Protein AF-0000000075407837 (afdb_homodimer)

InterPro domains:
  IPR018762 Histidine phosphotransferase ChpT, C-terminal [PF10090] (99-202)
  IPR036890 Histidine kinase/HSP90-like ATPase superfamily [G3DSA:3.30.565.10] (88-211)

Structure (mmCIF, N/CA/C/O backbone):
data_AF-0000000075407837-model_v1
#
loop_
_entity.id
_entity.type
_entity.pdbx_description
1 polymer 'Histidine phosphotransferase ChpT C-terminal domain-containing protein'
#
loop_
_atom_site.group_PDB
_atom_site.id
_atom_site.type_symbol
_atom_site.label_atom_id
_atom_site.label_alt_id
_atom_site.label_comp_id
_atom_site.label_asym_id
_atom_site.label_entity_id
_atom_site.label_seq_id
_atom_site.pdbx_PDB_ins_code
_atom_site.Cartn_x
_atom_site.Cartn_y
_atom_site.Cartn_z
_atom_site.occupancy
_atom_site.B_iso_or_equiv
_atom_site.auth_seq_id
_atom_site.auth_comp_id
_atom_site.auth_asym_id
_atom_site.auth_atom_id
_atom_site.pdbx_PDB_model_num
ATOM 1 N N . MET A 1 1 ? -29.578 -9.203 -5.68 1 38.12 1 MET A N 1
ATOM 2 C CA . MET A 1 1 ? -28.453 -9.477 -6.574 1 38.12 1 MET A CA 1
ATOM 3 C C . MET A 1 1 ? -27.781 -8.18 -7.008 1 38.12 1 MET A C 1
ATOM 5 O O . MET A 1 1 ? -26.547 -8.102 -7.043 1 38.12 1 MET A O 1
ATOM 9 N N . GLY A 1 2 ? -28.547 -7.074 -7.238 1 42.56 2 GLY A N 1
ATOM 10 C CA . GLY A 1 2 ? -28.172 -5.727 -7.641 1 42.56 2 GLY A CA 1
ATOM 11 C C . GLY A 1 2 ? -27.453 -4.957 -6.551 1 42.56 2 GLY A C 1
ATOM 12 O O . GLY A 1 2 ? -26.438 -4.297 -6.805 1 42.56 2 GLY A O 1
ATOM 13 N N . SER A 1 3 ? -27.969 -5.016 -5.344 1 49.06 3 SER A N 1
ATOM 14 C CA . SER A 1 3 ? -27.453 -4.23 -4.223 1 49.06 3 SER A CA 1
ATOM 15 C C . SER A 1 3 ? -26.141 -4.801 -3.699 1 49.06 3 SER A C 1
ATOM 17 O O . SER A 1 3 ? -25.219 -4.047 -3.371 1 49.06 3 SER A O 1
ATOM 19 N N . ASP A 1 4 ? -26.078 -6.184 -3.754 1 52.94 4 ASP A N 1
ATOM 20 C CA . ASP A 1 4 ? -24.875 -6.855 -3.279 1 52.94 4 ASP A CA 1
ATOM 21 C C . ASP A 1 4 ? -23.719 -6.625 -4.238 1 52.94 4 ASP A C 1
ATOM 23 O O . ASP A 1 4 ? -22.562 -6.461 -3.803 1 52.94 4 ASP A O 1
ATOM 27 N N . HIS A 1 5 ? -24.047 -6.531 -5.539 1 58.62 5 HIS A N 1
ATOM 28 C CA . HIS A 1 5 ? -23.016 -6.293 -6.555 1 58.62 5 HIS A CA 1
ATOM 29 C C . HIS A 1 5 ? -22.469 -4.875 -6.453 1 58.62 5 HIS A C 1
ATOM 31 O O . HIS A 1 5 ? -21.25 -4.672 -6.547 1 58.62 5 HIS A O 1
ATOM 37 N N . GLN A 1 6 ? -23.344 -3.879 -6.199 1 60.25 6 GLN A N 1
ATOM 38 C CA . GLN A 1 6 ? -22.891 -2.494 -6.082 1 60.25 6 GLN A CA 1
ATOM 39 C C . GLN A 1 6 ? -22.016 -2.305 -4.848 1 60.25 6 GLN A C 1
ATOM 41 O O . GLN A 1 6 ? -21.016 -1.585 -4.895 1 60.25 6 GLN A O 1
ATOM 46 N N . ASN A 1 7 ? -22.438 -3.055 -3.844 1 70.62 7 ASN A N 1
ATOM 47 C CA . ASN A 1 7 ? -21.672 -2.963 -2.604 1 70.62 7 ASN A CA 1
ATOM 48 C C . ASN A 1 7 ? -20.266 -3.541 -2.762 1 70.62 7 ASN A C 1
ATOM 50 O O . ASN A 1 7 ? -19.297 -2.969 -2.266 1 70.62 7 ASN A O 1
ATOM 54 N N . ASN A 1 8 ? -20.219 -4.512 -3.596 1 73.88 8 ASN A N 1
ATOM 55 C CA . ASN A 1 8 ? -18.922 -5.145 -3.838 1 73.88 8 ASN A CA 1
ATOM 56 C C . ASN A 1 8 ? -18.016 -4.258 -4.68 1 73.88 8 ASN A C 1
ATOM 58 O O . ASN A 1 8 ? -16.812 -4.152 -4.406 1 73.88 8 ASN A O 1
ATOM 62 N N . THR A 1 9 ? -18.594 -3.57 -5.555 1 78.62 9 THR A N 1
ATOM 63 C CA . THR A 1 9 ? -17.797 -2.715 -6.441 1 78.62 9 THR A CA 1
ATOM 64 C C . THR A 1 9 ? -17.234 -1.527 -5.676 1 78.62 9 THR A C 1
ATOM 66 O O . THR A 1 9 ? -16.078 -1.135 -5.898 1 78.62 9 THR A O 1
ATOM 69 N N . ASP A 1 10 ? -18.078 -1.023 -4.82 1 82.25 10 ASP A N 1
ATOM 70 C CA . ASP A 1 10 ? -17.609 0.113 -4.031 1 82.25 10 ASP A CA 1
ATOM 71 C C . ASP A 1 10 ? -16.5 -0.304 -3.062 1 82.25 10 ASP A C 1
ATOM 73 O O . ASP A 1 10 ? -15.539 0.433 -2.863 1 82.25 10 ASP A O 1
ATOM 77 N N . THR A 1 11 ? -16.688 -1.504 -2.541 1 86.5 11 THR A N 1
ATOM 78 C CA . THR A 1 11 ? -15.703 -2.047 -1.614 1 86.5 11 THR A CA 1
ATOM 79 C C . THR A 1 11 ? -14.367 -2.258 -2.314 1 86.5 11 THR A C 1
ATOM 81 O O . THR A 1 11 ? -13.32 -1.84 -1.808 1 86.5 11 THR A O 1
ATOM 84 N N . LEU A 1 12 ? -14.438 -2.771 -3.514 1 90.88 12 LEU A N 1
ATOM 85 C CA . LEU A 1 12 ? -13.227 -3.045 -4.273 1 90.88 12 LEU A CA 1
ATOM 86 C C . LEU A 1 12 ? -12.562 -1.747 -4.723 1 90.88 12 LEU A C 1
ATOM 88 O O . LEU A 1 12 ? -11.336 -1.627 -4.688 1 90.88 12 LEU A O 1
ATOM 92 N N . MET A 1 13 ? -13.375 -0.818 -5.02 1 92.75 13 MET A N 1
ATOM 93 C CA . MET A 1 13 ? -12.852 0.445 -5.539 1 92.75 13 MET A CA 1
ATOM 94 C C . MET A 1 13 ? -12.023 1.167 -4.484 1 92.75 13 MET A C 1
ATOM 96 O O . MET A 1 13 ? -10.898 1.592 -4.758 1 92.75 13 MET A O 1
ATOM 100 N N . LEU A 1 14 ? -12.531 1.262 -3.289 1 94.75 14 LEU A N 1
ATOM 101 C CA . LEU A 1 14 ? -11.797 1.945 -2.227 1 94.75 14 LEU A CA 1
ATOM 102 C C . LEU A 1 14 ? -10.5 1.22 -1.906 1 94.75 14 LEU A C 1
ATOM 104 O O . LEU A 1 14 ? -9.445 1.849 -1.795 1 94.75 14 LEU A O 1
ATOM 108 N N . ALA A 1 15 ? -10.578 -0.082 -1.824 1 95.5 15 ALA A N 1
ATOM 109 C CA . ALA A 1 15 ? -9.406 -0.884 -1.479 1 95.5 15 ALA A CA 1
ATOM 110 C C . ALA A 1 15 ? -8.312 -0.748 -2.539 1 95.5 15 ALA A C 1
ATOM 112 O O . ALA A 1 15 ? -7.148 -0.52 -2.213 1 95.5 15 ALA A O 1
ATOM 113 N N . GLU A 1 16 ? -8.672 -0.837 -3.766 1 95.44 16 GLU A N 1
ATOM 114 C CA . GLU A 1 16 ? -7.719 -0.784 -4.871 1 95.44 16 GLU A CA 1
ATOM 115 C C . GLU A 1 16 ? -7.082 0.598 -4.984 1 95.44 16 GLU A C 1
ATOM 117 O O . GLU A 1 16 ? -5.879 0.714 -5.223 1 95.44 16 GLU A O 1
ATOM 122 N N . LEU A 1 17 ? -7.898 1.629 -4.816 1 96.31 17 LEU A N 1
ATOM 123 C CA . LEU A 1 17 ? -7.395 2.992 -4.949 1 96.31 17 LEU A CA 1
ATOM 124 C C . LEU A 1 17 ? -6.473 3.346 -3.785 1 96.31 17 LEU A C 1
ATOM 126 O O . LEU A 1 17 ? -5.512 4.098 -3.957 1 96.31 17 LEU A O 1
ATOM 130 N N . LEU A 1 18 ? -6.738 2.791 -2.592 1 96.81 18 LEU A N 1
ATOM 131 C CA . LEU A 1 18 ? -5.848 3.033 -1.463 1 96.81 18 LEU A CA 1
ATOM 132 C C . LEU A 1 18 ? -4.523 2.299 -1.648 1 96.81 18 LEU A C 1
ATOM 134 O O . LEU A 1 18 ? -3.463 2.824 -1.303 1 96.81 18 LEU A O 1
ATOM 138 N N . CYS A 1 19 ? -4.586 1.077 -2.166 1 96.75 19 CYS A N 1
ATOM 139 C CA . CYS A 1 19 ? -3.35 0.385 -2.51 1 96.75 19 CYS A CA 1
ATOM 140 C C . CYS A 1 19 ? -2.555 1.169 -3.549 1 96.75 19 CYS A C 1
ATOM 142 O O . CYS A 1 19 ? -1.33 1.265 -3.457 1 96.75 19 CYS A O 1
ATOM 144 N N . ALA A 1 20 ? -3.268 1.721 -4.496 1 96.12 20 ALA A N 1
ATOM 145 C CA . ALA A 1 20 ? -2.619 2.553 -5.508 1 96.12 20 ALA A CA 1
ATOM 146 C C . ALA A 1 20 ? -1.932 3.756 -4.871 1 96.12 20 ALA A C 1
ATOM 148 O O . ALA A 1 20 ? -0.842 4.152 -5.289 1 96.12 20 ALA A O 1
ATOM 149 N N . ARG A 1 21 ? -2.525 4.324 -3.906 1 96.19 21 ARG A N 1
ATOM 150 C CA . ARG A 1 21 ? -1.961 5.473 -3.205 1 96.19 21 ARG A CA 1
ATOM 151 C C . ARG A 1 21 ? -0.649 5.105 -2.52 1 96.19 21 ARG A C 1
ATOM 153 O O . ARG A 1 21 ? 0.338 5.836 -2.625 1 96.19 21 ARG A O 1
ATOM 160 N N . VAL A 1 22 ? -0.639 3.977 -1.828 1 97.25 22 VAL A N 1
ATOM 161 C CA . VAL A 1 22 ? 0.573 3.51 -1.163 1 97.25 22 VAL A CA 1
ATOM 162 C C . VAL A 1 22 ? 1.683 3.307 -2.191 1 97.25 22 VAL A C 1
ATOM 164 O O . VAL A 1 22 ? 2.799 3.803 -2.016 1 97.25 22 VAL A O 1
ATOM 167 N N . CYS A 1 23 ? 1.356 2.654 -3.275 1 97.12 23 CYS A N 1
ATOM 168 C CA . CYS A 1 23 ? 2.346 2.369 -4.309 1 97.12 23 CYS A CA 1
ATOM 169 C C . CYS A 1 23 ? 2.844 3.656 -4.957 1 97.12 23 CYS A C 1
ATOM 171 O O . CYS A 1 23 ? 4.039 3.799 -5.227 1 97.12 23 CYS A O 1
ATOM 173 N N . HIS A 1 24 ? 1.932 4.57 -5.203 1 95.19 24 HIS A N 1
ATOM 174 C CA . HIS A 1 24 ? 2.301 5.848 -5.801 1 95.19 24 HIS A CA 1
ATOM 175 C C . HIS A 1 24 ? 3.289 6.605 -4.918 1 95.19 24 HIS A C 1
ATOM 177 O O . HIS A 1 24 ? 4.316 7.082 -5.402 1 95.19 24 HIS A O 1
ATOM 183 N N . ASP A 1 25 ? 3.035 6.719 -3.68 1 95.94 25 ASP A N 1
ATOM 184 C CA . ASP A 1 25 ? 3.85 7.492 -2.75 1 95.94 25 ASP A CA 1
ATOM 185 C C . ASP A 1 25 ? 5.23 6.863 -2.57 1 95.94 25 ASP A C 1
ATOM 187 O O . ASP A 1 25 ? 6.211 7.57 -2.332 1 95.94 25 ASP A O 1
ATOM 191 N N . LEU A 1 26 ? 5.316 5.543 -2.734 1 97.75 26 LEU A N 1
ATOM 192 C CA . LEU A 1 26 ? 6.578 4.855 -2.48 1 97.75 26 LEU A CA 1
ATOM 193 C C . LEU A 1 26 ? 7.398 4.738 -3.76 1 97.75 26 LEU A C 1
ATOM 195 O O . LEU A 1 26 ? 8.602 4.469 -3.709 1 97.75 26 LEU A O 1
ATOM 199 N N . ALA A 1 27 ? 6.809 4.906 -4.926 1 97.38 27 ALA A N 1
ATOM 200 C CA . ALA A 1 27 ? 7.445 4.645 -6.215 1 97.38 27 ALA A CA 1
ATOM 201 C C . ALA A 1 27 ? 8.688 5.512 -6.398 1 97.38 27 ALA A C 1
ATOM 203 O O . ALA A 1 27 ? 9.734 5.027 -6.836 1 97.38 27 ALA A O 1
ATOM 204 N N . GLY A 1 28 ? 8.562 6.754 -6.031 1 96.62 28 GLY A N 1
ATOM 205 C CA . GLY A 1 28 ? 9.664 7.684 -6.227 1 96.62 28 GLY A CA 1
ATOM 206 C C . GLY A 1 28 ? 10.914 7.301 -5.465 1 96.62 28 GLY A C 1
ATOM 207 O O . GLY A 1 28 ? 11.938 6.953 -6.07 1 96.62 28 GLY A O 1
ATOM 208 N N . PRO A 1 29 ? 10.805 7.281 -4.176 1 97.56 29 PRO A N 1
ATOM 209 C CA . PRO A 1 29 ? 12.008 6.988 -3.385 1 97.56 29 PRO A CA 1
ATOM 210 C C . PRO A 1 29 ? 12.523 5.57 -3.6 1 97.56 29 PRO A C 1
ATOM 212 O O . PRO A 1 29 ? 13.734 5.348 -3.604 1 97.56 29 PRO A O 1
ATOM 215 N N . VAL A 1 30 ? 11.719 4.605 -3.762 1 98.25 30 VAL A N 1
ATOM 216 C CA . VAL A 1 30 ? 12.141 3.227 -4.004 1 98.25 30 VAL A CA 1
ATOM 217 C C . VAL A 1 30 ? 12.852 3.131 -5.348 1 98.25 30 VAL A C 1
ATOM 219 O O . VAL A 1 30 ? 13.93 2.533 -5.445 1 98.25 30 VAL A O 1
ATOM 222 N N . GLY A 1 31 ? 12.25 3.75 -6.328 1 97.88 31 GLY A N 1
ATOM 223 C CA . GLY A 1 31 ? 12.867 3.766 -7.648 1 97.88 31 GLY A CA 1
ATOM 224 C C . GLY A 1 31 ? 14.211 4.461 -7.668 1 97.88 31 GLY A C 1
ATOM 225 O O . GLY A 1 31 ? 15.172 3.959 -8.266 1 97.88 31 GLY A O 1
ATOM 226 N N . ALA A 1 32 ? 14.289 5.609 -7.055 1 97.19 32 ALA A N 1
ATOM 227 C CA . ALA A 1 32 ? 15.531 6.375 -6.98 1 97.19 32 ALA A CA 1
ATOM 228 C C . ALA A 1 32 ? 16.625 5.578 -6.277 1 97.19 32 ALA A C 1
ATOM 230 O O . ALA A 1 32 ? 17.797 5.609 -6.691 1 97.19 32 ALA A O 1
ATOM 231 N N . THR A 1 33 ? 16.281 4.914 -5.219 1 97.69 33 THR A N 1
ATOM 232 C CA . THR A 1 33 ? 17.25 4.109 -4.473 1 97.69 33 THR A CA 1
ATOM 233 C C . THR A 1 33 ? 17.812 2.988 -5.348 1 97.69 33 THR A C 1
ATOM 235 O O . THR A 1 33 ? 19.016 2.781 -5.402 1 97.69 33 THR A O 1
ATOM 238 N N . ALA A 1 34 ? 16.906 2.275 -6.027 1 97.75 34 ALA A N 1
ATOM 239 C CA . ALA A 1 34 ? 17.312 1.156 -6.867 1 97.75 34 ALA A CA 1
ATOM 240 C C . ALA A 1 34 ? 18.203 1.633 -8.023 1 97.75 34 ALA A C 1
ATOM 242 O O . ALA A 1 34 ? 19.25 1.056 -8.281 1 97.75 34 ALA A O 1
ATOM 243 N N . ALA A 1 35 ? 17.781 2.674 -8.695 1 96.88 35 ALA A N 1
ATOM 244 C CA . ALA A 1 35 ? 18.547 3.23 -9.805 1 96.88 35 ALA A CA 1
ATOM 245 C C . ALA A 1 35 ? 19.906 3.744 -9.32 1 96.88 35 ALA A C 1
ATOM 247 O O . ALA A 1 35 ? 20.922 3.539 -9.992 1 96.88 35 ALA A O 1
ATOM 248 N N . GLY A 1 36 ? 19.891 4.43 -8.219 1 95.75 36 GLY A N 1
ATOM 249 C CA . GLY A 1 36 ? 21.109 4.953 -7.652 1 95.75 36 GLY A CA 1
ATOM 250 C C . GLY A 1 36 ? 22.094 3.867 -7.258 1 95.75 36 GLY A C 1
ATOM 251 O O . GLY A 1 36 ? 23.297 3.988 -7.516 1 95.75 36 GLY A O 1
ATOM 252 N N . ALA A 1 37 ? 21.594 2.85 -6.609 1 94.69 37 ALA A N 1
ATOM 253 C CA . ALA A 1 37 ? 22.453 1.746 -6.191 1 94.69 37 ALA A CA 1
ATOM 254 C C . ALA A 1 37 ? 23.109 1.074 -7.395 1 94.69 37 ALA A C 1
ATOM 256 O O . ALA A 1 37 ? 24.297 0.744 -7.359 1 94.69 37 ALA A O 1
ATOM 257 N N . GLU A 1 38 ? 22.328 0.864 -8.383 1 93.81 38 GLU A N 1
ATOM 258 C CA . GLU A 1 38 ? 22.859 0.29 -9.609 1 93.81 38 GLU A CA 1
ATOM 259 C C . GLU A 1 38 ? 23.938 1.19 -10.219 1 93.81 38 GLU A C 1
ATOM 261 O O . GLU A 1 38 ? 25.016 0.717 -10.594 1 93.81 38 GLU A O 1
ATOM 266 N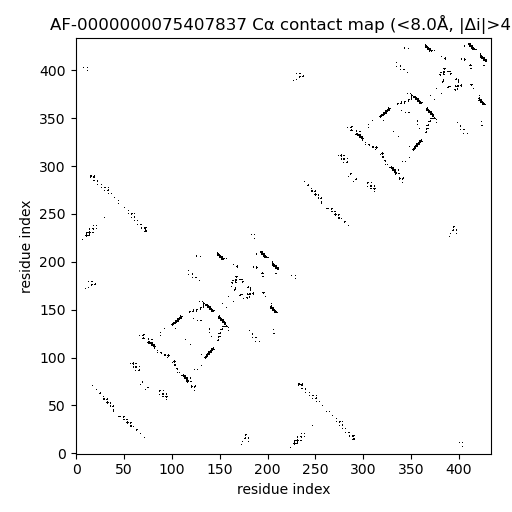 N . LEU A 1 39 ? 23.594 2.439 -10.281 1 93.75 39 LEU A N 1
ATOM 267 C CA . LEU A 1 39 ? 24.547 3.414 -10.828 1 93.75 39 LEU A CA 1
ATOM 268 C C . LEU A 1 39 ? 25.828 3.439 -10.008 1 93.75 39 LEU A C 1
ATOM 270 O O . LEU A 1 39 ? 26.922 3.479 -10.57 1 93.75 39 LEU A O 1
ATOM 274 N N . PHE A 1 40 ? 25.703 3.414 -8.727 1 92.44 40 PHE A N 1
ATOM 275 C CA . PHE A 1 40 ? 26.859 3.445 -7.836 1 92.44 40 PHE A CA 1
ATOM 276 C C . PHE A 1 40 ? 27.766 2.254 -8.094 1 92.44 40 PHE A C 1
ATOM 278 O O . PHE A 1 40 ? 29 2.406 -8.148 1 92.44 40 PHE A O 1
ATOM 285 N N . GLN A 1 41 ? 27.172 1.094 -8.273 1 88.56 41 GLN A N 1
ATOM 286 C CA . GLN A 1 41 ? 27.953 -0.107 -8.57 1 88.56 41 GLN A CA 1
ATOM 287 C C . GLN A 1 41 ? 28.641 0.003 -9.93 1 88.56 41 GLN A C 1
ATOM 289 O O . GLN A 1 41 ? 29.812 -0.356 -10.07 1 88.56 41 GLN A O 1
ATOM 294 N N . ASP A 1 42 ? 27.906 0.549 -10.875 1 89.56 42 ASP A N 1
ATOM 295 C CA . ASP A 1 42 ? 28.438 0.687 -12.227 1 89.56 42 ASP A CA 1
ATOM 296 C C . ASP A 1 42 ? 29.641 1.633 -12.258 1 89.56 42 ASP A C 1
ATOM 298 O O . ASP A 1 42 ? 30.547 1.464 -13.07 1 89.56 42 ASP A O 1
ATOM 302 N N . LEU A 1 43 ? 29.625 2.555 -11.352 1 87.25 43 LEU A N 1
ATOM 303 C CA . LEU A 1 43 ? 30.688 3.553 -11.289 1 87.25 43 LEU A CA 1
ATOM 304 C C . LEU A 1 43 ? 31.859 3.035 -10.477 1 87.25 43 LEU A C 1
ATOM 306 O O . LEU A 1 43 ? 32.844 3.754 -10.273 1 87.25 43 LEU A O 1
ATOM 310 N N . GLY A 1 44 ? 31.75 1.877 -10.008 1 81 44 GLY A N 1
ATOM 311 C CA . GLY A 1 44 ? 32.875 1.267 -9.289 1 81 44 GLY A CA 1
ATOM 312 C C . GLY A 1 44 ? 32.906 1.64 -7.82 1 81 44 GLY A C 1
ATOM 313 O O . GLY A 1 44 ? 33.938 1.482 -7.164 1 81 44 GLY A O 1
ATOM 314 N N . GLY A 1 45 ? 31.766 2.203 -7.273 1 76.38 45 GLY A N 1
ATOM 315 C CA . GLY A 1 45 ? 31.641 2.48 -5.852 1 76.38 45 GLY A CA 1
ATOM 316 C C . GLY A 1 45 ? 32.375 3.742 -5.426 1 76.38 45 GLY A C 1
ATOM 317 O O . GLY A 1 45 ? 32.625 3.941 -4.238 1 76.38 45 GLY A O 1
ATOM 318 N N . GLY A 1 46 ? 32.812 4.559 -6.273 1 75.5 46 GLY A N 1
ATOM 319 C CA . GLY A 1 46 ? 33.656 5.664 -5.855 1 75.5 46 GLY A CA 1
ATOM 320 C C . GLY A 1 46 ? 33 7.016 -5.992 1 75.5 46 GLY A C 1
ATOM 321 O O . GLY A 1 46 ? 33.656 8.047 -6.066 1 75.5 46 GLY A O 1
ATOM 322 N N . ASP A 1 47 ? 31.688 7.16 -5.941 1 86.5 47 ASP A N 1
ATOM 323 C CA . ASP A 1 47 ? 30.984 8.43 -6.113 1 86.5 47 ASP A CA 1
ATOM 324 C C . ASP A 1 47 ? 30.172 8.781 -4.871 1 86.5 47 ASP A C 1
ATOM 326 O O . ASP A 1 47 ? 29 8.383 -4.762 1 86.5 47 ASP A O 1
ATOM 330 N N . PRO A 1 48 ? 30.719 9.562 -3.986 1 86.69 48 PRO A N 1
ATOM 331 C CA . PRO A 1 48 ? 30.047 9.875 -2.721 1 86.69 48 PRO A CA 1
ATOM 332 C C . PRO A 1 48 ? 28.703 10.57 -2.918 1 86.69 48 PRO A C 1
ATOM 334 O O . PRO A 1 48 ? 27.797 10.414 -2.092 1 86.69 48 PRO A O 1
ATOM 337 N N . GLU A 1 49 ? 28.656 11.305 -3.957 1 90.75 49 GLU A N 1
ATOM 338 C CA . GLU A 1 49 ? 27.391 11.992 -4.227 1 90.75 49 GLU A CA 1
ATOM 339 C C . GLU A 1 49 ? 26.281 11.008 -4.535 1 90.75 49 GLU A C 1
ATOM 341 O O . GLU A 1 49 ? 25.156 11.156 -4.039 1 90.75 49 GLU A O 1
ATOM 346 N N . THR A 1 50 ? 26.578 10.023 -5.336 1 92.5 50 THR A N 1
ATOM 347 C CA . THR A 1 50 ? 25.609 8.992 -5.668 1 92.5 50 THR A CA 1
ATOM 348 C C . THR A 1 50 ? 25.203 8.195 -4.426 1 92.5 50 THR A C 1
ATOM 350 O O . THR A 1 50 ? 24.031 7.887 -4.23 1 92.5 50 THR A O 1
ATOM 353 N N . LEU A 1 51 ? 26.172 7.926 -3.615 1 89.81 51 LEU A N 1
ATOM 354 C CA . LEU A 1 51 ? 25.875 7.188 -2.389 1 89.81 51 LEU A CA 1
ATOM 355 C C . LEU A 1 51 ? 24.969 7.996 -1.466 1 89.81 51 LEU A C 1
ATOM 357 O O . LEU A 1 51 ? 24.062 7.441 -0.838 1 89.81 51 LEU A O 1
ATOM 361 N N . ALA A 1 52 ? 25.297 9.25 -1.367 1 92.56 52 ALA A N 1
ATOM 362 C CA . ALA A 1 52 ? 24.484 10.117 -0.533 1 92.56 52 ALA A CA 1
ATOM 363 C C . ALA A 1 52 ? 23.031 10.148 -1.021 1 92.56 52 ALA A C 1
ATOM 365 O O . ALA A 1 52 ? 22.094 10.133 -0.216 1 92.56 52 ALA A O 1
ATOM 366 N N . MET A 1 53 ? 22.859 10.148 -2.314 1 93.75 53 MET A N 1
ATOM 367 C CA . MET A 1 53 ? 21.516 10.148 -2.904 1 93.75 53 MET A CA 1
ATOM 368 C C . MET A 1 53 ? 20.797 8.844 -2.59 1 93.75 53 MET A C 1
ATOM 370 O O . MET A 1 53 ? 19.609 8.852 -2.27 1 93.75 53 MET A O 1
ATOM 374 N N . VAL A 1 54 ? 21.5 7.746 -2.711 1 95.19 54 VAL A N 1
ATOM 375 C CA . VAL A 1 54 ? 20.922 6.441 -2.414 1 95.19 54 VAL A CA 1
ATOM 376 C C . VAL A 1 54 ? 20.484 6.391 -0.953 1 95.19 54 VAL A C 1
ATOM 378 O O . VAL A 1 54 ? 19.375 5.957 -0.648 1 95.19 54 VAL A O 1
ATOM 381 N N . SER A 1 55 ? 21.328 6.887 -0.086 1 95.31 55 SER A N 1
ATOM 382 C CA . SER A 1 55 ? 21.047 6.867 1.345 1 95.31 55 SER A CA 1
ATOM 383 C C . SER A 1 55 ? 19.828 7.723 1.678 1 95.31 55 SER A C 1
ATOM 385 O O . SER A 1 55 ? 18.938 7.293 2.42 1 95.31 55 SER A O 1
ATOM 387 N N . THR A 1 56 ? 19.828 8.875 1.119 1 95.62 56 THR A N 1
ATOM 388 C CA . THR A 1 56 ? 18.719 9.789 1.364 1 95.62 56 THR A CA 1
ATOM 389 C C . THR A 1 56 ? 17.406 9.211 0.844 1 95.62 56 THR A C 1
ATOM 391 O O . THR A 1 56 ? 16.391 9.242 1.536 1 95.62 56 THR A O 1
ATOM 394 N N . SER A 1 57 ? 17.438 8.625 -0.365 1 97.19 57 SER A N 1
ATOM 395 C CA . SER A 1 57 ? 16.234 8.055 -0.958 1 97.19 57 SER A CA 1
ATOM 396 C C . SER A 1 57 ? 15.758 6.836 -0.173 1 97.19 57 SER A C 1
ATOM 398 O O . SER A 1 57 ? 14.555 6.637 0.001 1 97.19 57 SER A O 1
ATOM 400 N N . ALA A 1 58 ? 16.703 6.047 0.264 1 98 58 ALA A N 1
ATOM 401 C CA . ALA A 1 58 ? 16.359 4.863 1.049 1 98 58 ALA A CA 1
ATOM 402 C C . ALA A 1 58 ? 15.711 5.25 2.375 1 98 58 ALA A C 1
ATOM 404 O O . ALA A 1 58 ? 14.711 4.656 2.781 1 98 58 ALA A O 1
ATOM 405 N N . ALA A 1 59 ? 16.312 6.227 3.037 1 97.38 59 ALA A N 1
ATOM 406 C CA . ALA A 1 59 ? 15.727 6.723 4.285 1 97.38 59 ALA A CA 1
ATOM 407 C C . ALA A 1 59 ? 14.328 7.285 4.055 1 97.38 59 ALA A C 1
ATOM 409 O O . ALA A 1 59 ? 13.438 7.098 4.883 1 97.38 59 ALA A O 1
ATOM 410 N N . GLY A 1 60 ? 14.195 7.973 2.957 1 97.75 60 GLY A N 1
ATOM 411 C CA . GLY A 1 60 ? 12.891 8.5 2.596 1 97.75 60 GLY A CA 1
ATOM 412 C C . GLY A 1 60 ? 11.852 7.422 2.354 1 97.75 60 GLY A C 1
ATOM 413 O O . GLY A 1 60 ? 10.703 7.555 2.779 1 97.75 60 GLY A O 1
ATOM 414 N N . ALA A 1 61 ? 12.242 6.375 1.662 1 98.5 61 ALA A N 1
ATOM 415 C CA . ALA A 1 61 ? 11.336 5.258 1.419 1 98.5 61 ALA A CA 1
ATOM 416 C C . ALA A 1 61 ? 10.891 4.621 2.73 1 98.5 61 ALA A C 1
ATOM 418 O O . ALA A 1 61 ? 9.703 4.328 2.912 1 98.5 61 ALA A O 1
ATOM 419 N N . ALA A 1 62 ? 11.812 4.449 3.617 1 98.38 62 ALA A N 1
ATOM 420 C CA . ALA A 1 62 ? 11.508 3.84 4.906 1 98.38 62 ALA A CA 1
ATOM 421 C C . ALA A 1 62 ? 10.562 4.727 5.719 1 98.38 62 ALA A C 1
ATOM 423 O O . ALA A 1 62 ? 9.625 4.238 6.348 1 98.38 62 ALA A O 1
ATOM 424 N N . ALA A 1 63 ? 10.82 6.004 5.695 1 97.56 63 ALA A N 1
ATOM 425 C CA . ALA A 1 63 ? 9.984 6.953 6.43 1 97.56 63 ALA A CA 1
ATOM 426 C C . ALA A 1 63 ? 8.562 6.965 5.879 1 97.56 63 ALA A C 1
ATOM 428 O O . ALA A 1 63 ? 7.594 6.953 6.645 1 97.56 63 ALA A O 1
ATOM 429 N N . ARG A 1 64 ? 8.414 6.957 4.617 1 97.69 64 ARG A N 1
ATOM 430 C CA . ARG A 1 64 ? 7.098 6.969 3.992 1 97.69 64 ARG A CA 1
ATOM 431 C C . ARG A 1 64 ? 6.34 5.676 4.289 1 97.69 64 ARG A C 1
ATOM 433 O O . ARG A 1 64 ? 5.148 5.707 4.598 1 97.69 64 ARG A O 1
ATOM 440 N N . LEU A 1 65 ? 7.066 4.613 4.199 1 98 65 LEU A N 1
ATOM 441 C CA . LEU A 1 65 ? 6.449 3.322 4.492 1 98 65 LEU A CA 1
ATOM 442 C C . LEU A 1 65 ? 5.922 3.283 5.922 1 98 65 LEU A C 1
ATOM 444 O O . LEU A 1 65 ? 4.812 2.799 6.168 1 98 65 LEU A O 1
ATOM 448 N N . ARG A 1 66 ? 6.707 3.773 6.844 1 96.62 66 ARG A N 1
ATOM 449 C CA . ARG A 1 66 ? 6.316 3.791 8.25 1 96.62 66 ARG A CA 1
ATOM 450 C C . ARG A 1 66 ? 5.047 4.609 8.453 1 96.62 66 ARG A C 1
ATOM 452 O O . ARG A 1 66 ? 4.121 4.172 9.141 1 96.62 66 ARG A O 1
ATOM 459 N N . LEU A 1 67 ? 5.023 5.75 7.883 1 96.75 67 LEU A N 1
ATOM 460 C CA . LEU A 1 67 ? 3.863 6.625 8.031 1 96.75 67 LEU A CA 1
ATOM 461 C C . LEU A 1 67 ? 2.631 6.004 7.387 1 96.75 67 LEU A C 1
ATOM 463 O O . LEU A 1 67 ? 1.545 6.012 7.973 1 96.75 67 LEU A O 1
ATOM 467 N N . LEU A 1 68 ? 2.773 5.5 6.18 1 96.88 68 LEU A N 1
ATOM 468 C CA . LEU A 1 68 ? 1.645 4.938 5.445 1 96.88 68 LEU A CA 1
ATOM 469 C C . LEU A 1 68 ? 1.086 3.713 6.156 1 96.88 68 LEU A C 1
ATOM 471 O O . LEU A 1 68 ? -0.13 3.506 6.188 1 96.88 68 LEU A O 1
ATOM 475 N N . ARG A 1 69 ? 1.946 2.947 6.672 1 95.38 69 ARG A N 1
ATOM 476 C CA . ARG A 1 69 ? 1.505 1.796 7.453 1 95.38 69 ARG A CA 1
ATOM 477 C C . ARG A 1 69 ? 0.659 2.232 8.641 1 95.38 69 ARG A C 1
ATOM 479 O O . ARG A 1 69 ? -0.391 1.646 8.914 1 95.38 69 ARG A O 1
ATOM 486 N N . ALA A 1 70 ? 1.05 3.246 9.336 1 94.81 70 ALA A N 1
ATOM 487 C CA . ALA A 1 70 ? 0.336 3.752 10.508 1 94.81 70 ALA A CA 1
ATOM 488 C C . ALA A 1 70 ? -0.979 4.414 10.102 1 94.81 70 ALA A C 1
ATOM 490 O O . ALA A 1 70 ? -1.992 4.262 10.789 1 94.81 70 ALA A O 1
ATOM 491 N N . ALA A 1 71 ? -0.999 5.098 9.008 1 95.88 71 ALA A N 1
ATOM 492 C CA . ALA A 1 71 ? -2.141 5.91 8.602 1 95.88 71 ALA A CA 1
ATOM 493 C C . ALA A 1 71 ? -3.207 5.062 7.918 1 95.88 71 ALA A C 1
ATOM 495 O O . ALA A 1 71 ? -4.402 5.27 8.125 1 95.88 71 ALA A O 1
ATOM 496 N N . LEU A 1 72 ? -2.738 4.098 7.074 1 95.31 72 LEU A N 1
ATOM 497 C CA . LEU A 1 72 ? -3.682 3.42 6.191 1 95.31 72 LEU A CA 1
ATOM 498 C C . LEU A 1 72 ? -3.91 1.98 6.641 1 95.31 72 LEU A C 1
ATOM 500 O O . LEU A 1 72 ? -4.855 1.328 6.195 1 95.31 72 LEU A O 1
ATOM 504 N N . GLY A 1 73 ? -3.037 1.354 7.488 1 84.75 73 GLY A N 1
ATOM 505 C CA . GLY A 1 73 ? -3.205 0.013 8.031 1 84.75 73 GLY A CA 1
ATOM 506 C C . GLY A 1 73 ? -4.07 -0.023 9.273 1 84.75 73 GLY A C 1
ATOM 507 O O . GLY A 1 73 ? -4.504 1.021 9.766 1 84.75 73 GLY A O 1
ATOM 508 N N . PRO A 1 74 ? -4.43 -1.311 9.68 1 70 74 PRO A N 1
ATOM 509 C CA . PRO A 1 74 ? -5.336 -1.438 10.82 1 70 74 PRO A CA 1
ATOM 510 C C . PRO A 1 74 ? -4.672 -1.073 12.148 1 70 74 PRO A C 1
ATOM 512 O O . PRO A 1 74 ? -5.348 -0.972 13.172 1 70 74 PRO A O 1
ATOM 515 N N . ALA A 1 75 ? -3.242 -1.203 12.484 1 56.44 75 ALA A N 1
ATOM 516 C CA . ALA A 1 75 ? -2.65 -1.33 13.82 1 56.44 75 ALA A CA 1
ATOM 517 C C . ALA A 1 75 ? -3.287 -0.35 14.797 1 56.44 75 ALA A C 1
ATOM 519 O O . ALA A 1 75 ? -2.846 -0.23 15.945 1 56.44 75 ALA A O 1
ATOM 520 N N . ALA A 1 76 ? -3.973 0.752 14.516 1 55.59 76 ALA A N 1
ATOM 521 C CA . ALA A 1 76 ? -3.75 1.897 15.398 1 55.59 76 ALA A CA 1
ATOM 522 C C . ALA A 1 76 ? -4.398 1.678 16.766 1 55.59 76 ALA A C 1
ATOM 524 O O . ALA A 1 76 ? -4.801 2.635 17.422 1 55.59 76 ALA A O 1
ATOM 525 N N . SER A 1 77 ? -4.754 0.31 17.016 1 61.22 77 SER A N 1
ATOM 526 C CA . SER A 1 77 ? -5.527 0.314 18.25 1 61.22 77 SER A CA 1
ATOM 527 C C . SER A 1 77 ? -4.648 0.636 19.453 1 61.22 77 SER A C 1
ATOM 529 O O . SER A 1 77 ? -5.148 0.814 20.562 1 61.22 77 SER A O 1
ATOM 531 N N . MET A 1 78 ? -3.365 0.719 19.172 1 69.56 78 MET A N 1
ATOM 532 C CA . MET A 1 78 ? -2.543 0.999 20.344 1 69.56 78 MET A CA 1
ATOM 533 C C . MET A 1 78 ? -2.248 2.49 20.469 1 69.56 78 MET A C 1
ATOM 535 O O . MET A 1 78 ? -2.086 3.176 19.453 1 69.56 78 MET A O 1
ATOM 539 N N . PRO A 1 79 ? -2.305 2.924 21.656 1 76.75 79 PRO A N 1
ATOM 540 C CA . PRO A 1 79 ? -1.93 4.324 21.859 1 76.75 79 PRO A CA 1
ATOM 541 C C . PRO A 1 79 ? -0.568 4.664 21.266 1 76.75 79 PRO A C 1
ATOM 543 O O . PRO A 1 79 ? 0.337 3.826 21.266 1 76.75 79 PRO A O 1
ATOM 546 N N . GLN A 1 80 ? -0.56 5.773 20.656 1 88.31 80 GLN A N 1
ATOM 547 C CA . GLN A 1 80 ? 0.677 6.285 20.078 1 88.31 80 GLN A CA 1
ATOM 548 C C . GLN A 1 80 ? 1.228 7.445 20.906 1 88.31 80 GLN A C 1
ATOM 550 O O . GLN A 1 80 ? 0.478 8.336 21.312 1 88.31 80 GLN A O 1
ATOM 555 N N . GLY A 1 81 ? 2.508 7.352 21.203 1 93.19 81 GLY A N 1
ATOM 556 C CA . GLY A 1 81 ? 3.154 8.492 21.828 1 93.19 81 GLY A CA 1
ATOM 557 C C . GLY A 1 81 ? 3.303 9.68 20.906 1 93.19 81 GLY A C 1
ATOM 558 O O . GLY A 1 81 ? 3.586 9.516 19.703 1 93.19 81 GLY A O 1
ATOM 559 N N . LEU A 1 82 ? 3.072 10.859 21.484 1 94.5 82 LEU A N 1
ATOM 560 C CA . LEU A 1 82 ? 3.178 12.086 20.703 1 94.5 82 LEU A CA 1
ATOM 561 C C . LEU A 1 82 ? 4.547 12.195 20.047 1 94.5 82 LEU A C 1
ATOM 563 O O . LEU A 1 82 ? 4.656 12.625 18.891 1 94.5 82 LEU A O 1
ATOM 567 N N . SER A 1 83 ? 5.543 11.836 20.781 1 94.88 83 SER A N 1
ATOM 568 C CA . SER A 1 83 ? 6.902 11.898 20.25 1 94.88 83 SER A CA 1
ATOM 569 C C . SER A 1 83 ? 7.055 11.023 19 1 94.88 83 SER A C 1
ATOM 571 O O . SER A 1 83 ? 7.699 11.414 18.031 1 94.88 83 SER A O 1
ATOM 573 N N . ALA A 1 84 ? 6.516 9.852 19.047 1 94.56 84 ALA A N 1
ATOM 574 C CA . ALA A 1 84 ? 6.574 8.938 17.906 1 94.56 84 ALA A CA 1
ATOM 575 C C . ALA A 1 84 ? 5.828 9.516 16.719 1 94.56 84 ALA A C 1
ATOM 577 O O . ALA A 1 84 ? 6.297 9.422 15.578 1 94.56 84 ALA A O 1
ATOM 578 N N . LEU A 1 85 ? 4.676 10.141 16.984 1 95.88 85 LEU A N 1
ATOM 579 C CA . LEU A 1 85 ? 3.891 10.75 15.922 1 95.88 85 LEU A CA 1
ATOM 580 C C . LEU A 1 85 ? 4.645 11.914 15.281 1 95.88 85 LEU A C 1
ATOM 582 O O . LEU A 1 85 ? 4.672 12.047 14.055 1 95.88 85 LEU A O 1
ATOM 586 N N . ARG A 1 86 ? 5.234 12.688 16.125 1 96.12 86 ARG A N 1
ATOM 587 C CA . ARG A 1 86 ? 6.023 13.82 15.648 1 96.12 86 ARG A CA 1
ATOM 588 C C . ARG A 1 86 ? 7.172 13.352 14.758 1 96.12 86 ARG A C 1
ATOM 590 O O . ARG A 1 86 ? 7.359 13.867 13.656 1 96.12 86 ARG A O 1
ATOM 597 N N . THR A 1 87 ? 7.883 12.375 15.234 1 95.94 87 THR A N 1
ATOM 598 C CA . THR A 1 87 ? 9.031 11.859 14.508 1 95.94 87 THR A CA 1
ATOM 599 C C . THR A 1 87 ? 8.609 11.266 13.172 1 95.94 87 THR A C 1
ATOM 601 O O . THR A 1 87 ? 9.234 11.516 12.141 1 95.94 87 THR A O 1
ATOM 604 N N . MET A 1 88 ? 7.57 10.531 13.18 1 95.94 88 MET A N 1
ATOM 605 C CA . MET A 1 88 ? 7.062 9.883 11.977 1 95.94 88 MET A CA 1
ATOM 606 C C . MET A 1 88 ? 6.594 10.906 10.953 1 95.94 88 MET A C 1
ATOM 608 O O . MET A 1 88 ? 6.918 10.805 9.773 1 95.94 88 MET A O 1
ATOM 612 N N . THR A 1 89 ? 5.859 11.891 11.391 1 96.81 89 THR A N 1
ATOM 613 C CA . THR A 1 89 ? 5.34 12.945 10.523 1 96.81 89 THR A CA 1
ATOM 614 C C . THR A 1 89 ? 6.477 13.758 9.922 1 96.81 89 THR A C 1
ATOM 616 O O . THR A 1 89 ? 6.516 13.977 8.703 1 96.81 89 THR A O 1
ATOM 619 N N . GLU A 1 90 ? 7.418 14.117 10.727 1 96.5 90 GLU A N 1
ATOM 620 C CA . GLU A 1 90 ? 8.547 14.93 10.266 1 96.5 90 GLU A CA 1
ATOM 621 C C . GLU A 1 90 ? 9.406 14.156 9.273 1 96.5 90 GLU A C 1
ATOM 623 O O . GLU A 1 90 ? 9.836 14.703 8.258 1 96.5 90 GLU A O 1
ATOM 628 N N . ALA A 1 91 ? 9.656 12.906 9.609 1 96.06 91 ALA A N 1
ATOM 629 C CA . ALA A 1 91 ? 10.445 12.078 8.703 1 96.06 91 ALA A CA 1
ATOM 630 C C . ALA A 1 91 ? 9.766 11.953 7.34 1 96.06 91 ALA A C 1
ATOM 632 O O . ALA A 1 91 ? 10.422 12.047 6.301 1 96.06 91 ALA A O 1
ATOM 633 N N . HIS A 1 92 ? 8.5 11.773 7.352 1 95.75 92 HIS A N 1
ATOM 634 C CA . HIS A 1 92 ? 7.734 11.672 6.113 1 95.75 92 HIS A CA 1
ATOM 635 C C . HIS A 1 92 ? 7.785 12.977 5.324 1 95.75 92 HIS A C 1
ATOM 637 O O . HIS A 1 92 ? 8.109 12.969 4.133 1 95.75 92 HIS A O 1
ATOM 643 N N . LEU A 1 93 ? 7.504 14.094 5.965 1 95.56 93 LEU A N 1
ATOM 644 C CA . LEU A 1 93 ? 7.453 15.391 5.297 1 95.56 93 LEU A CA 1
ATOM 645 C C . LEU A 1 93 ? 8.828 15.781 4.766 1 95.56 93 LEU A C 1
ATOM 647 O O . LEU A 1 93 ? 8.945 16.312 3.66 1 95.56 93 LEU A O 1
ATOM 651 N N . ASN A 1 94 ? 9.844 15.461 5.547 1 93.56 94 ASN A N 1
ATOM 652 C CA . ASN A 1 94 ? 11.211 15.734 5.105 1 93.56 94 ASN A CA 1
ATOM 653 C C . ASN A 1 94 ? 11.57 14.922 3.861 1 93.56 94 ASN A C 1
ATOM 655 O O . ASN A 1 94 ? 12.305 15.406 2.998 1 93.56 94 ASN A O 1
ATOM 659 N N . SER A 1 95 ? 11.031 13.727 3.775 1 93 95 SER A N 1
ATOM 660 C CA . SER A 1 95 ? 11.352 12.836 2.664 1 93 95 SER A CA 1
ATOM 661 C C . SER A 1 95 ? 10.719 13.328 1.366 1 93 95 SER A C 1
ATOM 663 O O . SER A 1 95 ? 11.102 12.898 0.278 1 93 95 SER A O 1
ATOM 665 N N . LEU A 1 96 ? 9.781 14.148 1.483 1 90.88 96 LEU A N 1
ATOM 666 C CA . LEU A 1 96 ? 9.062 14.648 0.316 1 90.88 96 LEU A CA 1
ATOM 667 C C . LEU A 1 96 ? 9.641 15.977 -0.151 1 90.88 96 LEU A C 1
ATOM 669 O O . LEU A 1 96 ? 9.281 16.469 -1.222 1 90.88 96 LEU A O 1
ATOM 673 N N . ALA A 1 97 ? 10.484 16.5 0.667 1 88.38 97 ALA A N 1
ATOM 674 C CA . ALA A 1 97 ? 11.031 17.812 0.367 1 88.38 97 ALA A CA 1
ATOM 675 C C . ALA A 1 97 ? 11.852 17.797 -0.917 1 88.38 97 ALA A C 1
ATOM 677 O O . ALA A 1 97 ? 12.562 16.828 -1.191 1 88.38 97 ALA A O 1
ATOM 678 N N . SER A 1 98 ? 11.695 18.641 -1.762 1 81.25 98 SER A N 1
ATOM 679 C CA . SER A 1 98 ? 12.453 18.875 -2.98 1 81.25 98 SER A CA 1
ATOM 680 C C . SER A 1 98 ? 12.719 20.375 -3.184 1 81.25 98 SER A C 1
ATOM 682 O O . SER A 1 98 ? 12.32 21.188 -2.354 1 81.25 98 SER A O 1
ATOM 684 N N . THR A 1 99 ? 13.492 20.656 -4.188 1 71.62 99 THR A N 1
ATOM 685 C CA . THR A 1 99 ? 13.75 22.062 -4.516 1 71.62 99 THR A CA 1
ATOM 686 C C . THR A 1 99 ? 12.445 22.797 -4.785 1 71.62 99 THR A C 1
ATOM 688 O O . THR A 1 99 ? 12.281 23.953 -4.352 1 71.62 99 THR A O 1
ATOM 691 N N . ALA A 1 100 ? 11.562 22.188 -5.48 1 73 100 ALA A N 1
ATOM 692 C CA . ALA A 1 100 ? 10.297 22.812 -5.859 1 73 100 ALA A CA 1
ATOM 693 C C . ALA A 1 100 ? 9.312 22.812 -4.691 1 73 100 ALA A C 1
ATOM 695 O O . ALA A 1 100 ? 8.383 23.609 -4.652 1 73 100 ALA A O 1
ATOM 696 N N . ALA A 1 101 ? 9.438 21.953 -3.729 1 75.19 101 ALA A N 1
ATOM 697 C CA . ALA A 1 101 ? 8.57 21.797 -2.562 1 75.19 101 ALA A CA 1
ATOM 698 C C . ALA A 1 101 ? 9.391 21.641 -1.286 1 75.19 101 ALA A C 1
ATOM 700 O O . ALA A 1 101 ? 9.734 20.516 -0.901 1 75.19 101 ALA A O 1
ATOM 701 N N . PRO A 1 102 ? 9.672 22.906 -0.712 1 82 102 PRO A N 1
ATOM 702 C CA . PRO A 1 102 ? 10.508 22.828 0.488 1 82 102 PRO A CA 1
ATOM 703 C C . PRO A 1 102 ? 9.828 22.094 1.638 1 82 102 PRO A C 1
ATOM 705 O O . PRO A 1 102 ? 8.625 21.812 1.567 1 82 102 PRO A O 1
ATOM 708 N N . THR A 1 103 ? 10.57 21.844 2.57 1 85.56 103 THR A N 1
ATOM 709 C CA . THR A 1 103 ? 10.086 21.078 3.721 1 85.56 103 THR A CA 1
ATOM 710 C C . THR A 1 103 ? 8.945 21.812 4.41 1 85.56 103 THR A C 1
ATOM 712 O O . THR A 1 103 ? 8.992 23.047 4.586 1 85.56 103 THR A O 1
ATOM 715 N N . ILE A 1 104 ? 7.918 21.125 4.699 1 94.25 104 ILE A N 1
ATOM 716 C CA . ILE A 1 104 ? 6.77 21.609 5.457 1 94.25 104 ILE A CA 1
ATOM 717 C C . ILE A 1 104 ? 7.062 21.516 6.953 1 94.25 104 ILE A C 1
ATOM 719 O O . ILE A 1 104 ? 7.355 20.422 7.461 1 94.25 104 ILE A O 1
ATOM 723 N N . ALA A 1 105 ? 7.031 22.625 7.66 1 94.31 105 ALA A N 1
ATOM 724 C CA . ALA A 1 105 ? 7.273 22.625 9.102 1 94.31 105 ALA A CA 1
ATOM 725 C C . ALA A 1 105 ? 6.09 22.047 9.859 1 94.31 105 ALA A C 1
ATOM 727 O O . ALA A 1 105 ? 4.934 22.266 9.492 1 94.31 105 ALA A O 1
ATOM 728 N N . CYS A 1 106 ? 6.363 21.297 10.891 1 95.5 106 CYS A N 1
ATOM 729 C CA . CYS A 1 106 ? 5.332 20.703 11.742 1 95.5 106 CYS A CA 1
ATOM 730 C C . CYS A 1 106 ? 5.301 21.375 13.109 1 95.5 106 CYS A C 1
ATOM 732 O O . CYS A 1 106 ? 6.34 21.531 13.75 1 95.5 106 CYS A O 1
ATOM 734 N N . ARG A 1 107 ? 4.176 21.812 13.531 1 95.06 107 ARG A N 1
ATOM 735 C CA . ARG A 1 107 ? 3.961 22.344 14.875 1 95.06 107 ARG A CA 1
ATOM 736 C C . ARG A 1 107 ? 2.848 21.578 15.594 1 95.06 107 ARG A C 1
ATOM 738 O O . ARG A 1 107 ? 1.779 21.359 15.023 1 95.06 107 ARG A O 1
ATOM 745 N N . TRP A 1 108 ? 3.111 21.125 16.703 1 95.75 108 TRP A N 1
ATOM 746 C CA . TRP A 1 108 ? 2.148 20.391 17.516 1 95.75 108 TRP A CA 1
ATOM 747 C C . TRP A 1 108 ? 1.707 21.219 18.719 1 95.75 108 TRP A C 1
ATOM 749 O O . TRP A 1 108 ? 2.5 21.469 19.625 1 95.75 108 TRP A O 1
ATOM 759 N N . THR A 1 109 ? 0.501 21.609 18.547 1 90.38 109 THR A N 1
ATOM 760 C CA . THR A 1 109 ? -0.078 22.469 19.578 1 90.38 109 THR A CA 1
ATOM 761 C C . THR A 1 109 ? -1.213 21.734 20.297 1 90.38 109 THR A C 1
ATOM 763 O O . THR A 1 109 ? -1.976 21 19.672 1 90.38 109 THR A O 1
ATOM 766 N N . ASP A 1 110 ? -1.218 21.672 21.531 1 91.56 110 ASP A N 1
ATOM 767 C CA . ASP A 1 110 ? -2.314 21.172 22.344 1 91.56 110 ASP A CA 1
ATOM 768 C C . ASP A 1 110 ? -2.555 19.688 22.094 1 91.56 110 ASP A C 1
ATOM 770 O O . ASP A 1 110 ? -3.688 19.266 21.844 1 91.56 110 ASP A O 1
ATOM 774 N N . CYS A 1 111 ? -1.574 18.922 22.078 1 93.62 111 CYS A N 1
ATOM 775 C CA . CYS A 1 111 ? -1.656 17.469 21.953 1 93.62 111 CYS A CA 1
ATOM 776 C C . CYS A 1 111 ? -1.221 16.781 23.234 1 93.62 111 CYS A C 1
ATOM 778 O O . CYS A 1 111 ? -0.216 17.156 23.844 1 93.62 111 CYS A O 1
ATOM 780 N N . PRO A 1 112 ? -1.961 15.859 23.688 1 94.44 112 PRO A N 1
ATOM 781 C CA . PRO A 1 112 ? -1.496 15.07 24.844 1 94.44 112 PRO A CA 1
ATOM 782 C C . PRO A 1 112 ? -0.287 14.203 24.5 1 94.44 112 PRO A C 1
ATOM 784 O O . PRO A 1 112 ? -0.008 13.953 23.328 1 94.44 112 PRO A O 1
ATOM 787 N N . ASP A 1 113 ? 0.356 13.734 25.5 1 93.31 113 ASP A N 1
ATOM 788 C CA . ASP A 1 113 ? 1.561 12.922 25.328 1 93.31 113 ASP A CA 1
ATOM 789 C C . ASP A 1 113 ? 1.231 11.57 24.703 1 93.31 113 ASP A C 1
ATOM 791 O O . ASP A 1 113 ? 2.074 10.969 24.031 1 93.31 113 ASP A O 1
ATOM 795 N N . GLN A 1 114 ? -0.033 11.164 25.031 1 94.56 114 GLN A N 1
ATOM 796 C CA . GLN A 1 114 ? -0.521 9.906 24.469 1 94.56 114 GLN A CA 1
ATOM 797 C C . GLN A 1 114 ? -1.852 10.109 23.75 1 94.56 114 GLN A C 1
ATOM 799 O O . GLN A 1 114 ? -2.758 10.75 24.281 1 94.56 114 GLN A O 1
ATOM 804 N N . ILE A 1 115 ? -1.894 9.648 22.609 1 94.5 115 ILE A N 1
ATOM 805 C CA . ILE A 1 115 ? -3.109 9.711 21.797 1 94.5 115 ILE A CA 1
ATOM 806 C C . ILE A 1 115 ? -3.574 8.297 21.453 1 94.5 115 ILE A C 1
ATOM 808 O O . ILE A 1 115 ? -2.768 7.445 21.078 1 94.5 115 ILE A O 1
ATOM 812 N N . ASP 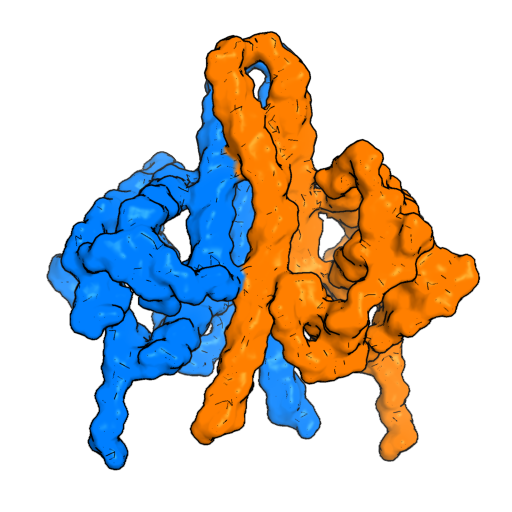A 1 116 ? -4.855 8.016 21.672 1 93.25 116 ASP A N 1
ATOM 813 C CA . ASP A 1 116 ? -5.344 6.676 21.375 1 93.25 116 ASP A CA 1
ATOM 814 C C . ASP A 1 116 ? -5.25 6.371 19.891 1 93.25 116 ASP A C 1
ATOM 816 O O . ASP A 1 116 ? -5.176 7.289 19.062 1 93.25 116 ASP A O 1
ATOM 820 N N . GLY A 1 117 ? -5.281 5.176 19.5 1 92.56 117 GLY A N 1
ATOM 821 C CA . GLY A 1 117 ? -5.027 4.68 18.156 1 92.56 117 GLY A CA 1
ATOM 822 C C . GLY A 1 117 ? -5.91 5.324 17.109 1 92.56 117 GLY A C 1
ATOM 823 O O . GLY A 1 117 ? -5.414 5.914 16.141 1 92.56 117 GLY A O 1
ATOM 824 N N . PRO A 1 118 ? -7.223 5.227 17.359 1 92.69 118 PRO A N 1
ATOM 825 C CA . PRO A 1 118 ? -8.141 5.777 16.359 1 92.69 118 PRO A CA 1
ATOM 826 C C . PRO A 1 118 ? -7.914 7.266 16.109 1 92.69 118 PRO A C 1
ATOM 828 O O . PRO A 1 118 ? -7.934 7.711 14.961 1 92.69 118 PRO A O 1
ATOM 831 N N . ARG A 1 119 ? -7.688 8.039 17.109 1 95 119 ARG A N 1
ATOM 832 C CA . ARG A 1 119 ? -7.461 9.469 16.953 1 95 119 ARG A CA 1
ATOM 833 C C . ARG A 1 119 ? -6.113 9.742 16.297 1 95 119 ARG A C 1
ATOM 835 O O . ARG A 1 119 ? -5.992 10.664 15.484 1 95 119 ARG A O 1
ATOM 842 N N . ALA A 1 120 ? -5.113 8.93 16.688 1 95.19 120 ALA A N 1
ATOM 843 C CA . ALA A 1 120 ? -3.797 9.078 16.062 1 95.19 120 ALA A CA 1
ATOM 844 C C . ALA A 1 120 ? -3.857 8.797 14.57 1 95.19 120 ALA A C 1
ATOM 846 O O . ALA A 1 120 ? -3.285 9.547 13.766 1 95.19 120 ALA A O 1
ATOM 847 N N . ARG A 1 121 ? -4.543 7.762 14.234 1 95.25 121 ARG A N 1
ATOM 848 C CA . ARG A 1 121 ? -4.695 7.402 12.828 1 95.25 121 ARG A CA 1
ATOM 849 C C . ARG A 1 121 ? -5.434 8.5 12.055 1 95.25 121 ARG A C 1
ATOM 851 O O . ARG A 1 121 ? -5.031 8.859 10.953 1 95.25 121 ARG A O 1
ATOM 858 N N . LEU A 1 122 ? -6.488 8.93 12.656 1 96.44 122 LEU A N 1
ATOM 859 C CA . LEU A 1 122 ? -7.242 10.008 12.023 1 96.44 122 LEU A CA 1
ATOM 860 C C . LEU A 1 122 ? -6.375 11.25 11.859 1 96.44 122 LEU A C 1
ATOM 862 O O . LEU A 1 122 ? -6.422 11.906 10.812 1 96.44 122 LEU A O 1
ATOM 866 N N . LEU A 1 123 ? -5.57 11.539 12.828 1 97.12 123 LEU A N 1
ATOM 867 C CA . LEU A 1 123 ? -4.664 12.68 12.773 1 97.12 123 LEU A CA 1
ATOM 868 C C . LEU A 1 123 ? -3.666 12.531 11.633 1 97.12 123 LEU A C 1
ATOM 870 O O . LEU A 1 123 ? -3.42 13.477 10.883 1 97.12 123 LEU A O 1
ATOM 874 N N . LEU A 1 124 ? -3.148 11.383 11.445 1 97 124 LEU A N 1
ATOM 875 C CA . LEU A 1 124 ? -2.188 11.125 10.383 1 97 124 LEU A CA 1
ATOM 876 C C . LEU A 1 124 ? -2.85 11.242 9.016 1 97 124 LEU A C 1
ATOM 878 O O . LEU A 1 124 ? -2.225 11.711 8.055 1 97 124 LEU A O 1
ATOM 882 N N . ASN A 1 125 ? -4.066 10.836 8.898 1 97.62 125 ASN A N 1
ATOM 883 C CA . ASN A 1 125 ? -4.766 10.984 7.629 1 97.62 125 ASN A CA 1
ATOM 884 C C . ASN A 1 125 ? -5.055 12.453 7.32 1 97.62 125 ASN A C 1
ATOM 886 O O . ASN A 1 125 ? -4.973 12.875 6.164 1 97.62 125 ASN A O 1
ATOM 890 N N . LEU A 1 126 ? -5.406 13.188 8.352 1 98.44 126 LEU A N 1
ATOM 891 C CA . LEU A 1 126 ? -5.555 14.625 8.148 1 98.44 126 LEU A CA 1
ATOM 892 C C . LEU A 1 126 ? -4.227 15.258 7.742 1 98.44 126 LEU A C 1
ATOM 894 O O . LEU A 1 126 ? -4.199 16.172 6.926 1 98.44 126 LEU A O 1
ATOM 898 N N . MET A 1 127 ? -3.182 14.797 8.336 1 97.94 127 MET A N 1
ATOM 899 C CA . MET A 1 127 ? -1.852 15.281 7.984 1 97.94 127 MET A CA 1
ATOM 900 C C . MET A 1 127 ? -1.559 15.055 6.504 1 97.94 127 MET A C 1
ATOM 902 O O . MET A 1 127 ? -1.052 15.945 5.82 1 97.94 127 MET A O 1
ATOM 906 N N . LEU A 1 128 ? -1.876 13.859 6.016 1 97.62 128 LEU A N 1
ATOM 907 C CA . LEU A 1 128 ? -1.66 13.547 4.609 1 97.62 128 LEU A CA 1
ATOM 908 C C . LEU A 1 128 ? -2.445 14.5 3.715 1 97.62 128 LEU A C 1
ATOM 910 O O . LEU A 1 128 ? -1.93 14.977 2.699 1 97.62 128 LEU A O 1
ATOM 914 N N . LEU A 1 129 ? -3.678 14.781 4.102 1 98.31 129 LEU A N 1
ATOM 915 C CA . LEU A 1 129 ? -4.488 15.742 3.355 1 98.31 129 LEU A CA 1
ATOM 916 C C . LEU A 1 129 ? -3.887 17.141 3.43 1 98.31 129 LEU A C 1
ATOM 918 O O . LEU A 1 129 ? -3.885 17.875 2.439 1 98.31 129 LEU A O 1
ATOM 922 N N . GLY A 1 130 ? -3.445 17.516 4.602 1 97.88 130 GLY A N 1
ATOM 923 C CA . GLY A 1 130 ? -2.781 18.797 4.773 1 97.88 130 GLY A CA 1
ATOM 924 C C . GLY A 1 130 ? -1.555 18.953 3.893 1 97.88 130 GLY A C 1
ATOM 925 O O . GLY A 1 130 ? -1.356 20 3.279 1 97.88 130 GLY A O 1
ATOM 926 N N . ARG A 1 131 ? -0.786 17.922 3.834 1 96.12 131 ARG A N 1
ATOM 927 C CA . ARG A 1 131 ? 0.396 17.938 2.979 1 96.12 131 ARG A CA 1
ATOM 928 C C . ARG A 1 131 ? 0.009 18.109 1.515 1 96.12 131 ARG A C 1
ATOM 930 O O . ARG A 1 131 ? 0.624 18.906 0.798 1 96.12 131 ARG A O 1
ATOM 937 N N . ASP A 1 132 ? -1.017 17.391 1.098 1 95.06 132 ASP A N 1
ATOM 938 C CA . ASP A 1 132 ? -1.473 17.484 -0.286 1 95.06 132 ASP A CA 1
ATOM 939 C C . ASP A 1 132 ? -2.004 18.875 -0.599 1 95.06 132 ASP A C 1
ATOM 941 O O . ASP A 1 132 ? -1.955 19.328 -1.747 1 95.06 132 ASP A O 1
ATOM 945 N N . ALA A 1 133 ? -2.453 19.531 0.399 1 97.06 133 ALA A N 1
ATOM 946 C CA . ALA A 1 133 ? -3.029 20.859 0.235 1 97.06 133 ALA A CA 1
ATOM 947 C C . ALA A 1 133 ? -1.938 21.922 0.083 1 97.06 133 ALA A C 1
ATOM 949 O O . ALA A 1 133 ? -2.227 23.078 -0.203 1 97.06 133 ALA A O 1
ATOM 950 N N . LEU A 1 134 ? -0.592 21.516 0.291 1 95.56 134 LEU A N 1
ATOM 951 C CA . LEU A 1 134 ? 0.528 22.453 0.302 1 95.56 134 LEU A CA 1
ATOM 952 C C . LEU A 1 134 ? 1.554 22.094 -0.764 1 95.56 134 LEU A C 1
ATOM 954 O O . LEU A 1 134 ? 2.703 21.781 -0.444 1 95.56 134 LEU A O 1
ATOM 958 N N . PRO A 1 135 ? 1.192 22.234 -2.059 1 90.25 135 PRO A N 1
ATOM 959 C CA . PRO A 1 135 ? 2.111 21.812 -3.121 1 90.25 135 PRO A CA 1
ATOM 960 C C . PRO A 1 135 ? 3.395 22.641 -3.145 1 90.25 135 PRO A C 1
ATOM 962 O O . PRO A 1 135 ? 4.414 22.203 -3.678 1 90.25 135 PRO A O 1
ATOM 965 N N . ARG A 1 136 ? 3.436 23.859 -2.494 1 91.06 136 ARG A N 1
ATOM 966 C CA . ARG A 1 136 ? 4.613 24.734 -2.541 1 91.06 136 ARG A CA 1
ATOM 967 C C . ARG A 1 136 ? 5.254 24.859 -1.163 1 91.06 136 ARG A C 1
ATOM 969 O O . ARG A 1 136 ? 6.066 25.75 -0.932 1 91.06 136 ARG A O 1
ATOM 976 N N . GLY A 1 137 ? 4.816 23.938 -0.26 1 91.94 137 GLY A N 1
ATOM 977 C CA . GLY A 1 137 ? 5.391 24 1.076 1 91.94 137 GLY A CA 1
ATOM 978 C C . GLY A 1 137 ? 4.609 24.906 2.016 1 91.94 137 GLY A C 1
ATOM 979 O O . GLY A 1 137 ? 3.602 25.5 1.624 1 91.94 137 GLY A O 1
ATOM 980 N N . GLY A 1 138 ? 5.148 25.031 3.236 1 94.69 138 GLY A N 1
ATOM 981 C CA . GLY A 1 138 ? 4.5 25.797 4.293 1 94.69 138 GLY A CA 1
ATOM 982 C C . GLY A 1 138 ? 4.668 25.172 5.668 1 94.69 138 GLY A C 1
ATOM 983 O O . GLY A 1 138 ? 5.785 24.828 6.066 1 94.69 138 GLY A O 1
ATOM 984 N N . ALA A 1 139 ? 3.502 25.125 6.371 1 96.81 139 ALA A N 1
ATOM 985 C CA . ALA A 1 139 ? 3.551 24.562 7.719 1 96.81 139 ALA A CA 1
ATOM 986 C C . ALA A 1 139 ? 2.25 23.844 8.055 1 96.81 139 ALA A C 1
ATOM 988 O O . ALA A 1 139 ? 1.182 24.203 7.559 1 96.81 139 ALA A O 1
ATOM 989 N N . LEU A 1 140 ? 2.357 22.844 8.852 1 97.81 140 LEU A N 1
ATOM 990 C CA . LEU A 1 140 ? 1.212 22.125 9.406 1 97.81 140 LEU A CA 1
ATOM 991 C C . LEU A 1 140 ? 1.172 22.25 10.922 1 97.81 140 LEU A C 1
ATOM 993 O O . LEU A 1 140 ? 2.158 21.953 11.602 1 97.81 140 LEU A O 1
ATOM 997 N N . ASP A 1 141 ? 0.069 22.688 11.43 1 97.88 141 ASP A N 1
ATOM 998 C CA . ASP A 1 141 ? -0.181 22.719 12.867 1 97.88 141 ASP A CA 1
ATOM 999 C C . ASP A 1 141 ? -1.104 21.578 13.289 1 97.88 141 ASP A C 1
ATOM 1001 O O . ASP A 1 141 ? -2.201 21.422 12.75 1 97.88 141 ASP A O 1
ATOM 1005 N N . PHE A 1 142 ? -0.702 20.828 14.266 1 97.81 142 PHE A N 1
ATOM 1006 C CA . PHE A 1 142 ? -1.461 19.672 14.758 1 97.81 142 PHE A CA 1
ATOM 1007 C C . PHE A 1 142 ? -2.027 19.953 16.141 1 97.81 142 PHE A C 1
ATOM 1009 O O . PHE A 1 142 ? -1.332 20.5 17 1 97.81 142 PHE A O 1
ATOM 1016 N N . ALA A 1 143 ? -3.246 19.562 16.328 1 97.5 143 ALA A N 1
ATOM 1017 C CA . ALA A 1 143 ? -3.867 19.688 17.641 1 97.5 143 ALA A CA 1
ATOM 1018 C C . ALA A 1 143 ? -4.977 18.656 17.828 1 97.5 143 ALA A C 1
ATOM 1020 O O . ALA A 1 143 ? -5.477 18.078 16.859 1 97.5 143 ALA A O 1
ATOM 1021 N N . LEU A 1 144 ? -5.238 18.312 19.016 1 96.81 144 LEU A N 1
ATOM 1022 C CA . LEU A 1 144 ? -6.52 17.734 19.391 1 96.81 144 LEU A CA 1
ATOM 1023 C C . LEU A 1 144 ? -7.426 18.766 20.047 1 96.81 144 LEU A C 1
ATOM 1025 O O . LEU A 1 144 ? -7.156 19.219 21.156 1 96.81 144 LEU A O 1
ATOM 1029 N N . THR A 1 145 ? -8.43 19.188 19.359 1 93.06 145 THR A N 1
ATOM 1030 C CA . THR A 1 145 ? -9.414 20.141 19.859 1 93.06 145 THR A CA 1
ATOM 1031 C C . THR A 1 145 ? -10.656 19.422 20.359 1 93.06 145 THR A C 1
ATOM 1033 O O . THR A 1 145 ? -11.352 18.75 19.594 1 93.06 145 THR A O 1
ATOM 1036 N N . ASP A 1 146 ? -10.977 19.516 21.656 1 93 146 ASP A N 1
ATOM 1037 C CA . ASP A 1 146 ? -12.062 18.797 22.297 1 93 146 ASP A CA 1
ATOM 1038 C C . ASP A 1 146 ? -11.945 17.281 22.047 1 93 146 ASP A C 1
ATOM 1040 O O . ASP A 1 146 ? -12.945 16.625 21.781 1 93 146 ASP A O 1
ATOM 1044 N N . GLY A 1 147 ? -10.703 16.859 21.906 1 94.12 147 GLY A N 1
ATOM 1045 C CA . GLY A 1 147 ? -10.422 15.438 21.766 1 94.12 147 GLY A CA 1
ATOM 1046 C C . GLY A 1 147 ? -10.43 14.969 20.312 1 94.12 147 GLY A C 1
ATOM 1047 O O . GLY A 1 147 ? -10.234 13.781 20.047 1 94.12 147 GLY A O 1
ATOM 1048 N N . TRP A 1 148 ? -10.664 15.898 19.453 1 97.06 148 TRP A N 1
ATOM 1049 C CA . TRP A 1 148 ? -10.727 15.531 18.047 1 97.06 148 TRP A CA 1
ATOM 1050 C C . TRP A 1 148 ? -9.539 16.094 17.281 1 97.06 148 TRP A C 1
ATOM 1052 O O . TRP A 1 148 ? -9.125 17.234 17.516 1 97.06 148 TRP A O 1
ATOM 1062 N N . PRO A 1 149 ? -9.023 15.312 16.344 1 97.56 149 PRO A N 1
ATOM 1063 C CA . PRO A 1 149 ? -7.855 15.75 15.578 1 97.56 149 PRO A CA 1
ATOM 1064 C C . PRO A 1 149 ? -8.156 16.953 14.672 1 97.56 149 PRO A C 1
ATOM 1066 O O . PRO A 1 149 ? -9.203 16.984 14.023 1 97.56 149 PRO A O 1
ATOM 1069 N N . THR A 1 150 ? -7.258 17.875 14.664 1 98.19 150 THR A N 1
ATOM 1070 C CA . THR A 1 150 ? -7.309 19.031 13.789 1 98.19 150 THR A CA 1
ATOM 1071 C C . THR A 1 150 ? -5.934 19.328 13.195 1 98.19 150 THR A C 1
ATOM 1073 O O . THR A 1 150 ? -4.922 19.266 13.898 1 98.19 150 THR A O 1
ATOM 1076 N N . VAL A 1 151 ? -5.887 19.594 11.914 1 98.5 151 VAL A N 1
ATOM 1077 C CA . VAL A 1 151 ? -4.676 20.016 11.227 1 98.5 151 VAL A CA 1
ATOM 1078 C C . VAL A 1 151 ? -4.93 21.344 10.5 1 98.5 151 VAL A C 1
ATOM 1080 O O . VAL A 1 151 ? -5.918 21.469 9.773 1 98.5 151 VAL A O 1
ATOM 1083 N N . ILE A 1 152 ? -4.121 22.297 10.711 1 98.38 152 ILE A N 1
ATOM 1084 C CA . ILE A 1 152 ? -4.184 23.562 9.977 1 98.38 152 ILE A CA 1
ATOM 1085 C C . ILE A 1 152 ? -2.996 23.656 9.023 1 98.38 152 ILE A C 1
ATOM 1087 O O . ILE A 1 152 ? -1.841 23.562 9.445 1 98.38 152 ILE A O 1
ATOM 1091 N N . ALA A 1 153 ? -3.275 23.75 7.816 1 98.25 153 ALA A N 1
ATOM 1092 C CA . ALA A 1 153 ? -2.256 23.875 6.777 1 98.25 153 ALA A CA 1
ATOM 1093 C C . ALA A 1 153 ? -2.031 25.344 6.414 1 98.25 153 ALA A C 1
ATOM 1095 O O . ALA A 1 153 ? -2.945 26.016 5.93 1 98.25 153 ALA A O 1
ATOM 1096 N N . HIS A 1 154 ? -0.814 25.797 6.645 1 96.5 154 HIS A N 1
ATOM 1097 C CA . HIS A 1 154 ? -0.4 27.156 6.305 1 96.5 154 HIS A CA 1
ATOM 1098 C C . HIS A 1 154 ? 0.47 27.172 5.055 1 96.5 154 HIS A C 1
ATOM 1100 O O . HIS A 1 154 ? 1.505 26.5 5.004 1 96.5 154 HIS A O 1
ATOM 1106 N N . GLY A 1 155 ? 0.013 27.891 4.098 1 94 155 GLY A N 1
ATOM 1107 C CA . GLY A 1 155 ? 0.777 28 2.867 1 94 155 GLY A CA 1
ATOM 1108 C C . GLY A 1 155 ? 0.029 28.734 1.766 1 94 155 GLY A C 1
ATOM 1109 O O . GLY A 1 155 ? -1.125 29.125 1.947 1 94 155 GLY A O 1
ATOM 1110 N N . GLU A 1 156 ? 0.796 29.016 0.703 1 90.81 156 GLU A N 1
ATOM 1111 C CA . GLU A 1 156 ? 0.217 29.672 -0.469 1 90.81 156 GLU A CA 1
ATOM 1112 C C . GLU A 1 156 ? 0.555 28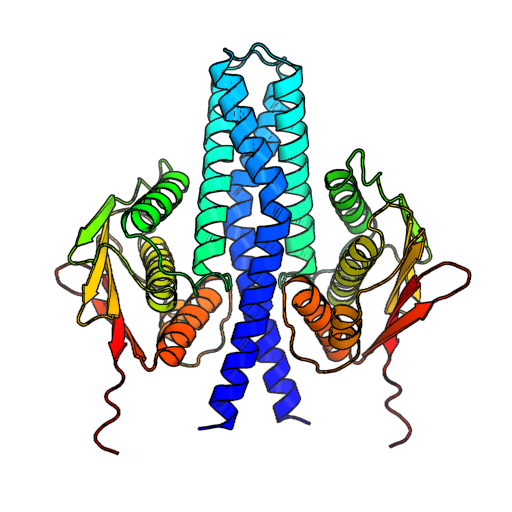.906 -1.746 1 90.81 156 GLU A C 1
ATOM 1114 O O . GLU A 1 156 ? 1.69 28.953 -2.225 1 90.81 156 GLU A O 1
ATOM 1119 N N . PRO A 1 157 ? -0.356 28.172 -2.219 1 91.19 157 PRO A N 1
ATOM 1120 C CA . PRO A 1 157 ? -1.734 28 -1.761 1 91.19 157 PRO A CA 1
ATOM 1121 C C . PRO A 1 157 ? -1.863 26.891 -0.705 1 91.19 157 PRO A C 1
ATOM 1123 O O . PRO A 1 157 ? -0.96 26.062 -0.556 1 91.19 157 PRO A O 1
ATOM 1126 N N . ALA A 1 158 ? -2.883 26.984 0.065 1 96.44 158 ALA A N 1
ATOM 1127 C CA . ALA A 1 158 ? -3.393 25.891 0.893 1 96.44 158 ALA A CA 1
ATOM 1128 C C . ALA A 1 158 ? -4.824 25.531 0.506 1 96.44 158 ALA A C 1
ATOM 1130 O O . ALA A 1 158 ? -5.77 26.203 0.907 1 96.44 158 ALA A O 1
ATOM 1131 N N . ALA A 1 159 ? -4.938 24.438 -0.336 1 97.38 159 ALA A N 1
ATOM 1132 C CA . ALA A 1 159 ? -6.266 24.125 -0.867 1 97.38 159 ALA A CA 1
ATOM 1133 C C . ALA A 1 159 ? -6.375 22.656 -1.247 1 97.38 159 ALA A C 1
ATOM 1135 O O . ALA A 1 159 ? -5.387 22.031 -1.632 1 97.38 159 ALA A O 1
ATOM 1136 N N . LEU A 1 160 ? -7.562 22.156 -1.121 1 97.5 160 LEU A N 1
ATOM 1137 C CA . LEU A 1 160 ? -7.898 20.844 -1.651 1 97.5 160 LEU A CA 1
ATOM 1138 C C . LEU A 1 160 ? -8.578 20.953 -3.012 1 97.5 160 LEU A C 1
ATOM 1140 O O . LEU A 1 160 ? -9.328 21.906 -3.258 1 97.5 160 LEU A O 1
ATOM 1144 N N . THR A 1 161 ? -8.297 20.062 -3.904 1 97.31 161 THR A N 1
ATOM 1145 C CA . THR A 1 161 ? -9.078 20.016 -5.137 1 97.31 161 THR A CA 1
ATOM 1146 C C . THR A 1 161 ? -10.547 19.719 -4.836 1 97.31 161 THR A C 1
ATOM 1148 O O . THR A 1 161 ? -10.867 19.172 -3.783 1 97.31 161 THR A O 1
ATOM 1151 N N . ASP A 1 162 ? -11.414 20.062 -5.742 1 97.5 162 ASP A N 1
ATOM 1152 C CA . ASP A 1 162 ? -12.852 19.906 -5.539 1 97.5 162 ASP A CA 1
ATOM 1153 C C . ASP A 1 162 ? -13.234 18.453 -5.32 1 97.5 162 ASP A C 1
ATOM 1155 O O . ASP A 1 162 ? -14.109 18.141 -4.5 1 97.5 162 ASP A O 1
ATOM 1159 N N . ASP A 1 163 ? -12.703 17.625 -6.02 1 97.75 163 ASP A N 1
ATOM 1160 C CA . ASP A 1 163 ? -13.047 16.203 -5.914 1 97.75 163 ASP A CA 1
ATOM 1161 C C . ASP A 1 163 ? -12.602 15.625 -4.574 1 97.75 163 ASP A C 1
ATOM 1163 O O . ASP A 1 163 ? -13.305 14.82 -3.969 1 97.75 163 ASP A O 1
ATOM 1167 N N . VAL A 1 164 ? -11.43 16.031 -4.082 1 98.12 164 VAL A N 1
ATOM 1168 C CA . VAL A 1 164 ? -10.953 15.586 -2.779 1 98.12 164 VAL A CA 1
ATOM 1169 C C . VAL A 1 164 ? -11.859 16.125 -1.68 1 98.12 164 VAL A C 1
ATOM 1171 O O . VAL A 1 164 ? -12.242 15.391 -0.767 1 98.12 164 VAL A O 1
ATOM 1174 N N . ARG A 1 165 ? -12.195 17.375 -1.824 1 98 165 ARG A N 1
ATOM 1175 C CA . ARG A 1 165 ? -13.102 17.969 -0.858 1 98 165 ARG A CA 1
ATOM 1176 C C . ARG A 1 165 ? -14.445 17.25 -0.843 1 98 165 ARG A C 1
ATOM 1178 O O . ARG A 1 165 ? -15 16.984 0.224 1 98 165 ARG A O 1
ATOM 1185 N N . ALA A 1 166 ? -14.992 16.984 -1.964 1 97.81 166 ALA A N 1
ATOM 1186 C CA . ALA A 1 166 ? -16.266 16.281 -2.068 1 97.81 166 ALA A CA 1
ATOM 1187 C C . ALA A 1 166 ? -16.188 14.914 -1.414 1 97.81 166 ALA A C 1
ATOM 1189 O O . ALA A 1 166 ? -17.062 14.531 -0.64 1 97.81 166 ALA A O 1
ATOM 1190 N N . ALA A 1 167 ? -15.141 14.141 -1.687 1 97.5 167 ALA A N 1
ATOM 1191 C CA . ALA A 1 167 ? -14.969 12.812 -1.111 1 97.5 167 ALA A CA 1
ATOM 1192 C C . ALA A 1 167 ? -14.812 12.883 0.405 1 97.5 167 ALA A C 1
ATOM 1194 O O . ALA A 1 167 ? -15.219 11.969 1.123 1 97.5 167 ALA A O 1
ATOM 1195 N N . LEU A 1 168 ? -14.195 13.969 0.848 1 97.75 168 LEU A N 1
ATOM 1196 C CA . LEU A 1 168 ? -13.898 14.172 2.262 1 97.75 168 LEU A CA 1
ATOM 1197 C C . LEU A 1 168 ? -15.156 14.539 3.033 1 97.75 168 LEU A C 1
ATOM 1199 O O . LEU A 1 168 ? -15.312 14.156 4.195 1 97.75 168 LEU A O 1
ATOM 1203 N N . LEU A 1 169 ? -16.109 15.188 2.385 1 97.62 169 LEU A N 1
ATOM 1204 C CA . LEU A 1 169 ? -17.219 15.805 3.111 1 97.62 169 LEU A CA 1
ATOM 1205 C C . LEU A 1 169 ? -18.531 15.086 2.816 1 97.62 169 LEU A C 1
ATOM 1207 O O . LEU A 1 169 ? -19.5 15.234 3.559 1 97.62 169 LEU A O 1
ATOM 1211 N N . THR A 1 170 ? -18.594 14.359 1.708 1 95.62 170 THR A N 1
ATOM 1212 C CA . THR A 1 170 ? -19.828 13.703 1.3 1 95.62 170 THR A CA 1
ATOM 1213 C C . THR A 1 170 ? -19.562 12.258 0.894 1 95.62 170 THR A C 1
ATOM 1215 O O . THR A 1 170 ? -18.422 11.828 0.797 1 95.62 170 THR A O 1
ATOM 1218 N N . ASP A 1 171 ? -20.625 11.516 0.742 1 91.06 171 ASP A N 1
ATOM 1219 C CA . ASP A 1 171 ? -20.5 10.109 0.362 1 91.06 171 ASP A CA 1
ATOM 1220 C C . ASP A 1 171 ? -20.312 9.969 -1.146 1 91.06 171 ASP A C 1
ATOM 1222 O O . ASP A 1 171 ? -20.969 9.148 -1.787 1 91.06 171 ASP A O 1
ATOM 1226 N N . THR A 1 172 ? -19.406 10.812 -1.666 1 93.06 172 THR A N 1
ATOM 1227 C CA . THR A 1 172 ? -19.031 10.75 -3.074 1 93.06 172 THR A CA 1
ATOM 1228 C C . THR A 1 172 ? -18 9.641 -3.307 1 93.06 172 THR A C 1
ATOM 1230 O O . THR A 1 172 ? -17.016 9.539 -2.57 1 93.06 172 THR A O 1
ATOM 1233 N N . ALA A 1 173 ? -18.25 8.805 -4.301 1 92.5 173 ALA A N 1
ATOM 1234 C CA . ALA A 1 173 ? -17.328 7.723 -4.621 1 92.5 173 ALA A CA 1
ATOM 1235 C C . ALA A 1 173 ? -15.961 8.266 -5.02 1 92.5 173 ALA A C 1
ATOM 1237 O O . ALA A 1 173 ? -15.859 9.25 -5.754 1 92.5 173 ALA A O 1
ATOM 1238 N N . PRO A 1 174 ? -14.961 7.672 -4.492 1 95.19 174 PRO A N 1
ATOM 1239 C CA . PRO A 1 174 ? -13.625 8.109 -4.902 1 95.19 174 PRO A CA 1
ATOM 1240 C C . PRO A 1 174 ? -13.336 7.836 -6.379 1 95.19 174 PRO A C 1
ATOM 1242 O O . PRO A 1 174 ? -13.781 6.816 -6.914 1 95.19 174 PRO A O 1
ATOM 1245 N N . THR A 1 175 ? -12.57 8.734 -6.969 1 93.56 175 THR A N 1
ATOM 1246 C CA . THR A 1 175 ? -12.258 8.641 -8.391 1 93.56 175 THR A CA 1
ATOM 1247 C C . THR A 1 175 ? -10.766 8.414 -8.602 1 93.56 175 THR A C 1
ATOM 1249 O O . THR A 1 175 ? -10.32 8.211 -9.734 1 93.56 175 THR A O 1
ATOM 1252 N N . GLY A 1 176 ? -9.945 8.453 -7.562 1 94.94 176 GLY A N 1
ATOM 1253 C CA . GLY A 1 176 ? -8.5 8.281 -7.602 1 94.94 176 GLY A CA 1
ATOM 1254 C C . GLY A 1 176 ? -7.887 8.078 -6.23 1 94.94 176 GLY A C 1
AT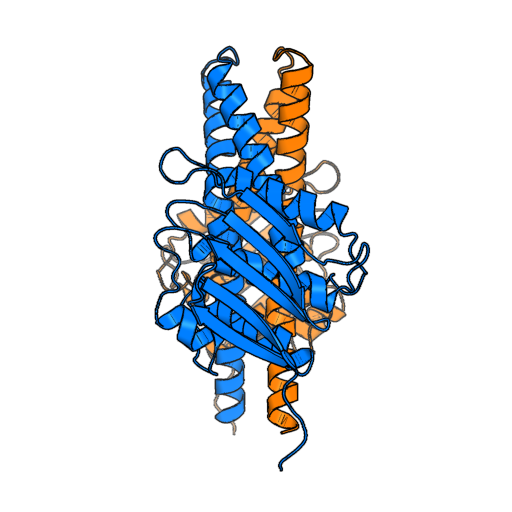OM 1255 O O . GLY A 1 176 ? -8.602 8.023 -5.227 1 94.94 176 GLY A O 1
ATOM 1256 N N . PRO A 1 177 ? -6.621 7.938 -6.223 1 95.56 177 PRO A N 1
ATOM 1257 C CA . PRO A 1 177 ? -5.914 7.652 -4.973 1 95.56 177 PRO A CA 1
ATOM 1258 C C . PRO A 1 177 ? -6.121 8.734 -3.914 1 95.56 177 PRO A C 1
ATOM 1260 O O . PRO A 1 177 ? -6.367 8.422 -2.746 1 95.56 177 PRO A O 1
ATOM 1263 N N . LYS A 1 178 ? -6.047 10 -4.289 1 96.56 178 LYS A N 1
ATOM 1264 C CA . LYS A 1 178 ? -6.195 11.086 -3.324 1 96.56 178 LYS A CA 1
ATOM 1265 C C . LYS A 1 178 ? -7.621 11.141 -2.775 1 96.56 178 LYS A C 1
ATOM 1267 O O . LYS A 1 178 ? -7.82 11.328 -1.574 1 96.56 178 LYS A O 1
ATOM 1272 N N . THR A 1 179 ? -8.617 10.938 -3.664 1 97.75 179 THR A N 1
ATOM 1273 C CA . THR A 1 179 ? -10 10.945 -3.215 1 97.75 179 THR A CA 1
ATOM 1274 C C . THR A 1 179 ? -10.305 9.719 -2.361 1 97.75 179 THR A C 1
ATOM 1276 O O . THR A 1 179 ? -11.125 9.781 -1.442 1 97.75 179 THR A O 1
ATOM 1279 N N . ALA A 1 180 ? -9.633 8.609 -2.629 1 97 180 ALA A N 1
ATOM 1280 C CA . ALA A 1 180 ? -9.797 7.418 -1.8 1 97 180 ALA A CA 1
ATOM 1281 C C . ALA A 1 180 ? -9.289 7.664 -0.381 1 97 180 ALA A C 1
ATOM 1283 O O . ALA A 1 180 ? -9.922 7.246 0.591 1 97 180 ALA A O 1
ATOM 1284 N N . GLN A 1 181 ? -8.164 8.312 -0.297 1 97.69 181 GLN A N 1
ATOM 1285 C CA . GLN A 1 181 ? -7.645 8.641 1.025 1 97.69 181 GLN A CA 1
ATOM 1286 C C . GLN A 1 181 ? -8.578 9.602 1.76 1 97.69 181 GLN A C 1
ATOM 1288 O O . GLN A 1 181 ? -8.781 9.469 2.969 1 97.69 181 GLN A O 1
ATOM 1293 N N . ALA A 1 182 ? -9.164 10.531 1.046 1 98.38 182 ALA A N 1
ATOM 1294 C CA . ALA A 1 182 ? -10.164 11.422 1.631 1 98.38 182 ALA A CA 1
ATOM 1295 C C . ALA A 1 182 ? -11.383 10.641 2.111 1 98.38 182 ALA A C 1
ATOM 1297 O O . ALA A 1 182 ? -11.898 10.898 3.203 1 98.38 182 ALA A O 1
ATOM 1298 N N . THR A 1 183 ? -11.828 9.742 1.308 1 97.56 183 THR A N 1
ATOM 1299 C CA . THR A 1 183 ? -12.953 8.883 1.669 1 97.56 183 THR A CA 1
ATOM 1300 C C . THR A 1 183 ? -12.641 8.094 2.936 1 97.56 183 THR A C 1
ATOM 1302 O O . THR A 1 183 ? -13.469 8.016 3.846 1 97.56 183 THR A O 1
ATOM 1305 N N . LEU A 1 184 ? -11.43 7.539 2.986 1 96.69 184 LEU A N 1
ATOM 1306 C CA . LEU A 1 184 ? -11.008 6.82 4.184 1 96.69 184 LEU A CA 1
ATOM 1307 C C . LEU A 1 184 ? -11.078 7.723 5.41 1 96.69 184 LEU A C 1
ATOM 1309 O O . LEU A 1 184 ? -11.586 7.316 6.457 1 96.69 184 LEU A O 1
ATOM 1313 N N . THR A 1 185 ? -10.539 8.906 5.289 1 97.44 185 THR A N 1
ATOM 1314 C CA . THR A 1 185 ? -10.516 9.859 6.391 1 97.44 185 THR A CA 1
ATOM 1315 C C . THR A 1 185 ? -11.93 10.141 6.891 1 97.44 185 THR A C 1
ATOM 1317 O O . THR A 1 185 ? -12.18 10.117 8.102 1 97.44 185 THR A O 1
ATOM 1320 N N . ARG A 1 186 ? -12.789 10.383 5.969 1 97.5 186 ARG A N 1
ATOM 1321 C CA . ARG A 1 186 ? -14.188 10.609 6.316 1 97.5 186 ARG A CA 1
ATOM 1322 C C . ARG A 1 186 ? -14.766 9.406 7.062 1 97.5 186 ARG A C 1
ATOM 1324 O O . ARG A 1 186 ? -15.445 9.57 8.078 1 97.5 186 ARG A O 1
ATOM 1331 N N . MET A 1 187 ? -14.5 8.25 6.59 1 95.38 187 MET A N 1
ATOM 1332 C CA . MET A 1 187 ? -15.047 7.031 7.176 1 95.38 187 MET A CA 1
ATOM 1333 C C . MET A 1 187 ? -14.477 6.797 8.57 1 95.38 187 MET A C 1
ATOM 1335 O O . MET A 1 187 ? -15.18 6.324 9.461 1 95.38 187 MET A O 1
ATOM 1339 N N . LEU A 1 188 ? -13.195 7.066 8.727 1 94.5 188 LEU A N 1
ATOM 1340 C CA . LEU A 1 188 ? -12.586 6.93 10.047 1 94.5 188 LEU A CA 1
ATOM 1341 C C . LEU A 1 188 ? -13.258 7.848 11.055 1 94.5 188 LEU A C 1
ATOM 1343 O O . LEU A 1 188 ? -13.547 7.434 12.188 1 94.5 188 LEU A O 1
ATOM 1347 N N . ALA A 1 189 ? -13.5 9.094 10.656 1 96.06 189 ALA A N 1
ATOM 1348 C CA . ALA A 1 189 ? -14.195 10.031 11.539 1 96.06 189 ALA A CA 1
ATOM 1349 C C . ALA A 1 189 ? -15.594 9.523 11.891 1 96.06 189 ALA A C 1
ATOM 1351 O O . ALA A 1 189 ? -16.016 9.586 13.047 1 96.06 189 ALA A O 1
ATOM 1352 N N . ALA A 1 190 ? -16.281 9.039 10.891 1 94.5 190 ALA A N 1
ATOM 1353 C CA . ALA A 1 190 ? -17.641 8.531 11.094 1 94.5 190 ALA A CA 1
ATOM 1354 C C . ALA A 1 190 ? -17.641 7.359 12.062 1 94.5 190 ALA A C 1
ATOM 1356 O O . ALA A 1 190 ? -18.516 7.258 12.922 1 94.5 190 ALA A O 1
ATOM 1357 N N . GLU A 1 191 ? -16.625 6.484 11.906 1 91.25 191 GLU A N 1
ATOM 1358 C CA . GLU A 1 191 ? -16.531 5.336 12.797 1 91.25 191 GLU A CA 1
ATOM 1359 C C . GLU A 1 191 ? -16.359 5.773 14.25 1 91.25 191 GLU A C 1
ATOM 1361 O O . GLU A 1 191 ? -16.812 5.09 15.172 1 91.25 191 GLU A O 1
ATOM 1366 N N . MET A 1 192 ? -15.812 6.914 14.445 1 91.81 192 MET A N 1
ATOM 1367 C CA . MET A 1 192 ? -15.578 7.453 15.781 1 91.81 192 MET A CA 1
ATOM 1368 C C . MET A 1 192 ? -16.75 8.32 16.234 1 91.81 192 MET A C 1
ATOM 1370 O O . MET A 1 192 ? -16.688 8.961 17.281 1 91.81 192 MET A O 1
ATOM 1374 N N . GLY A 1 193 ? -17.812 8.367 15.375 1 94 193 GLY A N 1
ATOM 1375 C CA . GLY A 1 193 ? -19 9.141 15.711 1 94 193 GLY A CA 1
ATOM 1376 C C . GLY A 1 193 ? -18.875 10.617 15.367 1 94 193 GLY A C 1
ATOM 1377 O O . GLY A 1 193 ? -19.578 11.453 15.93 1 94 193 GLY A O 1
ATOM 1378 N N . GLY A 1 194 ? -17.875 10.93 14.547 1 96.56 194 GLY A N 1
ATOM 1379 C CA . GLY A 1 194 ? -17.656 12.32 14.172 1 96.56 194 GLY A CA 1
ATOM 1380 C C . GLY A 1 194 ? -17.797 12.57 12.68 1 96.56 194 GLY A C 1
ATOM 1381 O O . GLY A 1 194 ? -18.312 11.719 11.953 1 96.56 194 GLY A O 1
ATOM 1382 N N . ARG A 1 195 ? -17.469 13.781 12.266 1 97.62 195 ARG A N 1
ATOM 1383 C CA . ARG A 1 195 ? -17.453 14.219 10.875 1 97.62 195 ARG A CA 1
ATOM 1384 C C . ARG A 1 195 ? -16.25 15.109 10.594 1 97.62 195 ARG A C 1
ATOM 1386 O O . ARG A 1 195 ? -15.578 15.562 11.523 1 97.62 195 ARG A O 1
ATOM 1393 N N . ILE A 1 196 ? -15.984 15.297 9.336 1 98.31 196 ILE A N 1
ATOM 1394 C CA . ILE A 1 196 ? -14.883 16.156 8.93 1 98.31 196 ILE A CA 1
ATOM 1395 C C . ILE A 1 196 ? -15.422 17.531 8.539 1 98.31 196 ILE A C 1
ATOM 1397 O O . ILE A 1 196 ? -16.484 17.641 7.914 1 98.31 196 ILE A O 1
ATOM 1401 N N . SER A 1 197 ? -14.773 18.5 8.883 1 98.06 197 SER A N 1
ATOM 1402 C CA . SER A 1 197 ? -15.039 19.859 8.43 1 98.06 197 SER A CA 1
ATOM 1403 C C . SER A 1 197 ? -13.797 20.484 7.812 1 98.06 197 SER A C 1
ATOM 1405 O O . SER A 1 197 ? -12.68 20.234 8.266 1 98.06 197 SER A O 1
ATOM 1407 N N . VAL A 1 198 ? -13.977 21.219 6.742 1 98.31 198 VAL A N 1
ATOM 1408 C CA . VAL A 1 198 ? -12.922 21.953 6.051 1 98.31 198 VAL A CA 1
ATOM 1409 C C . VAL A 1 198 ? -13.281 23.438 5.969 1 98.31 198 VAL A C 1
ATOM 1411 O O . VAL A 1 198 ? -14.359 23.797 5.48 1 98.31 198 VAL A O 1
ATOM 1414 N N . SER A 1 199 ? -12.477 24.281 6.434 1 97.5 199 SER A N 1
ATOM 1415 C CA . SER A 1 199 ? -12.742 25.719 6.402 1 97.5 199 SER A CA 1
ATOM 1416 C C . SER A 1 199 ? -11.453 26.516 6.207 1 97.5 199 SER A C 1
ATOM 1418 O O . SER A 1 199 ? -10.375 26.078 6.621 1 97.5 199 SER A O 1
ATOM 1420 N N . VAL A 1 200 ? -11.578 27.594 5.555 1 96.19 200 VAL A N 1
ATOM 1421 C CA . VAL A 1 200 ? -10.461 28.547 5.434 1 96.19 200 VAL A CA 1
ATOM 1422 C C . VAL A 1 200 ? -10.508 29.547 6.578 1 96.19 200 VAL A C 1
ATOM 1424 O O . VAL A 1 200 ? -11.539 30.188 6.805 1 96.19 200 VAL A O 1
ATOM 1427 N N . THR A 1 201 ? -9.422 29.625 7.309 1 94.25 201 THR A N 1
ATOM 1428 C CA . THR A 1 201 ? -9.336 30.547 8.438 1 94.25 201 THR A CA 1
ATOM 1429 C C . THR A 1 201 ? -8.18 31.531 8.242 1 94.25 201 THR A C 1
ATOM 1431 O O . THR A 1 201 ? -7.426 31.422 7.273 1 94.25 201 THR A O 1
ATOM 1434 N N . ALA A 1 202 ? -8.07 32.5 9.141 1 92.69 202 ALA A N 1
ATOM 1435 C CA . ALA A 1 202 ? -6.949 33.438 9.117 1 92.69 202 ALA A CA 1
ATOM 1436 C C . ALA A 1 202 ? -5.621 32.719 9.289 1 92.69 202 ALA A C 1
ATOM 1438 O O . ALA A 1 202 ? -4.574 33.188 8.852 1 92.69 202 ALA A O 1
ATOM 1439 N N . ARG A 1 203 ? -5.707 31.516 9.883 1 89.62 203 ARG A N 1
ATOM 1440 C CA . ARG A 1 203 ? -4.5 30.75 10.18 1 89.62 203 ARG A CA 1
ATOM 1441 C C . ARG A 1 203 ? -4.164 29.797 9.039 1 89.62 203 ARG A C 1
ATOM 1443 O O . ARG A 1 203 ? -3.113 29.156 9.055 1 89.62 203 ARG A O 1
ATOM 1450 N N . GLY A 1 204 ? -5.047 29.688 8.07 1 95.88 204 GLY A N 1
ATOM 1451 C CA . GLY A 1 204 ? -4.848 28.75 6.969 1 95.88 204 GLY A CA 1
ATOM 1452 C C . GLY A 1 204 ? -6.027 27.828 6.746 1 95.88 204 GLY A C 1
ATOM 1453 O O . GLY A 1 204 ? -7.141 28.125 7.195 1 95.88 204 GLY A O 1
ATOM 1454 N N . LEU A 1 205 ? -5.832 26.766 5.965 1 98.44 205 LEU A N 1
ATOM 1455 C CA . LEU A 1 205 ? -6.859 25.766 5.707 1 98.44 205 LEU A CA 1
ATOM 1456 C C . LEU A 1 205 ? -7 24.812 6.891 1 98.44 205 LEU A C 1
ATOM 1458 O O . LEU A 1 205 ? -6.055 24.109 7.238 1 98.44 205 LEU A O 1
ATOM 1462 N N . ARG A 1 206 ? -8.133 24.859 7.488 1 98.5 206 ARG A N 1
ATOM 1463 C CA . ARG A 1 206 ? -8.383 24 8.648 1 98.5 206 ARG A CA 1
ATOM 1464 C C . ARG A 1 206 ? -9.062 22.703 8.234 1 98.5 206 ARG A C 1
ATOM 1466 O O . ARG A 1 206 ? -10.125 22.719 7.613 1 98.5 206 ARG A O 1
ATOM 1473 N N . LEU A 1 207 ? -8.461 21.609 8.484 1 98.69 207 LEU A N 1
ATOM 1474 C CA . LEU A 1 207 ? -9.008 20.266 8.367 1 98.69 207 LEU A CA 1
ATOM 1475 C C . LEU A 1 207 ? -9.258 19.656 9.742 1 98.69 207 LEU A C 1
ATOM 1477 O O . LEU A 1 207 ? -8.32 19.422 10.5 1 98.69 207 LEU A O 1
ATOM 1481 N N . ALA A 1 208 ? -10.53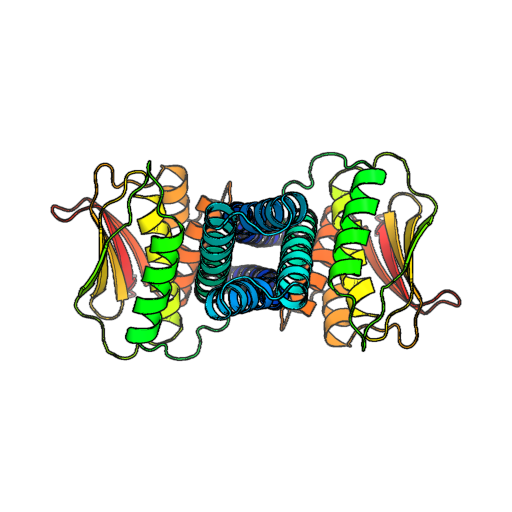9 19.391 10.039 1 98.44 208 ALA A N 1
ATOM 1482 C CA . ALA A 1 208 ? -10.828 19.016 11.414 1 98.44 208 ALA A CA 1
ATOM 1483 C C . ALA A 1 208 ? -11.867 17.891 11.477 1 98.44 208 ALA A C 1
ATOM 1485 O O . ALA A 1 208 ? -12.812 17.875 10.68 1 98.44 208 ALA A O 1
ATOM 1486 N N . ALA A 1 209 ? -11.625 16.953 12.336 1 98.12 209 ALA A N 1
ATOM 1487 C CA . ALA A 1 209 ? -12.695 16.078 12.781 1 98.12 209 ALA A CA 1
ATOM 1488 C C . ALA A 1 209 ? -13.438 16.672 13.977 1 98.12 209 ALA A C 1
ATOM 1490 O O . ALA A 1 209 ? -12.82 17.312 14.836 1 98.12 209 ALA A O 1
ATOM 1491 N N . GLU A 1 210 ? -14.727 16.453 14.039 1 97.12 210 GLU A N 1
ATOM 1492 C CA . GLU A 1 210 ? -15.539 16.953 15.133 1 97.12 210 GLU A CA 1
ATOM 1493 C C . GLU A 1 210 ? -16.719 16.031 15.43 1 97.12 210 GLU A C 1
ATOM 1495 O O . GLU A 1 210 ? -17.141 15.266 14.555 1 97.12 210 GLU A O 1
ATOM 1500 N N . ALA A 1 211 ? -17.172 16.094 16.641 1 94.44 211 ALA A N 1
ATOM 1501 C CA . ALA A 1 211 ? -18.297 15.258 17.047 1 94.44 211 ALA A CA 1
ATOM 1502 C C . ALA A 1 211 ? -19.562 15.625 16.281 1 94.44 211 ALA A C 1
ATOM 1504 O O . ALA A 1 211 ? -19.812 16.797 16.016 1 94.44 211 ALA A O 1
ATOM 1505 N N . CYS A 1 212 ? -20.25 14.516 15.82 1 87 212 CYS A N 1
ATOM 1506 C CA . CYS A 1 212 ? -21.562 14.781 15.242 1 87 212 CYS A CA 1
ATOM 1507 C C . CYS A 1 212 ? -22.594 15.023 16.328 1 87 212 CYS A C 1
ATOM 1509 O O . CYS A 1 212 ? -22.594 14.344 17.359 1 87 212 CYS A O 1
ATOM 1511 N N . ALA A 1 213 ? -23.188 16.172 16.609 1 64.88 213 ALA A N 1
ATOM 1512 C CA . ALA A 1 213 ? -24.234 16.484 17.578 1 64.88 213 ALA A CA 1
ATOM 1513 C C . ALA A 1 213 ? -25.344 15.43 17.562 1 64.88 213 ALA A C 1
ATOM 1515 O O . ALA A 1 213 ? -25.922 15.156 16.5 1 64.88 213 ALA A O 1
ATOM 1516 N N . LEU A 1 214 ? -25.406 14.188 18.141 1 50.66 214 LEU A N 1
ATOM 1517 C CA . LEU A 1 214 ? -26.578 13.352 18.312 1 50.66 214 LEU A CA 1
ATOM 1518 C C . LEU A 1 214 ? -27.828 14.203 18.469 1 50.66 214 LEU A C 1
ATOM 1520 O O . LEU A 1 214 ? -28.938 13.672 18.641 1 50.66 214 LEU A O 1
ATOM 1524 N N . GLY A 1 215 ? -27.984 15.297 19.109 1 38.94 215 GLY A N 1
ATOM 1525 C CA . GLY A 1 215 ? -29.234 15.688 19.734 1 38.94 215 GLY A CA 1
ATOM 1526 C C . GLY A 1 215 ? -30.391 15.742 18.75 1 38.94 215 GLY A C 1
ATOM 1527 O O . GLY A 1 215 ? -31.5 15.281 19.047 1 38.94 215 GLY A O 1
ATOM 1528 N N . MET A 1 216 ? -30.688 16.891 17.75 1 33.88 216 MET A N 1
ATOM 1529 C CA . MET A 1 216 ? -32.031 17.375 17.469 1 33.88 216 MET A CA 1
ATOM 1530 C C . MET A 1 216 ? -32.781 16.438 16.516 1 33.88 216 MET A C 1
ATOM 1532 O O . MET A 1 216 ? -32.781 16.688 15.305 1 33.88 216 MET A O 1
ATOM 1536 N N . ILE A 1 217 ? -32.438 15.102 16.375 1 27.88 217 ILE A N 1
ATOM 1537 C CA . ILE A 1 217 ? -33.688 14.492 15.922 1 27.88 217 ILE A CA 1
ATOM 1538 C C . ILE A 1 217 ? -34.531 14.109 17.125 1 27.88 217 ILE A C 1
ATOM 1540 O O . ILE A 1 217 ? -34 13.641 18.141 1 27.88 217 ILE A O 1
ATOM 1544 N N . MET B 1 1 ? -30 2.227 8.68 1 38.22 1 MET B N 1
ATOM 1545 C CA . MET B 1 1 ? -28.891 2.756 9.461 1 38.22 1 MET B CA 1
ATOM 1546 C C . MET B 1 1 ? -27.906 1.649 9.82 1 38.22 1 MET B C 1
ATOM 1548 O O . MET B 1 1 ? -26.688 1.84 9.727 1 38.22 1 MET B O 1
ATOM 1552 N N . GLY B 1 2 ? -28.391 0.394 10.117 1 42.84 2 GLY B N 1
ATOM 1553 C CA . GLY B 1 2 ? -27.688 -0.831 10.469 1 42.84 2 GLY B CA 1
ATOM 1554 C C . GLY B 1 2 ? -26.938 -1.441 9.297 1 42.84 2 GLY B C 1
ATOM 1555 O O . GLY B 1 2 ? -25.797 -1.868 9.438 1 42.84 2 GLY B O 1
ATOM 1556 N N . SER B 1 3 ? -27.562 -1.479 8.164 1 49.5 3 SER B N 1
ATOM 1557 C CA . SER B 1 3 ? -27.016 -2.152 6.984 1 49.5 3 SER B CA 1
ATOM 1558 C C . SER B 1 3 ? -25.922 -1.322 6.328 1 49.5 3 SER B C 1
ATOM 1560 O O . SER B 1 3 ? -24.906 -1.862 5.902 1 49.5 3 SER B O 1
ATOM 1562 N N . ASP B 1 4 ? -26.172 0.035 6.398 1 53.28 4 ASP B N 1
ATOM 1563 C CA . ASP B 1 4 ? -25.188 0.942 5.805 1 53.28 4 ASP B CA 1
ATOM 1564 C C . ASP B 1 4 ? -23.906 0.984 6.629 1 53.28 4 ASP B C 1
ATOM 1566 O O . ASP B 1 4 ? -22.812 1.05 6.074 1 53.28 4 ASP B O 1
ATOM 1570 N N . HIS B 1 5 ? -24.094 0.852 7.965 1 59.5 5 HIS B N 1
ATOM 1571 C CA . HIS B 1 5 ? -22.938 0.853 8.859 1 59.5 5 HIS B CA 1
ATOM 1572 C C . HIS B 1 5 ? -22.109 -0.415 8.695 1 59.5 5 HIS B C 1
ATOM 1574 O O . HIS B 1 5 ? -20.875 -0.356 8.656 1 59.5 5 HIS B O 1
ATOM 1580 N N . GLN B 1 6 ? -22.766 -1.571 8.508 1 61.75 6 GLN B N 1
ATOM 1581 C CA . GLN B 1 6 ? -22.047 -2.828 8.336 1 61.75 6 GLN B CA 1
ATOM 1582 C C . GLN B 1 6 ? -21.281 -2.846 7.012 1 61.75 6 GLN B C 1
ATOM 1584 O O . GLN B 1 6 ? -20.156 -3.332 6.945 1 61.75 6 GLN B O 1
ATOM 1589 N N . ASN B 1 7 ? -21.953 -2.219 6.059 1 71.75 7 ASN B N 1
ATOM 1590 C CA . ASN B 1 7 ? -21.328 -2.168 4.742 1 71.75 7 ASN B CA 1
ATOM 1591 C C . ASN B 1 7 ? -20.062 -1.3 4.758 1 71.75 7 ASN B C 1
ATOM 1593 O O . ASN B 1 7 ? -19.062 -1.656 4.152 1 71.75 7 ASN B O 1
ATOM 1597 N N . ASN B 1 8 ? -20.125 -0.318 5.582 1 75.56 8 ASN B N 1
ATOM 1598 C CA . ASN B 1 8 ? -18.984 0.582 5.691 1 75.56 8 ASN B CA 1
ATOM 1599 C C . ASN B 1 8 ? -17.828 -0.074 6.43 1 75.56 8 ASN B C 1
ATOM 1601 O O . ASN B 1 8 ? -16.672 0.078 6.031 1 75.56 8 ASN B O 1
ATOM 1605 N N . THR B 1 9 ? -18.141 -0.851 7.359 1 79.69 9 THR B N 1
ATOM 1606 C CA . THR B 1 9 ? -17.109 -1.506 8.148 1 79.69 9 THR B CA 1
ATOM 1607 C C . THR B 1 9 ? -16.375 -2.559 7.32 1 79.69 9 THR B C 1
ATOM 1609 O O . THR B 1 9 ? -15.156 -2.695 7.418 1 79.69 9 THR B O 1
ATOM 1612 N N . ASP B 1 10 ? -17.172 -3.26 6.562 1 83.06 10 ASP B N 1
ATOM 1613 C CA . ASP B 1 10 ? -16.578 -4.285 5.719 1 83.06 10 ASP B CA 1
ATOM 1614 C C . ASP B 1 10 ? -15.695 -3.662 4.641 1 83.06 10 ASP B C 1
ATOM 1616 O O . ASP B 1 10 ? -14.617 -4.18 4.332 1 83.06 10 ASP B O 1
ATOM 1620 N N . THR B 1 11 ? -16.172 -2.541 4.141 1 87.19 11 THR B N 1
ATOM 1621 C CA . THR B 1 11 ? -15.438 -1.818 3.117 1 87.19 11 THR B CA 1
ATOM 1622 C C . THR B 1 11 ? -14.102 -1.313 3.668 1 87.19 11 THR B C 1
ATOM 1624 O O . THR B 1 11 ? -13.055 -1.515 3.053 1 87.19 11 THR B O 1
ATOM 1627 N N . LEU B 1 12 ? -14.156 -0.797 4.871 1 90.81 12 LEU B N 1
ATOM 1628 C CA . LEU B 1 12 ? -12.961 -0.259 5.5 1 90.81 12 LEU B CA 1
ATOM 1629 C C . LEU B 1 12 ? -11.992 -1.378 5.867 1 90.81 12 LEU B C 1
ATOM 1631 O O . LEU B 1 12 ? -10.773 -1.238 5.688 1 90.81 12 LEU B O 1
ATOM 1635 N N . MET B 1 13 ? -12.539 -2.445 6.262 1 92.81 13 MET B N 1
ATOM 1636 C CA . MET B 1 13 ? -11.711 -3.562 6.707 1 92.81 13 MET B CA 1
ATOM 1637 C C . MET B 1 13 ? -10.875 -4.113 5.555 1 92.81 13 MET B C 1
ATOM 1639 O O . MET B 1 13 ? -9.664 -4.293 5.691 1 92.81 13 MET B O 1
ATOM 1643 N N . LEU B 1 14 ? -11.492 -4.336 4.434 1 94.81 14 LEU B N 1
ATOM 1644 C CA . LEU B 1 14 ? -10.766 -4.871 3.287 1 94.81 14 LEU B CA 1
ATOM 1645 C C . LEU B 1 14 ? -9.688 -3.896 2.82 1 94.81 14 LEU B C 1
ATOM 1647 O O . LEU B 1 14 ? -8.547 -4.293 2.578 1 94.81 14 LEU B O 1
ATOM 1651 N N . ALA B 1 15 ? -10.047 -2.646 2.758 1 95.38 15 ALA B N 1
ATOM 1652 C CA . ALA B 1 15 ? -9.117 -1.623 2.283 1 95.38 15 ALA B CA 1
ATOM 1653 C C . ALA B 1 15 ? -7.902 -1.513 3.203 1 95.38 15 ALA B C 1
ATOM 1655 O O . ALA B 1 15 ? -6.762 -1.506 2.738 1 95.38 15 ALA B O 1
ATOM 1656 N N . GLU B 1 16 ? -8.117 -1.482 4.469 1 95.38 16 GLU B N 1
ATOM 1657 C CA . GLU B 1 16 ? -7.051 -1.318 5.449 1 95.38 16 GLU B CA 1
ATOM 1658 C C . GLU B 1 16 ? -6.137 -2.537 5.477 1 95.38 16 GLU B C 1
ATOM 1660 O O . GLU B 1 16 ? -4.914 -2.4 5.562 1 95.38 16 GLU B O 1
ATOM 1665 N N . LEU B 1 17 ? -6.742 -3.709 5.391 1 96.44 17 LEU B N 1
ATOM 1666 C CA . LEU B 1 17 ? -5.953 -4.934 5.449 1 96.44 17 LEU B CA 1
ATOM 1667 C C . LEU B 1 17 ? -5.121 -5.105 4.18 1 96.44 17 LEU B C 1
ATOM 1669 O O . LEU B 1 17 ? -4.012 -5.641 4.23 1 96.44 17 LEU B O 1
ATOM 1673 N N . LEU B 1 18 ? -5.625 -4.637 3.037 1 96.94 18 LEU B N 1
ATOM 1674 C CA . LEU B 1 18 ? -4.844 -4.707 1.809 1 96.94 18 LEU B CA 1
ATOM 1675 C C . LEU B 1 18 ? -3.688 -3.711 1.844 1 96.94 18 LEU B C 1
ATOM 1677 O O . LEU B 1 18 ? -2.592 -4.008 1.366 1 96.94 18 LEU B O 1
ATOM 1681 N N . CYS B 1 19 ? -3.939 -2.52 2.379 1 96.75 19 CYS B N 1
ATOM 1682 C CA . CYS B 1 19 ? -2.84 -1.584 2.586 1 96.75 19 CYS B CA 1
ATOM 1683 C C . CYS B 1 19 ? -1.784 -2.178 3.512 1 96.75 19 CYS B C 1
ATOM 1685 O O . CYS B 1 19 ? -0.585 -2.029 3.27 1 96.75 19 CYS B O 1
ATOM 1687 N N . ALA B 1 20 ? -2.256 -2.854 4.535 1 96.12 20 ALA B N 1
ATOM 1688 C CA . ALA B 1 20 ? -1.336 -3.523 5.449 1 96.12 20 ALA B CA 1
ATOM 1689 C C . ALA B 1 20 ? -0.5 -4.57 4.719 1 96.12 20 ALA B C 1
ATOM 1691 O O . ALA B 1 20 ? 0.69 -4.73 5.004 1 96.12 20 ALA B O 1
ATOM 1692 N N . ARG B 1 21 ? -1.07 -5.258 3.824 1 96.25 21 ARG B N 1
ATOM 1693 C CA . ARG B 1 21 ? -0.371 -6.273 3.045 1 96.25 21 ARG B CA 1
ATOM 1694 C C . ARG B 1 21 ? 0.75 -5.656 2.217 1 96.25 21 ARG B C 1
ATOM 1696 O O . ARG B 1 21 ? 1.87 -6.172 2.195 1 96.25 21 ARG B O 1
ATOM 1703 N N . VAL B 1 22 ? 0.447 -4.559 1.541 1 97.25 22 VAL B N 1
ATOM 1704 C CA . VAL B 1 22 ? 1.453 -3.859 0.748 1 97.25 22 VAL B CA 1
ATOM 1705 C C . VAL B 1 22 ? 2.611 -3.428 1.646 1 97.25 22 VAL B C 1
ATOM 1707 O O . VAL B 1 22 ? 3.775 -3.684 1.333 1 97.25 22 VAL B O 1
ATOM 1710 N N . CYS B 1 23 ? 2.293 -2.842 2.771 1 97.12 23 CYS B N 1
ATOM 1711 C CA . CYS B 1 23 ? 3.318 -2.355 3.688 1 97.12 23 CYS B CA 1
ATOM 1712 C C . CYS B 1 23 ? 4.137 -3.51 4.254 1 97.12 23 CYS B C 1
ATOM 1714 O O . CYS B 1 23 ? 5.359 -3.406 4.379 1 97.12 23 CYS B O 1
ATOM 1716 N N . HIS B 1 24 ? 3.463 -4.586 4.59 1 95.19 24 HIS B N 1
ATOM 1717 C CA . HIS B 1 24 ? 4.148 -5.758 5.125 1 95.19 24 HIS B CA 1
ATOM 1718 C C . HIS B 1 24 ? 5.156 -6.309 4.121 1 95.19 24 HIS B C 1
ATOM 1720 O O . HIS B 1 24 ? 6.312 -6.566 4.473 1 95.19 24 HIS B O 1
ATOM 1726 N N . ASP B 1 25 ? 4.785 -6.477 2.92 1 95.94 25 ASP B N 1
ATOM 1727 C CA . ASP B 1 25 ? 5.625 -7.078 1.89 1 95.94 25 ASP B CA 1
ATOM 1728 C C . ASP B 1 25 ? 6.816 -6.184 1.562 1 95.94 25 ASP B C 1
ATOM 1730 O O . ASP B 1 25 ? 7.891 -6.676 1.21 1 95.94 25 ASP B O 1
ATOM 1734 N N . LEU B 1 26 ? 6.652 -4.871 1.715 1 97.69 26 LEU B N 1
ATOM 1735 C CA . LEU B 1 26 ? 7.711 -3.943 1.329 1 97.69 26 LEU B CA 1
ATOM 1736 C C . LEU B 1 26 ? 8.633 -3.652 2.506 1 97.69 26 LEU B C 1
ATOM 1738 O O . LEU B 1 26 ? 9.742 -3.15 2.318 1 97.69 26 LEU B O 1
ATOM 1742 N N . ALA B 1 27 ? 8.234 -3.92 3.734 1 97.31 27 ALA B N 1
ATOM 1743 C CA . ALA B 1 27 ? 8.953 -3.523 4.941 1 97.31 27 ALA B CA 1
ATOM 1744 C C . ALA B 1 27 ? 10.352 -4.117 4.965 1 97.31 27 ALA B C 1
ATOM 1746 O O . ALA B 1 27 ? 11.32 -3.426 5.281 1 97.31 27 ALA B O 1
ATOM 1747 N N . GLY B 1 28 ? 10.445 -5.363 4.59 1 96.69 28 GLY B N 1
ATOM 1748 C CA . GLY B 1 28 ? 11.727 -6.051 4.641 1 96.69 28 GLY B CA 1
ATOM 1749 C C . GLY B 1 28 ? 12.773 -5.422 3.744 1 96.69 28 GLY B C 1
ATOM 1750 O O . GLY B 1 28 ? 13.766 -4.871 4.227 1 96.69 28 GLY B O 1
ATOM 1751 N N . PRO B 1 29 ? 12.508 -5.441 2.469 1 97.56 29 PRO B N 1
ATOM 1752 C CA . PRO B 1 29 ? 13.516 -4.926 1.545 1 97.56 29 PRO B CA 1
ATOM 1753 C C . PRO B 1 29 ? 13.758 -3.426 1.717 1 97.56 29 PRO B C 1
ATOM 1755 O O . PRO B 1 29 ? 14.898 -2.961 1.579 1 97.56 29 PRO B O 1
ATOM 1758 N N . VAL B 1 30 ? 12.805 -2.643 1.99 1 98.31 30 VAL B N 1
ATOM 1759 C CA . VAL B 1 30 ? 12.961 -1.208 2.199 1 98.31 30 VAL B CA 1
ATOM 1760 C C . VAL B 1 30 ? 13.797 -0.956 3.453 1 98.31 30 VAL B C 1
ATOM 1762 O O . VAL B 1 30 ? 14.734 -0.152 3.434 1 98.31 30 VAL B O 1
ATOM 1765 N N . GLY B 1 31 ? 13.461 -1.67 4.488 1 97.81 31 GLY B N 1
ATOM 1766 C CA . GLY B 1 31 ? 14.219 -1.549 5.723 1 97.81 31 GLY B CA 1
ATOM 1767 C C . GLY B 1 31 ? 15.672 -1.954 5.574 1 97.81 31 GLY B C 1
ATOM 1768 O O . GLY B 1 31 ? 16.562 -1.264 6.066 1 97.81 31 GLY B O 1
ATOM 1769 N N . ALA B 1 32 ? 15.906 -3.072 4.938 1 97.19 32 ALA B N 1
ATOM 1770 C CA . ALA B 1 32 ? 17.266 -3.568 4.707 1 97.19 32 ALA B CA 1
ATOM 1771 C C . ALA B 1 32 ? 18.078 -2.57 3.895 1 97.19 32 ALA B C 1
ATOM 1773 O O . ALA B 1 32 ? 19.266 -2.361 4.168 1 97.19 32 ALA B O 1
ATOM 1774 N N . THR B 1 33 ? 17.484 -2 2.895 1 97.69 33 THR B N 1
ATOM 1775 C CA . THR B 1 33 ? 18.172 -1.024 2.053 1 97.69 33 THR B CA 1
ATOM 1776 C C . THR B 1 33 ? 18.578 0.195 2.869 1 97.69 33 THR B C 1
ATOM 1778 O O . THR B 1 33 ? 19.734 0.643 2.787 1 97.69 33 THR B O 1
ATOM 1781 N N . ALA B 1 34 ? 17.641 0.717 3.662 1 97.75 34 ALA B N 1
ATOM 1782 C CA . ALA B 1 34 ? 17.906 1.907 4.465 1 97.75 34 ALA B CA 1
ATOM 1783 C C . ALA B 1 34 ? 19 1.63 5.5 1 97.75 34 ALA B C 1
ATOM 1785 O O . ALA B 1 34 ? 19.938 2.414 5.645 1 97.75 34 ALA B O 1
ATOM 1786 N N . ALA B 1 35 ? 18.891 0.531 6.191 1 96.88 35 ALA B N 1
ATOM 1787 C CA . ALA B 1 35 ? 19.875 0.154 7.195 1 96.88 35 ALA B CA 1
ATOM 1788 C C . ALA B 1 35 ? 21.25 -0.078 6.555 1 96.88 35 ALA B C 1
ATOM 1790 O O . ALA B 1 35 ? 22.266 0.334 7.102 1 96.88 35 ALA B O 1
ATOM 1791 N N . GLY B 1 36 ? 21.234 -0.759 5.457 1 95.75 36 GLY B N 1
ATOM 1792 C CA . GLY B 1 36 ? 22.469 -1.027 4.742 1 95.75 36 GLY B CA 1
ATOM 1793 C C . GLY B 1 36 ? 23.172 0.232 4.254 1 95.75 36 GLY B C 1
ATOM 1794 O O . GLY B 1 36 ? 24.391 0.356 4.363 1 95.75 36 GLY B O 1
ATOM 1795 N N . ALA B 1 37 ? 22.391 1.119 3.676 1 94.62 37 ALA B N 1
ATOM 1796 C CA . ALA B 1 37 ? 22.969 2.373 3.18 1 94.62 37 ALA B CA 1
ATOM 1797 C C . ALA B 1 37 ? 23.609 3.17 4.312 1 94.62 37 ALA B C 1
ATOM 1799 O O . ALA B 1 37 ? 24.688 3.734 4.148 1 94.62 37 ALA B O 1
ATOM 1800 N N . GLU B 1 38 ? 22.906 3.227 5.391 1 93.81 38 GLU B N 1
ATOM 1801 C CA . GLU B 1 38 ? 23.453 3.908 6.559 1 93.81 38 GLU B CA 1
ATOM 1802 C C . GLU B 1 38 ? 24.75 3.248 7.02 1 93.81 38 GLU B C 1
ATOM 1804 O O . GLU B 1 38 ? 25.734 3.934 7.281 1 93.81 38 GLU B O 1
ATOM 1809 N N . LEU B 1 39 ? 24.688 1.951 7.105 1 93.75 39 LEU B N 1
ATOM 1810 C CA . LEU B 1 39 ? 25.859 1.194 7.523 1 93.75 39 LEU B CA 1
ATOM 1811 C C . LEU B 1 39 ? 27.016 1.425 6.566 1 93.75 39 LEU B C 1
ATOM 1813 O O . LEU B 1 39 ? 28.156 1.61 6.996 1 93.75 39 LEU B O 1
ATOM 1817 N N . PHE B 1 40 ? 26.75 1.42 5.312 1 92.25 40 PHE B N 1
ATOM 1818 C CA . PHE B 1 40 ? 27.781 1.616 4.293 1 92.25 40 PHE B CA 1
ATOM 1819 C C . PHE B 1 40 ? 28.469 2.969 4.469 1 92.25 40 PHE B C 1
ATOM 1821 O O . PHE B 1 40 ? 29.688 3.064 4.387 1 92.25 40 PHE B O 1
ATOM 1828 N N . GLN B 1 41 ? 27.672 3.994 4.723 1 88.44 41 GLN B N 1
ATOM 1829 C CA . GLN B 1 41 ? 28.203 5.328 4.953 1 88.44 41 GLN B CA 1
ATOM 1830 C C . GLN B 1 41 ? 29.047 5.371 6.227 1 88.44 41 GLN B C 1
ATOM 1832 O O . GLN B 1 41 ? 30.125 5.961 6.246 1 88.44 41 GLN B O 1
ATOM 1837 N N . ASP B 1 42 ? 28.562 4.688 7.234 1 89.5 42 ASP B N 1
ATOM 1838 C CA . ASP B 1 42 ? 29.266 4.672 8.516 1 89.5 42 ASP B CA 1
ATOM 1839 C C . ASP B 1 42 ? 30.625 3.99 8.398 1 89.5 42 ASP B C 1
ATOM 1841 O O . ASP B 1 42 ? 31.562 4.344 9.109 1 89.5 42 ASP B O 1
ATOM 1845 N N . LEU B 1 43 ? 30.688 3.066 7.5 1 87.12 43 LEU B N 1
ATOM 1846 C CA . LEU B 1 43 ? 31.922 2.307 7.301 1 87.12 43 LEU B CA 1
ATOM 1847 C C . LEU B 1 43 ? 32.875 3.045 6.371 1 87.12 43 LEU B C 1
ATOM 1849 O O . LEU B 1 43 ? 33.969 2.543 6.059 1 87.12 43 LEU B O 1
ATOM 1853 N N . GLY B 1 44 ? 32.469 4.156 5.922 1 81 44 GLY B N 1
ATOM 1854 C CA . GLY B 1 44 ? 33.344 4.977 5.098 1 81 44 GLY B CA 1
ATOM 1855 C C . GLY B 1 44 ? 33.312 4.609 3.627 1 81 44 GLY B C 1
ATOM 1856 O O . GLY B 1 44 ? 34.219 4.965 2.863 1 81 44 GLY B O 1
ATOM 1857 N N . GLY B 1 45 ? 32.25 3.826 3.193 1 76.44 45 GLY B N 1
ATOM 1858 C CA . GLY B 1 45 ? 32.031 3.523 1.789 1 76.44 45 GLY B CA 1
ATOM 1859 C C . GLY B 1 45 ? 32.938 2.424 1.263 1 76.44 45 GLY B C 1
ATOM 1860 O O . GLY B 1 45 ? 33.094 2.268 0.05 1 76.44 45 GLY B O 1
ATOM 1861 N N . GLY B 1 46 ? 33.625 1.717 2.027 1 75.38 46 GLY B N 1
ATOM 1862 C CA . GLY B 1 46 ? 34.625 0.798 1.499 1 75.38 46 GLY B CA 1
ATOM 1863 C C . GLY B 1 46 ? 34.25 -0.66 1.691 1 75.38 46 GLY B C 1
ATOM 1864 O O . GLY B 1 46 ? 35.125 -1.537 1.657 1 75.38 46 GLY B O 1
ATOM 1865 N N . ASP B 1 47 ? 33 -1.061 1.797 1 86.44 47 ASP B N 1
ATOM 1866 C CA . ASP B 1 47 ? 32.594 -2.443 2.027 1 86.44 47 ASP B CA 1
ATOM 1867 C C . ASP B 1 47 ? 31.734 -2.961 0.885 1 86.44 47 ASP B C 1
ATOM 1869 O O . ASP B 1 47 ? 30.5 -2.82 0.917 1 86.44 47 ASP B O 1
ATOM 1873 N N . PRO B 1 48 ? 32.312 -3.611 -0.076 1 86.69 48 PRO B N 1
ATOM 1874 C CA . PRO B 1 48 ? 31.594 -4.07 -1.261 1 86.69 48 PRO B CA 1
ATOM 1875 C C . PRO B 1 48 ? 30.438 -5.02 -0.918 1 86.69 48 PRO B C 1
ATOM 1877 O O . PRO B 1 48 ? 29.438 -5.062 -1.635 1 86.69 48 PRO B O 1
ATOM 1880 N N . GLU B 1 49 ? 30.672 -5.742 0.11 1 90.69 49 GLU B N 1
ATOM 1881 C CA . GLU B 1 49 ? 29.609 -6.672 0.511 1 90.69 49 GLU B CA 1
ATOM 1882 C C . GLU B 1 49 ? 28.359 -5.93 0.961 1 90.69 49 GLU B C 1
ATOM 1884 O O . GLU B 1 49 ? 27.25 -6.309 0.599 1 90.69 49 GLU B O 1
ATOM 1889 N N . THR B 1 50 ? 28.531 -4.902 1.743 1 92.44 50 THR B N 1
ATOM 1890 C CA . THR B 1 50 ? 27.422 -4.09 2.201 1 92.44 50 THR B CA 1
ATOM 1891 C C . THR B 1 50 ? 26.734 -3.404 1.022 1 92.44 50 THR B C 1
ATOM 1893 O O . THR B 1 50 ? 25.5 -3.342 0.964 1 92.44 50 THR B O 1
ATOM 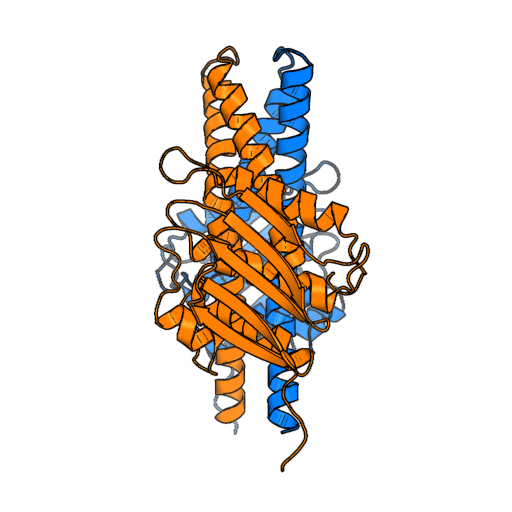1896 N N . LEU B 1 51 ? 27.516 -2.955 0.113 1 89.69 51 LEU B N 1
ATOM 1897 C CA . LEU B 1 51 ? 26.953 -2.303 -1.063 1 89.69 51 LEU B CA 1
ATOM 1898 C C . LEU B 1 51 ? 26.125 -3.287 -1.889 1 89.69 51 LEU B C 1
ATOM 1900 O O . LEU B 1 51 ? 25.062 -2.938 -2.398 1 89.69 51 LEU B O 1
ATOM 1904 N N . ALA B 1 52 ? 26.688 -4.441 -2.039 1 92.62 52 ALA B N 1
ATOM 1905 C CA . ALA B 1 52 ? 25.969 -5.473 -2.785 1 92.62 52 ALA B CA 1
ATOM 1906 C C . ALA B 1 52 ? 24.625 -5.789 -2.133 1 92.62 52 ALA B C 1
ATOM 1908 O O . ALA B 1 52 ? 23.625 -5.977 -2.826 1 92.62 52 ALA B O 1
ATOM 1909 N N . MET B 1 53 ? 24.609 -5.82 -0.828 1 93.69 53 MET B N 1
ATOM 1910 C CA . MET B 1 53 ? 23.375 -6.078 -0.089 1 93.69 53 MET B CA 1
ATOM 1911 C C . MET B 1 53 ? 22.375 -4.957 -0.299 1 93.69 53 MET B C 1
ATOM 1913 O O . MET B 1 53 ? 21.172 -5.211 -0.48 1 93.69 53 MET B O 1
ATOM 1917 N N . VAL B 1 54 ? 22.844 -3.73 -0.238 1 95.19 54 VAL B N 1
ATOM 1918 C CA . VAL B 1 54 ? 21.984 -2.57 -0.45 1 95.19 54 VAL B CA 1
ATOM 1919 C C . VAL B 1 54 ? 21.375 -2.627 -1.85 1 95.19 54 VAL B C 1
ATOM 1921 O O . VAL B 1 54 ? 20.172 -2.43 -2.018 1 95.19 54 VAL B O 1
ATOM 1924 N N . SER B 1 55 ? 22.188 -2.959 -2.822 1 95.38 55 SER B N 1
ATOM 1925 C CA . SER B 1 55 ? 21.75 -3.016 -4.211 1 95.38 55 SER B CA 1
ATOM 1926 C C . SER B 1 55 ? 20.688 -4.105 -4.41 1 95.38 55 SER B C 1
ATOM 1928 O O . SER B 1 55 ? 19.656 -3.869 -5.035 1 95.38 55 SER B O 1
ATOM 1930 N N . THR B 1 56 ? 21 -5.215 -3.861 1 95.62 56 THR B N 1
ATOM 1931 C CA . THR B 1 56 ? 20.078 -6.344 -3.99 1 95.62 56 THR B CA 1
ATOM 1932 C C . THR B 1 56 ? 18.75 -6.035 -3.311 1 95.62 56 THR B C 1
ATOM 1934 O O . THR B 1 56 ? 17.688 -6.285 -3.879 1 95.62 56 THR B O 1
ATOM 1937 N N . SER B 1 57 ? 18.797 -5.457 -2.105 1 97.19 57 SER B N 1
ATOM 1938 C CA . SER B 1 57 ? 17.578 -5.137 -1.368 1 97.19 57 SER B CA 1
ATOM 1939 C C . SER B 1 57 ? 16.766 -4.047 -2.074 1 97.19 57 SER B C 1
ATOM 1941 O O . SER B 1 57 ? 15.539 -4.102 -2.105 1 97.19 57 SER B O 1
ATOM 1943 N N . ALA B 1 58 ? 17.484 -3.078 -2.609 1 98 58 ALA B N 1
ATOM 1944 C CA . ALA B 1 58 ? 16.812 -1.996 -3.33 1 98 58 ALA B CA 1
ATOM 1945 C C . ALA B 1 58 ? 16.109 -2.521 -4.574 1 98 58 ALA B C 1
ATOM 1947 O O . ALA B 1 58 ? 14.961 -2.146 -4.852 1 98 58 ALA B O 1
ATOM 1948 N N . ALA B 1 59 ? 16.797 -3.365 -5.309 1 97.38 59 ALA B N 1
ATOM 1949 C CA . ALA B 1 59 ? 16.188 -3.98 -6.488 1 97.38 59 ALA B CA 1
ATOM 1950 C C . ALA B 1 59 ? 14.969 -4.816 -6.105 1 97.38 59 ALA B C 1
ATOM 1952 O O . ALA B 1 59 ? 13.969 -4.82 -6.82 1 97.38 59 ALA B O 1
ATOM 1953 N N . GLY B 1 60 ? 15.117 -5.504 -5.016 1 97.75 60 GLY B N 1
ATOM 1954 C CA . GLY B 1 60 ? 14 -6.289 -4.512 1 97.75 60 GLY B CA 1
ATOM 1955 C C . GLY B 1 60 ? 12.805 -5.441 -4.133 1 97.75 60 GLY B C 1
ATOM 1956 O O . GLY B 1 60 ? 11.664 -5.809 -4.422 1 97.75 60 GLY B O 1
ATOM 1957 N N . ALA B 1 61 ? 13.047 -4.324 -3.475 1 98.44 61 ALA B N 1
ATOM 1958 C CA . ALA B 1 61 ? 11.969 -3.41 -3.111 1 98.44 61 ALA B CA 1
ATOM 1959 C C . ALA B 1 61 ? 11.25 -2.895 -4.355 1 98.44 61 ALA B C 1
ATOM 1961 O O . ALA B 1 61 ? 10.016 -2.855 -4.391 1 98.44 61 ALA B O 1
ATOM 1962 N N . ALA B 1 62 ? 12.008 -2.551 -5.34 1 98.31 62 ALA B N 1
ATOM 1963 C CA . ALA B 1 62 ? 11.43 -2.033 -6.578 1 98.31 62 ALA B CA 1
ATOM 1964 C C . ALA B 1 62 ? 10.602 -3.104 -7.285 1 98.31 62 ALA B C 1
ATOM 1966 O O . ALA B 1 62 ? 9.516 -2.82 -7.797 1 98.31 62 ALA B O 1
ATOM 1967 N N . ALA B 1 63 ? 11.117 -4.301 -7.305 1 97.5 63 ALA B N 1
ATOM 1968 C CA . ALA B 1 63 ? 10.414 -5.406 -7.949 1 97.5 63 ALA B CA 1
ATOM 1969 C C . ALA B 1 63 ? 9.094 -5.707 -7.238 1 97.5 63 ALA B C 1
ATOM 1971 O O . ALA B 1 63 ? 8.062 -5.898 -7.887 1 97.5 63 ALA B O 1
ATOM 1972 N N . ARG B 1 64 ? 9.094 -5.715 -5.961 1 97.62 64 ARG B N 1
ATOM 1973 C CA . ARG B 1 64 ? 7.887 -5.98 -5.188 1 97.62 64 ARG B CA 1
ATOM 1974 C C . ARG B 1 64 ? 6.855 -4.879 -5.383 1 97.62 64 ARG B C 1
ATOM 1976 O O . ARG B 1 64 ? 5.664 -5.156 -5.551 1 97.62 64 ARG B O 1
ATOM 1983 N N . LEU B 1 65 ? 7.359 -3.682 -5.363 1 97.94 65 LEU B N 1
ATOM 1984 C CA . LEU B 1 65 ? 6.461 -2.549 -5.566 1 97.94 65 LEU B CA 1
ATOM 1985 C C . LEU B 1 65 ? 5.777 -2.635 -6.926 1 97.94 65 LEU B C 1
ATOM 1987 O O . LEU B 1 65 ? 4.574 -2.385 -7.035 1 97.94 65 LEU B O 1
ATOM 1991 N N . ARG B 1 66 ? 6.535 -2.965 -7.93 1 96.5 66 ARG B N 1
ATOM 1992 C CA . ARG B 1 66 ? 5.992 -3.078 -9.281 1 96.5 66 ARG B CA 1
ATOM 1993 C C . ARG B 1 66 ? 4.898 -4.141 -9.344 1 96.5 66 ARG B C 1
ATOM 1995 O O . ARG B 1 66 ? 3.834 -3.908 -9.914 1 96.5 66 ARG B O 1
ATOM 2002 N N . LEU B 1 67 ? 5.18 -5.254 -8.797 1 96.62 67 LEU B N 1
ATOM 2003 C CA . LEU B 1 67 ? 4.211 -6.344 -8.82 1 96.62 67 LEU B CA 1
ATOM 2004 C C . LEU B 1 67 ? 2.963 -5.98 -8.023 1 96.62 67 LEU B C 1
ATOM 2006 O O . LEU B 1 67 ? 1.842 -6.219 -8.484 1 96.62 67 LEU B O 1
ATOM 2010 N N . LEU B 1 68 ? 3.137 -5.449 -6.844 1 96.88 68 LEU B N 1
ATOM 2011 C CA . LEU B 1 68 ? 2.01 -5.121 -5.98 1 96.88 68 LEU B CA 1
ATOM 2012 C C . LEU B 1 68 ? 1.135 -4.043 -6.609 1 96.88 68 LEU B C 1
ATOM 2014 O O . LEU B 1 68 ? -0.093 -4.09 -6.5 1 96.88 68 LEU B O 1
ATOM 2018 N N . ARG B 1 69 ? 1.764 -3.121 -7.211 1 95.31 69 ARG B N 1
ATOM 2019 C CA . ARG B 1 69 ? 1.011 -2.092 -7.922 1 95.31 69 ARG B CA 1
ATOM 2020 C C . ARG B 1 69 ? 0.14 -2.707 -9.016 1 95.31 69 ARG B C 1
ATOM 2022 O O . ARG B 1 69 ? -1.029 -2.344 -9.156 1 95.31 69 ARG B O 1
ATOM 2029 N N . ALA B 1 70 ? 0.638 -3.623 -9.75 1 94.81 70 ALA B N 1
ATOM 2030 C CA . ALA B 1 70 ? -0.09 -4.277 -10.836 1 94.81 70 ALA B CA 1
ATOM 2031 C C . ALA B 1 70 ? -1.187 -5.188 -10.289 1 94.81 70 ALA B C 1
ATOM 2033 O O . ALA B 1 70 ? -2.283 -5.254 -10.852 1 94.81 70 ALA B O 1
ATOM 2034 N N . ALA B 1 71 ? -0.939 -5.855 -9.203 1 95.88 71 ALA B N 1
ATOM 2035 C CA . ALA B 1 71 ? -1.837 -6.883 -8.68 1 95.88 71 ALA B CA 1
ATOM 2036 C C . ALA B 1 71 ? -2.969 -6.258 -7.871 1 95.88 71 ALA B C 1
ATOM 2038 O O . ALA B 1 71 ? -4.113 -6.715 -7.93 1 95.88 71 ALA B O 1
ATOM 2039 N N . LEU B 1 72 ? -2.613 -5.203 -7.09 1 95.25 72 LEU B N 1
ATOM 2040 C CA . LEU B 1 72 ? -3.566 -4.715 -6.102 1 95.25 72 LEU B CA 1
ATOM 2041 C C . LEU B 1 72 ? -4.133 -3.359 -6.512 1 95.25 72 LEU B C 1
ATOM 2043 O O . LEU B 1 72 ? -5.125 -2.896 -5.941 1 95.25 72 LEU B O 1
ATOM 2047 N N . GLY B 1 73 ? -3.514 -2.615 -7.48 1 84.5 73 GLY B N 1
ATOM 2048 C CA . GLY B 1 73 ? -4.008 -1.345 -7.988 1 84.5 73 GLY B CA 1
ATOM 2049 C C . GLY B 1 73 ? -4.973 -1.499 -9.148 1 84.5 73 GLY B C 1
ATOM 2050 O O . GLY B 1 73 ? -5.195 -2.609 -9.633 1 84.5 73 GLY B O 1
ATOM 2051 N N . PRO B 1 74 ? -5.605 -0.333 -9.461 1 69.06 74 PRO B N 1
ATOM 2052 C CA . PRO B 1 74 ? -6.617 -0.401 -10.516 1 69.06 74 PRO B CA 1
ATOM 2053 C C . PRO B 1 74 ? -6.004 -0.564 -11.906 1 69.06 74 PRO B C 1
ATOM 2055 O O . PRO B 1 74 ? -6.719 -0.856 -12.867 1 69.06 74 PRO B O 1
ATOM 2058 N N . ALA B 1 75 ? -4.66 -0.077 -12.312 1 58 75 ALA B N 1
ATOM 2059 C CA . ALA B 1 75 ? -4.172 0.062 -13.68 1 58 75 ALA B CA 1
ATOM 2060 C C . ALA B 1 75 ? -4.449 -1.2 -14.492 1 58 75 ALA B C 1
ATOM 2062 O O . ALA B 1 75 ? -3.824 -1.428 -15.531 1 58 75 ALA B O 1
ATOM 2063 N N . ALA B 1 76 ? -5.262 -2.102 -13.977 1 55.84 76 ALA B N 1
ATOM 2064 C CA . ALA B 1 76 ? -5.41 -3.418 -14.594 1 55.84 76 ALA B CA 1
ATOM 2065 C C . ALA B 1 76 ? -6.129 -3.32 -15.938 1 55.84 76 ALA B C 1
ATOM 2067 O O . ALA B 1 76 ? -6.414 -4.336 -16.578 1 55.84 76 ALA B O 1
ATOM 2068 N N . SER B 1 77 ? -6.395 -2.004 -16.344 1 61.06 77 SER B N 1
ATOM 2069 C CA . SER B 1 77 ? -7.316 -2.082 -17.469 1 61.06 77 SER B CA 1
ATOM 2070 C C . SER B 1 77 ? -6.566 -2.195 -18.797 1 61.06 77 SER B C 1
ATOM 2072 O O . SER B 1 77 ? -7.18 -2.391 -19.844 1 61.06 77 SER B O 1
ATOM 2074 N N . MET B 1 78 ? -5.25 -2.121 -18.672 1 69.38 78 MET B N 1
ATOM 2075 C CA . MET B 1 78 ? -4.566 -2.211 -19.953 1 69.38 78 MET B CA 1
ATOM 2076 C C . MET B 1 78 ? -4.008 -3.611 -20.172 1 69.38 78 MET B C 1
ATOM 2078 O O . MET B 1 78 ? -3.568 -4.266 -19.234 1 69.38 78 MET B O 1
ATOM 2082 N N . PRO B 1 79 ? -4.148 -4.07 -21.406 1 76.94 79 PRO B N 1
ATOM 2083 C CA . PRO B 1 79 ? -3.535 -5.363 -21.703 1 76.94 79 PRO B CA 1
ATOM 2084 C C . PRO B 1 79 ? -2.064 -5.43 -21.297 1 76.94 79 PRO B C 1
ATOM 2086 O O . PRO B 1 79 ? -1.354 -4.422 -21.375 1 76.94 79 PRO B O 1
ATOM 2089 N N . GLN B 1 80 ? -1.763 -6.555 -20.766 1 88.25 80 GLN B N 1
ATOM 2090 C CA . GLN B 1 80 ? -0.384 -6.805 -20.359 1 88.25 80 GLN B CA 1
ATOM 2091 C C . GLN B 1 80 ? 0.278 -7.836 -21.281 1 88.25 80 GLN B C 1
ATOM 2093 O O . GLN B 1 80 ? -0.326 -8.859 -21.609 1 88.25 80 GLN B O 1
ATOM 2098 N N . GLY B 1 81 ? 1.476 -7.465 -21.719 1 93 81 GLY B N 1
ATOM 2099 C CA . GLY B 1 81 ? 2.254 -8.461 -22.438 1 93 81 GLY B CA 1
ATOM 2100 C C . GLY B 1 81 ? 2.746 -9.594 -21.547 1 93 81 GLY B C 1
ATOM 2101 O O . GLY B 1 81 ? 3.131 -9.359 -20.406 1 93 81 GLY B O 1
ATOM 2102 N N . LEU B 1 82 ? 2.691 -10.82 -22.125 1 94.38 82 LEU B N 1
ATOM 2103 C CA . LEU B 1 82 ? 3.137 -11.984 -21.375 1 94.38 82 LEU B CA 1
ATOM 2104 C C . LEU B 1 82 ? 4.57 -11.805 -20.875 1 94.38 82 LEU B C 1
ATOM 2106 O O . LEU B 1 82 ? 4.898 -12.188 -19.75 1 94.38 82 LEU B O 1
ATOM 2110 N N . SER B 1 83 ? 5.383 -11.25 -21.719 1 94.75 83 SER B N 1
ATOM 2111 C CA . SER B 1 83 ? 6.777 -11.031 -21.344 1 94.75 83 SER B CA 1
ATOM 2112 C C . SER B 1 83 ? 6.891 -10.125 -20.125 1 94.75 83 SER B C 1
ATOM 2114 O O . SER B 1 83 ? 7.723 -10.367 -19.25 1 94.75 83 SER B O 1
ATOM 2116 N N . ALA B 1 84 ? 6.121 -9.086 -20.094 1 94.44 84 ALA B N 1
ATOM 2117 C CA . ALA B 1 84 ? 6.129 -8.172 -18.953 1 94.44 84 ALA B CA 1
ATOM 2118 C C . ALA B 1 84 ? 5.664 -8.875 -17.688 1 94.44 84 ALA B C 1
ATOM 2120 O O . ALA B 1 84 ? 6.238 -8.672 -16.609 1 94.44 84 ALA B O 1
ATOM 2121 N N . LEU B 1 85 ? 4.641 -9.719 -17.828 1 95.75 85 LEU B N 1
ATOM 2122 C CA . LEU B 1 85 ? 4.129 -10.469 -16.688 1 95.75 85 LEU B CA 1
ATOM 2123 C C . LEU B 1 85 ? 5.18 -11.445 -16.156 1 95.75 85 LEU B C 1
ATOM 2125 O O . LEU B 1 85 ? 5.375 -11.555 -14.945 1 95.75 85 LEU B O 1
ATOM 2129 N N . ARG B 1 86 ? 5.805 -12.094 -17.078 1 96 86 ARG B N 1
ATOM 2130 C CA . ARG B 1 86 ? 6.863 -13.031 -16.719 1 96 86 ARG B CA 1
ATOM 2131 C C . ARG B 1 86 ? 7.992 -12.336 -15.969 1 96 86 ARG B C 1
ATOM 2133 O O . ARG B 1 86 ? 8.406 -12.781 -14.898 1 96 86 ARG B O 1
ATOM 2140 N N . THR B 1 87 ? 8.43 -11.242 -16.516 1 95.81 87 THR B N 1
ATOM 2141 C CA . THR B 1 87 ? 9.531 -10.492 -15.914 1 95.81 87 THR B CA 1
ATOM 2142 C C . THR B 1 87 ? 9.156 -9.984 -14.531 1 95.81 87 THR B C 1
ATOM 2144 O O . THR B 1 87 ? 9.945 -10.094 -13.586 1 95.81 87 THR B O 1
ATOM 2147 N N . MET B 1 88 ? 8 -9.477 -14.414 1 95.75 88 MET B N 1
ATOM 2148 C CA . MET B 1 88 ? 7.52 -8.93 -13.148 1 95.75 88 MET B CA 1
ATOM 2149 C C . MET B 1 88 ? 7.398 -10.023 -12.094 1 95.75 88 MET B C 1
ATOM 2151 O O . MET B 1 88 ? 7.836 -9.844 -10.953 1 95.75 88 MET B O 1
ATOM 2155 N N . THR B 1 89 ? 6.832 -11.133 -12.445 1 96.69 89 THR B N 1
ATOM 2156 C CA . THR B 1 89 ? 6.648 -12.258 -11.531 1 96.69 89 THR B CA 1
ATOM 2157 C C . THR B 1 89 ? 7.992 -12.82 -11.086 1 96.69 89 THR B C 1
ATOM 2159 O O . THR B 1 89 ? 8.227 -13.008 -9.883 1 96.69 89 THR B O 1
ATOM 2162 N N . GLU B 1 90 ? 8.883 -12.984 -12 1 96.5 90 GLU B N 1
ATOM 2163 C CA . GLU B 1 90 ? 10.195 -13.547 -11.688 1 96.5 90 GLU B CA 1
ATOM 2164 C C . GLU B 1 90 ? 10.992 -12.602 -10.797 1 96.5 90 GLU B C 1
ATOM 2166 O O . GLU B 1 90 ? 11.648 -13.039 -9.852 1 96.5 90 GLU B O 1
ATOM 2171 N N . ALA B 1 91 ? 10.945 -11.328 -11.156 1 96 91 ALA B N 1
ATOM 2172 C CA . ALA B 1 91 ? 11.656 -10.344 -10.336 1 96 91 ALA B CA 1
ATOM 2173 C C . ALA B 1 91 ? 11.133 -10.352 -8.898 1 96 91 ALA B C 1
ATOM 2175 O O . ALA B 1 91 ? 11.914 -10.297 -7.945 1 96 91 ALA B O 1
ATOM 2176 N N . HIS B 1 92 ? 9.859 -10.43 -8.758 1 95.69 92 HIS B N 1
ATOM 2177 C CA . HIS B 1 92 ? 9.242 -10.477 -7.438 1 95.69 92 HIS B CA 1
ATOM 2178 C C . HIS B 1 92 ? 9.648 -11.734 -6.676 1 95.69 92 HIS B C 1
ATOM 2180 O O . HIS B 1 92 ? 10.109 -11.656 -5.535 1 95.69 92 HIS B O 1
ATOM 2186 N N . LEU B 1 93 ? 9.531 -12.898 -7.289 1 95.5 93 LEU B N 1
ATOM 2187 C CA . LEU B 1 93 ? 9.828 -14.172 -6.637 1 95.5 93 LEU B CA 1
ATOM 2188 C C . LEU B 1 93 ? 11.305 -14.266 -6.281 1 95.5 93 LEU B C 1
ATOM 2190 O O . LEU B 1 93 ? 11.664 -14.758 -5.207 1 95.5 93 LEU B O 1
ATOM 2194 N N . ASN B 1 94 ? 12.133 -13.75 -7.172 1 93.31 94 ASN B N 1
ATOM 2195 C CA . ASN B 1 94 ? 13.57 -13.734 -6.902 1 93.31 94 ASN B CA 1
ATOM 2196 C C . ASN B 1 94 ? 13.906 -12.859 -5.699 1 93.31 94 ASN B C 1
ATOM 2198 O O . ASN B 1 94 ? 14.828 -13.172 -4.938 1 93.31 94 ASN B O 1
ATOM 2202 N N . SER B 1 95 ? 13.156 -11.805 -5.531 1 92.62 95 SER B N 1
ATOM 2203 C CA . SER B 1 95 ? 13.422 -10.859 -4.449 1 92.62 95 SER B CA 1
ATOM 2204 C C . SER B 1 95 ? 13.062 -11.453 -3.094 1 92.62 95 SER B C 1
ATOM 2206 O O . SER B 1 95 ? 13.477 -10.945 -2.053 1 92.62 95 SER B O 1
ATOM 2208 N N . LEU B 1 96 ? 12.305 -12.453 -3.104 1 90.62 96 LEU B N 1
ATOM 2209 C CA . LEU B 1 96 ? 11.852 -13.078 -1.866 1 90.62 96 LEU B CA 1
ATOM 2210 C C . LEU B 1 96 ? 12.742 -14.266 -1.497 1 90.62 96 LEU B C 1
ATOM 2212 O O . LEU B 1 96 ? 12.617 -14.82 -0.402 1 90.62 96 LEU B O 1
ATOM 2216 N N . ALA B 1 97 ? 13.57 -14.609 -2.42 1 88 97 ALA B N 1
ATOM 2217 C CA . ALA B 1 97 ? 14.406 -15.789 -2.209 1 88 97 ALA B CA 1
ATOM 2218 C C . ALA B 1 97 ? 15.352 -15.586 -1.03 1 88 97 ALA B C 1
ATOM 2220 O O . ALA B 1 97 ? 15.875 -14.492 -0.825 1 88 97 ALA B O 1
ATOM 2221 N N . SER B 1 98 ? 15.477 -16.438 -0.195 1 81.12 98 SER B N 1
ATOM 2222 C CA . SER B 1 98 ? 16.422 -16.5 0.921 1 81.12 98 SER B CA 1
ATOM 2223 C C . SER B 1 98 ? 17 -17.906 1.073 1 81.12 98 SER B C 1
ATOM 2225 O O . SER B 1 98 ? 16.672 -18.797 0.291 1 81.12 98 SER B O 1
ATOM 2227 N N . THR B 1 99 ? 17.953 -18.047 1.976 1 71.44 99 THR B N 1
ATOM 2228 C CA . THR B 1 99 ? 18.531 -19.359 2.254 1 71.44 99 THR B CA 1
ATOM 2229 C C . THR B 1 99 ? 17.453 -20.344 2.666 1 71.44 99 THR B C 1
ATOM 2231 O O . THR B 1 99 ? 17.469 -21.5 2.236 1 71.44 99 THR B O 1
ATOM 2234 N N . ALA B 1 100 ? 16.562 -19.922 3.459 1 72.44 100 ALA B N 1
ATOM 2235 C CA . ALA B 1 100 ? 15.5 -20.781 3.979 1 72.44 100 ALA B CA 1
ATOM 2236 C C . ALA B 1 100 ? 14.406 -20.984 2.936 1 72.44 100 ALA B C 1
ATOM 2238 O O . ALA B 1 100 ? 13.68 -21.984 2.98 1 72.44 100 ALA B O 1
ATOM 2239 N N . ALA B 1 101 ? 14.203 -20.094 1.975 1 76.19 101 ALA B N 1
ATOM 2240 C CA . ALA B 1 101 ? 13.188 -20.125 0.926 1 76.19 101 ALA B CA 1
ATOM 2241 C C . ALA B 1 101 ? 13.797 -19.828 -0.439 1 76.19 101 ALA B C 1
ATOM 2243 O O . ALA B 1 101 ? 13.867 -18.672 -0.85 1 76.19 101 ALA B O 1
ATOM 2244 N N . PRO B 1 102 ? 14.234 -21.031 -1.046 1 82 102 PRO B N 1
ATOM 2245 C CA . PRO B 1 102 ? 14.883 -20.812 -2.34 1 82 102 PRO B CA 1
ATOM 2246 C C . PRO B 1 102 ? 13.93 -20.234 -3.387 1 82 102 PRO B C 1
ATOM 2248 O O . PRO B 1 102 ? 12.711 -20.188 -3.166 1 82 102 PRO B O 1
ATOM 2251 N N . THR B 1 103 ? 14.492 -19.828 -4.391 1 86 103 THR B N 1
ATOM 2252 C CA . THR B 1 103 ? 13.734 -19.203 -5.465 1 86 103 THR B CA 1
ATOM 2253 C C . THR B 1 103 ? 12.695 -20.156 -6.027 1 86 103 THR B C 1
ATOM 2255 O O . THR B 1 103 ? 12.969 -21.344 -6.23 1 86 103 THR B O 1
ATOM 2258 N N . ILE B 1 104 ? 11.516 -19.688 -6.172 1 94.25 104 ILE B N 1
ATOM 2259 C CA . ILE B 1 104 ? 10.406 -20.406 -6.797 1 94.25 104 ILE B CA 1
ATOM 2260 C C . ILE B 1 104 ? 10.492 -20.266 -8.312 1 94.25 104 ILE B C 1
ATOM 2262 O O . ILE B 1 104 ? 10.492 -19.141 -8.836 1 94.25 104 ILE B O 1
ATOM 2266 N N . ALA B 1 105 ? 10.602 -21.359 -9.031 1 94.31 105 ALA B N 1
ATOM 2267 C CA . ALA B 1 105 ? 10.672 -21.328 -10.484 1 94.31 105 ALA B CA 1
ATOM 2268 C C . ALA B 1 105 ? 9.305 -21.016 -11.094 1 94.31 105 ALA B C 1
ATOM 2270 O O . ALA B 1 105 ? 8.273 -21.469 -10.594 1 94.31 105 ALA B O 1
ATOM 2271 N N . CYS B 1 106 ? 9.305 -20.234 -12.148 1 95.5 106 CYS B N 1
ATOM 2272 C CA . CYS B 1 106 ? 8.078 -19.891 -12.859 1 95.5 106 CYS B CA 1
ATOM 2273 C C . CYS B 1 106 ? 8.023 -20.562 -14.219 1 95.5 106 CYS B C 1
ATOM 2275 O O . CYS B 1 106 ? 8.992 -20.516 -14.984 1 95.5 106 CYS B O 1
ATOM 2277 N N . ARG B 1 107 ? 6.957 -21.219 -14.523 1 95.06 107 ARG B N 1
ATOM 2278 C CA . ARG B 1 107 ? 6.699 -21.797 -15.836 1 95.06 107 ARG B CA 1
ATOM 2279 C C . ARG B 1 107 ? 5.379 -21.297 -16.406 1 95.06 107 ARG B C 1
ATOM 2281 O O . ARG B 1 107 ? 4.359 -21.281 -15.711 1 95.06 107 ARG B O 1
ATOM 2288 N N . TRP B 1 108 ? 5.414 -20.812 -17.531 1 95.75 108 TRP B N 1
ATOM 2289 C CA . TRP B 1 108 ? 4.23 -20.297 -18.203 1 95.75 108 TRP B CA 1
ATOM 2290 C C . TRP B 1 108 ? 3.824 -21.203 -19.359 1 95.75 108 TRP B C 1
ATOM 2292 O O . TRP B 1 108 ? 4.535 -21.297 -20.359 1 95.75 108 TRP B O 1
ATOM 2302 N N . THR B 1 109 ? 2.762 -21.844 -19.031 1 90.31 109 THR B N 1
ATOM 2303 C CA . THR B 1 109 ? 2.25 -22.812 -20 1 90.31 109 THR B CA 1
ATOM 2304 C C . THR B 1 109 ? 0.914 -22.344 -20.562 1 90.31 109 THR B C 1
ATOM 2306 O O . THR B 1 109 ? 0.091 -21.766 -19.844 1 90.31 109 THR B O 1
ATOM 2309 N N . ASP B 1 110 ? 0.755 -22.266 -21.781 1 91.62 110 ASP B N 1
ATOM 2310 C CA . ASP B 1 110 ? -0.507 -22.016 -22.469 1 91.62 110 ASP B CA 1
ATOM 2311 C C . ASP B 1 110 ? -1.018 -20.609 -22.172 1 91.62 110 ASP B C 1
ATOM 2313 O O . ASP B 1 110 ? -2.174 -20.422 -21.781 1 91.62 110 ASP B O 1
ATOM 2317 N N . CYS B 1 111 ? -0.226 -19.672 -22.25 1 93.69 111 CYS B N 1
ATOM 2318 C CA . CYS B 1 111 ? -0.588 -18.266 -22.094 1 93.69 111 CYS B CA 1
ATOM 2319 C C . CYS B 1 111 ? -0.455 -17.516 -23.422 1 93.69 111 CYS B C 1
ATOM 2321 O O . CYS B 1 111 ? 0.528 -17.688 -24.141 1 93.69 111 CYS B O 1
ATOM 2323 N N . PRO B 1 112 ? -1.433 -16.766 -23.766 1 94.44 112 PRO B N 1
ATOM 2324 C CA . PRO B 1 112 ? -1.274 -15.914 -24.953 1 94.44 112 PRO B CA 1
ATOM 2325 C C . PRO B 1 112 ? -0.235 -14.812 -24.75 1 94.44 112 PRO B C 1
ATOM 2327 O O . PRO B 1 112 ? 0.126 -14.5 -23.609 1 94.44 112 PRO B O 1
ATOM 2330 N N . ASP B 1 113 ? 0.181 -14.227 -25.812 1 93.25 113 ASP B N 1
ATOM 2331 C CA . ASP B 1 113 ? 1.208 -13.195 -25.781 1 93.25 113 ASP B CA 1
ATOM 2332 C C . ASP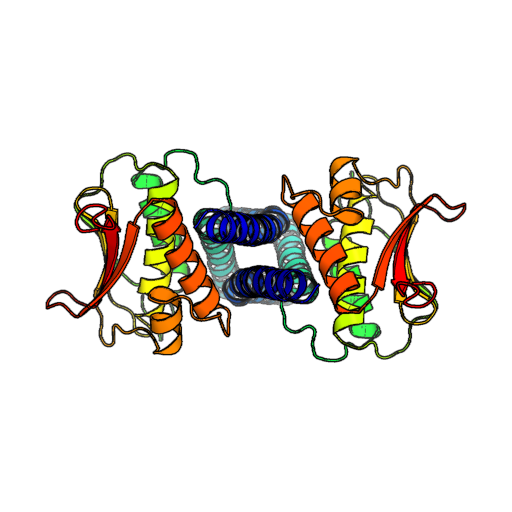 B 1 113 ? 0.689 -11.93 -25.094 1 93.25 113 ASP B C 1
ATOM 2334 O O . ASP B 1 113 ? 1.467 -11.164 -24.516 1 93.25 113 ASP B O 1
ATOM 2338 N N . GLN B 1 114 ? -0.655 -11.789 -25.281 1 94.5 114 GLN B N 1
ATOM 2339 C CA . GLN B 1 114 ? -1.316 -10.648 -24.641 1 94.5 114 GLN B CA 1
ATOM 2340 C C . GLN B 1 114 ? -2.488 -11.109 -23.781 1 94.5 114 GLN B C 1
ATOM 2342 O O . GLN B 1 114 ? -3.303 -11.922 -24.203 1 94.5 114 GLN B O 1
ATOM 2347 N N . ILE B 1 115 ? -2.494 -10.656 -22.625 1 94.38 115 ILE B N 1
ATOM 2348 C CA . ILE B 1 115 ? -3.57 -10.953 -21.688 1 94.38 115 ILE B CA 1
ATOM 2349 C C . ILE B 1 115 ? -4.273 -9.656 -21.281 1 94.38 115 ILE B C 1
ATOM 2351 O O . ILE B 1 115 ? -3.621 -8.656 -20.984 1 94.38 115 ILE B O 1
ATOM 2355 N N . ASP B 1 116 ? -5.602 -9.656 -21.344 1 93.19 116 ASP B N 1
ATOM 2356 C CA . ASP B 1 116 ? -6.32 -8.438 -20.969 1 93.19 116 ASP B CA 1
ATOM 2357 C C . ASP B 1 116 ? -6.117 -8.102 -19.5 1 93.19 116 ASP B C 1
ATOM 2359 O O . ASP B 1 116 ? -5.754 -8.977 -18.703 1 93.19 116 ASP B O 1
ATOM 2363 N N . GLY B 1 117 ? -6.348 -6.938 -19.094 1 92.62 117 GLY B N 1
ATOM 2364 C CA . GLY B 1 117 ? -6.047 -6.383 -17.781 1 92.62 117 GLY B CA 1
ATOM 2365 C C . GLY B 1 117 ? -6.648 -7.18 -16.641 1 92.62 117 GLY B C 1
ATOM 2366 O O . GLY B 1 117 ? -5.934 -7.641 -15.758 1 92.62 117 GLY B O 1
ATOM 2367 N N . PRO B 1 118 ? -7.977 -7.359 -16.734 1 92.62 118 PRO B N 1
ATOM 2368 C CA . PRO B 1 118 ? -8.633 -8.078 -15.641 1 92.62 118 PRO B CA 1
ATOM 2369 C C . PRO B 1 118 ? -8.078 -9.484 -15.445 1 92.62 118 PRO B C 1
ATOM 2371 O O . PRO B 1 118 ? -7.871 -9.914 -14.305 1 92.62 118 PRO B O 1
ATOM 2374 N N . ARG B 1 119 ? -7.824 -10.211 -16.469 1 95 119 ARG B N 1
ATOM 2375 C CA . ARG B 1 119 ? -7.285 -11.562 -16.359 1 95 119 ARG B CA 1
ATOM 2376 C C . ARG B 1 119 ? -5.844 -11.539 -15.867 1 95 119 ARG B C 1
ATOM 2378 O O . ARG B 1 119 ? -5.441 -12.406 -15.086 1 95 119 ARG B O 1
ATOM 2385 N N . ALA B 1 120 ? -5.082 -10.539 -16.359 1 95.19 120 ALA B N 1
ATOM 2386 C CA . ALA B 1 120 ? -3.699 -10.406 -15.906 1 95.19 120 ALA B CA 1
ATOM 2387 C C . ALA B 1 120 ? -3.637 -10.125 -14.414 1 95.19 120 ALA B C 1
ATOM 2389 O O . ALA B 1 120 ? -2.832 -10.727 -13.695 1 95.19 120 ALA B O 1
ATOM 2390 N N . ARG B 1 121 ? -4.473 -9.25 -13.992 1 95.31 121 ARG B N 1
ATOM 2391 C CA . ARG B 1 121 ? -4.527 -8.914 -12.57 1 95.31 121 ARG B CA 1
ATOM 2392 C C . ARG B 1 121 ? -4.926 -10.125 -11.734 1 95.31 121 ARG B C 1
ATOM 2394 O O . ARG B 1 121 ? -4.332 -10.391 -10.688 1 95.31 121 ARG B O 1
ATOM 2401 N N . LEU B 1 122 ? -5.934 -10.773 -12.195 1 96.5 122 LEU B N 1
ATOM 2402 C CA . LEU B 1 122 ? -6.371 -11.977 -11.5 1 96.5 122 LEU B CA 1
ATOM 2403 C C . LEU B 1 122 ? -5.254 -13.016 -11.445 1 96.5 122 LEU B C 1
ATOM 2405 O O . LEU B 1 122 ? -5.039 -13.648 -10.414 1 96.5 122 LEU B O 1
ATOM 2409 N N . LEU B 1 123 ? -4.531 -13.148 -12.516 1 97.06 123 LEU B N 1
ATOM 2410 C CA . LEU B 1 123 ? -3.41 -14.078 -12.586 1 97.06 123 LEU B CA 1
ATOM 2411 C C . LEU B 1 123 ? -2.334 -13.703 -11.57 1 97.06 123 LEU B C 1
ATOM 2413 O O . LEU B 1 123 ? -1.811 -14.578 -10.867 1 97.06 123 LEU B O 1
ATOM 2417 N N . LEU B 1 124 ? -2.047 -12.477 -11.438 1 97 124 LEU B N 1
ATOM 2418 C CA . LEU B 1 124 ? -1.036 -12.016 -10.492 1 97 124 LEU B CA 1
ATOM 2419 C C . LEU B 1 124 ? -1.489 -12.25 -9.055 1 97 124 LEU B C 1
ATOM 2421 O O . LEU B 1 124 ? -0.673 -12.57 -8.188 1 97 124 LEU B O 1
ATOM 2425 N N . ASN B 1 125 ? -2.736 -12.094 -8.789 1 97.62 125 ASN B N 1
ATOM 2426 C CA . ASN B 1 125 ? -3.234 -12.367 -7.449 1 97.62 125 ASN B CA 1
ATOM 2427 C C . ASN B 1 125 ? -3.178 -13.859 -7.125 1 97.62 125 ASN B C 1
ATOM 2429 O O . ASN B 1 125 ? -2.873 -14.242 -5.996 1 97.62 125 ASN B O 1
ATOM 2433 N N . LEU B 1 126 ? -3.496 -14.656 -8.109 1 98.44 126 LEU B N 1
ATOM 2434 C CA . LEU B 1 126 ? -3.326 -16.094 -7.91 1 98.44 126 LEU B CA 1
ATOM 2435 C C . LEU B 1 126 ? -1.858 -16.438 -7.676 1 98.44 126 LEU B C 1
ATOM 2437 O O . LEU B 1 126 ? -1.544 -17.328 -6.879 1 98.44 126 LEU B O 1
ATOM 2441 N N . MET B 1 127 ? -1.01 -15.781 -8.383 1 97.94 127 MET B N 1
ATOM 2442 C CA . MET B 1 127 ? 0.425 -15.984 -8.203 1 97.94 127 MET B CA 1
ATOM 2443 C C . MET B 1 127 ? 0.839 -15.68 -6.766 1 97.94 127 MET B C 1
ATOM 2445 O O . MET B 1 127 ? 1.595 -16.438 -6.16 1 97.94 127 MET B O 1
ATOM 2449 N N . LEU B 1 128 ? 0.354 -14.562 -6.223 1 97.62 128 LEU B N 1
ATOM 2450 C CA . LEU B 1 128 ? 0.668 -14.203 -4.844 1 97.62 128 LEU B CA 1
ATOM 2451 C C . LEU B 1 128 ? 0.209 -15.289 -3.879 1 97.62 128 LEU B C 1
ATOM 2453 O O . LEU B 1 128 ? 0.93 -15.633 -2.941 1 97.62 128 LEU B O 1
ATOM 2457 N N . LEU B 1 129 ? -0.98 -15.82 -4.117 1 98.31 129 LEU B N 1
ATOM 2458 C CA . LEU B 1 129 ? -1.482 -16.906 -3.295 1 98.31 129 LEU B CA 1
ATOM 2459 C C . LEU B 1 129 ? -0.619 -18.156 -3.461 1 98.31 129 LEU B C 1
ATOM 2461 O O . LEU B 1 129 ? -0.347 -18.859 -2.486 1 98.31 129 LEU B O 1
ATOM 2465 N N . GLY B 1 130 ? -0.256 -18.438 -4.684 1 97.88 130 GLY B N 1
ATOM 2466 C CA . GLY B 1 130 ? 0.629 -19.562 -4.953 1 97.88 130 GLY B CA 1
ATOM 2467 C C . GLY B 1 130 ? 1.96 -19.453 -4.23 1 97.88 130 GLY B C 1
ATOM 2468 O O . GLY B 1 130 ? 2.441 -20.438 -3.662 1 97.88 130 GLY B O 1
ATOM 2469 N N . ARG B 1 131 ? 2.5 -18.281 -4.262 1 96.19 131 ARG B N 1
ATOM 2470 C CA . ARG B 1 131 ? 3.756 -18.047 -3.557 1 96.19 131 ARG B CA 1
ATOM 2471 C C . ARG B 1 131 ? 3.598 -18.297 -2.059 1 96.19 131 ARG B C 1
ATOM 2473 O O . ARG B 1 131 ? 4.445 -18.938 -1.435 1 96.19 131 ARG B O 1
ATOM 2480 N N . ASP B 1 132 ? 2.504 -17.781 -1.506 1 95.12 132 ASP B N 1
ATOM 2481 C CA . ASP B 1 132 ? 2.246 -17.953 -0.079 1 95.12 132 ASP B CA 1
ATOM 2482 C C . ASP B 1 132 ? 2.051 -19.422 0.275 1 95.12 132 ASP B C 1
ATOM 2484 O O . ASP B 1 132 ? 2.326 -19.844 1.402 1 95.12 132 ASP B O 1
ATOM 2488 N N . ALA B 1 133 ? 1.63 -20.172 -0.668 1 97.06 133 ALA B N 1
ATOM 2489 C CA . ALA B 1 133 ? 1.362 -21.594 -0.456 1 97.06 133 ALA B CA 1
ATOM 2490 C C . ALA B 1 133 ? 2.656 -22.391 -0.448 1 97.06 133 ALA B C 1
ATOM 2492 O O . ALA B 1 133 ? 2.648 -23.594 -0.141 1 97.06 133 ALA B O 1
ATOM 2493 N N . LEU B 1 134 ? 3.85 -21.734 -0.808 1 95.62 134 LEU B N 1
ATOM 2494 C CA . LEU B 1 134 ? 5.129 -22.422 -0.964 1 95.62 134 LEU B CA 1
ATOM 2495 C C . LEU B 1 134 ? 6.176 -21.844 -0.025 1 95.62 134 LEU B C 1
ATOM 2497 O O . LEU B 1 134 ? 7.191 -21.312 -0.477 1 95.62 134 LEU B O 1
ATOM 2501 N N . PRO B 1 135 ? 6.008 -22.031 1.295 1 90.19 135 PRO B N 1
ATOM 2502 C CA . PRO B 1 135 ? 6.945 -21.438 2.244 1 90.19 135 PRO B CA 1
ATOM 2503 C C . PRO B 1 135 ? 8.359 -21.984 2.109 1 90.19 135 PRO B C 1
ATOM 2505 O O . PRO B 1 135 ? 9.328 -21.328 2.521 1 90.19 135 PRO B O 1
ATOM 2508 N N . ARG B 1 136 ? 8.578 -23.172 1.461 1 91.06 136 ARG B N 1
ATOM 2509 C CA . ARG B 1 136 ? 9.906 -23.781 1.36 1 91.06 136 ARG B CA 1
ATOM 2510 C C . ARG B 1 136 ? 10.391 -23.797 -0.085 1 91.06 136 ARG B C 1
ATOM 2512 O O . ARG B 1 136 ? 11.336 -24.516 -0.419 1 91.06 136 ARG B O 1
ATOM 2519 N N . GLY B 1 137 ? 9.664 -23.016 -0.932 1 92 137 GLY B N 1
ATOM 2520 C CA . GLY B 1 137 ? 10.078 -22.984 -2.326 1 92 137 GLY B CA 1
ATOM 2521 C C . GLY B 1 137 ? 9.391 -24.031 -3.18 1 92 137 GLY B C 1
ATOM 2522 O O . GLY B 1 137 ? 8.578 -24.812 -2.68 1 92 137 GLY B O 1
ATOM 2523 N N . GLY B 1 138 ? 9.797 -24.047 -4.453 1 94.75 138 GLY B N 1
ATOM 2524 C CA . GLY B 1 138 ? 9.195 -24.938 -5.438 1 94.75 138 GLY B CA 1
ATOM 2525 C C . GLY B 1 138 ? 9.07 -24.312 -6.809 1 94.75 138 GLY B C 1
ATOM 2526 O O . GLY B 1 138 ? 10.031 -23.75 -7.332 1 94.75 138 GLY B O 1
ATOM 2527 N N . ALA B 1 139 ? 7.832 -24.516 -7.367 1 96.88 139 ALA B N 1
ATOM 2528 C CA . ALA B 1 139 ? 7.605 -23.969 -8.703 1 96.88 139 ALA B CA 1
ATOM 2529 C C . ALA B 1 139 ? 6.152 -23.531 -8.875 1 96.88 139 ALA B C 1
ATOM 2531 O O . ALA B 1 139 ? 5.25 -24.094 -8.258 1 96.88 139 ALA B O 1
ATOM 2532 N N . LEU B 1 140 ? 5.965 -22.547 -9.664 1 97.81 140 LEU B N 1
ATOM 2533 C CA . LEU B 1 140 ? 4.641 -22.078 -10.07 1 97.81 140 LEU B CA 1
ATOM 2534 C C . LEU B 1 140 ? 4.445 -22.234 -11.57 1 97.81 140 LEU B C 1
ATOM 2536 O O . LEU B 1 140 ? 5.262 -21.734 -12.359 1 97.81 140 LEU B O 1
ATOM 2540 N N . ASP B 1 141 ? 3.408 -22.891 -11.945 1 97.88 141 ASP B N 1
ATOM 2541 C CA . ASP B 1 141 ? 3 -22.984 -13.344 1 97.88 141 ASP B CA 1
ATOM 2542 C C . ASP B 1 141 ? 1.82 -22.062 -13.641 1 97.88 141 ASP B C 1
ATOM 2544 O O . ASP B 1 141 ? 0.791 -22.125 -12.961 1 97.88 141 ASP B O 1
ATOM 2548 N N . PHE B 1 142 ? 1.942 -21.266 -14.648 1 97.81 142 PHE B N 1
ATOM 2549 C CA . PHE B 1 142 ? 0.911 -20.297 -15.031 1 97.81 142 PHE B CA 1
ATOM 2550 C C . PHE B 1 142 ? 0.253 -20.703 -16.344 1 97.81 142 PHE B C 1
ATOM 2552 O O . PHE B 1 142 ? 0.936 -21.109 -17.281 1 97.81 142 PHE B O 1
ATOM 2559 N N . ALA B 1 143 ? -1.038 -20.562 -16.375 1 97.44 143 ALA B N 1
ATOM 2560 C CA . ALA B 1 143 ? -1.772 -20.828 -17.609 1 97.44 143 ALA B CA 1
ATOM 2561 C C . ALA B 1 143 ? -3.08 -20.047 -17.641 1 97.44 143 ALA B C 1
ATOM 2563 O O . ALA B 1 143 ? -3.562 -19.578 -16.609 1 97.44 143 ALA B O 1
ATOM 2564 N N . LEU B 1 144 ? -3.537 -19.781 -18.781 1 96.81 144 LEU B N 1
ATOM 2565 C CA . LEU B 1 144 ? -4.949 -19.469 -18.984 1 96.81 144 LEU B CA 1
ATOM 2566 C C . LEU B 1 144 ? -5.695 -20.688 -19.547 1 96.81 144 LEU B C 1
ATOM 2568 O O . LEU B 1 144 ? -5.484 -21.062 -20.688 1 96.81 144 LEU B O 1
ATOM 2572 N N . THR B 1 145 ? -6.508 -21.297 -18.734 1 93.06 145 THR B N 1
ATOM 2573 C CA . THR B 1 145 ? -7.328 -22.438 -19.125 1 93.06 145 THR B CA 1
ATOM 2574 C C . THR B 1 145 ? -8.75 -21.984 -19.469 1 93.06 145 THR B C 1
ATOM 2576 O O . THR B 1 145 ? -9.469 -21.469 -18.609 1 93.06 145 THR B O 1
ATOM 2579 N N . ASP B 1 146 ? -9.188 -22.172 -20.719 1 92.94 146 ASP B N 1
ATOM 2580 C CA . ASP B 1 146 ? -10.469 -21.703 -21.219 1 92.94 146 ASP B CA 1
ATOM 2581 C C . ASP B 1 146 ? -10.633 -20.203 -20.969 1 92.94 146 ASP B C 1
ATOM 2583 O O . ASP B 1 146 ? -11.711 -19.75 -20.578 1 92.94 146 ASP B O 1
ATOM 2587 N N . GLY B 1 147 ? -9.516 -19.516 -20.969 1 94.12 147 GLY B N 1
ATOM 2588 C CA . GLY B 1 147 ? -9.516 -18.062 -20.844 1 94.12 147 GLY B CA 1
ATOM 2589 C C . GLY B 1 147 ? -9.445 -17.594 -19.406 1 94.12 147 GLY B C 1
ATOM 2590 O O . GLY B 1 147 ? -9.469 -16.391 -19.141 1 94.12 147 GLY B O 1
ATOM 2591 N N . TRP B 1 148 ? -9.375 -18.547 -18.547 1 97.06 148 TRP B N 1
ATOM 2592 C CA . TRP B 1 148 ? -9.344 -18.188 -17.125 1 97.06 148 TRP B CA 1
ATOM 2593 C C . TRP B 1 148 ? -7.977 -18.484 -16.516 1 97.06 148 TRP B C 1
ATOM 2595 O O . TRP B 1 148 ? -7.367 -19.516 -16.812 1 97.06 148 TRP B O 1
ATOM 2605 N N . PRO B 1 149 ? -7.535 -17.594 -15.641 1 97.62 149 PRO B N 1
ATOM 2606 C CA . PRO B 1 149 ? -6.219 -17.766 -15.016 1 97.62 149 PRO B CA 1
ATOM 2607 C C . PRO B 1 149 ? -6.156 -18.984 -14.102 1 97.62 149 PRO B C 1
ATOM 2609 O O . PRO B 1 149 ? -7.09 -19.234 -13.336 1 97.62 149 PRO B O 1
ATOM 2612 N N . THR B 1 150 ? -5.09 -19.703 -14.211 1 98.25 150 THR B N 1
ATOM 2613 C CA . THR B 1 150 ? -4.797 -20.844 -13.352 1 98.25 150 THR B CA 1
ATOM 2614 C C . THR B 1 150 ? -3.33 -20.844 -12.938 1 98.25 150 THR B C 1
ATOM 2616 O O . THR B 1 150 ? -2.445 -20.594 -13.75 1 98.25 150 THR B O 1
ATOM 2619 N N . VAL B 1 151 ? -3.072 -21.078 -11.68 1 98.5 151 VAL B N 1
ATOM 2620 C CA . VAL B 1 151 ? -1.725 -21.234 -11.141 1 98.5 151 VAL B CA 1
ATOM 2621 C C . VAL B 1 151 ? -1.617 -22.578 -10.406 1 98.5 151 VAL B C 1
ATOM 2623 O O . VAL B 1 151 ? -2.463 -22.906 -9.57 1 98.5 151 VAL B O 1
ATOM 2626 N N . ILE B 1 152 ? -0.666 -23.359 -10.727 1 98.38 152 ILE B N 1
ATOM 2627 C CA . ILE B 1 152 ? -0.382 -24.594 -10.008 1 98.38 152 ILE B CA 1
ATOM 2628 C C . ILE B 1 152 ? 0.908 -24.438 -9.203 1 98.38 152 ILE B C 1
ATOM 2630 O O . ILE B 1 152 ? 1.96 -24.109 -9.758 1 98.38 152 ILE B O 1
ATOM 2634 N N . ALA B 1 153 ? 0.793 -24.562 -7.973 1 98.31 153 ALA B N 1
ATOM 2635 C CA . ALA B 1 153 ? 1.936 -24.469 -7.07 1 98.31 153 ALA B CA 1
ATOM 2636 C C . ALA B 1 153 ? 2.496 -25.859 -6.754 1 98.31 153 ALA B C 1
ATOM 2638 O O . ALA B 1 153 ? 1.805 -26.688 -6.172 1 98.31 153 ALA B O 1
ATOM 2639 N N . HIS B 1 154 ? 3.746 -26.047 -7.137 1 96.56 154 HIS B N 1
ATOM 2640 C CA . HIS B 1 154 ? 4.465 -27.297 -6.867 1 96.56 154 HIS B CA 1
ATOM 2641 C C . HIS B 1 154 ? 5.461 -27.109 -5.727 1 96.56 154 HIS B C 1
ATOM 2643 O O . HIS B 1 154 ? 6.34 -26.25 -5.793 1 96.56 154 HIS B O 1
ATOM 2649 N N . GLY B 1 155 ? 5.289 -27.906 -4.758 1 94.12 155 GLY B N 1
ATOM 2650 C CA . GLY B 1 155 ? 6.203 -27.859 -3.627 1 94.12 155 GLY B CA 1
ATOM 2651 C C . GLY B 1 155 ? 5.746 -28.688 -2.451 1 94.12 155 GLY B C 1
ATOM 2652 O O . GLY B 1 155 ? 4.672 -29.297 -2.494 1 94.12 155 GLY B O 1
ATOM 2653 N N . GLU B 1 156 ? 6.684 -28.812 -1.489 1 91 156 GLU B N 1
ATOM 2654 C CA . GLU B 1 156 ? 6.387 -29.547 -0.264 1 91 156 GLU B CA 1
ATOM 265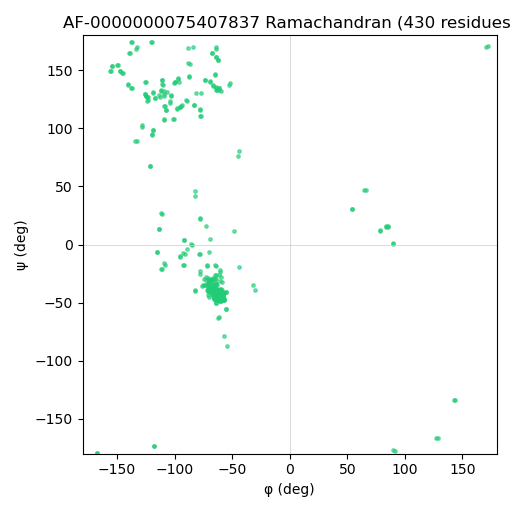5 C C . GLU B 1 156 ? 6.719 -28.719 0.973 1 91 156 GLU B C 1
ATOM 2657 O O . GLU B 1 156 ? 7.891 -28.531 1.308 1 91 156 GLU B O 1
ATOM 2662 N N . PRO B 1 157 ? 5.746 -28.188 1.572 1 91.19 157 PRO B N 1
ATOM 2663 C CA . PRO B 1 157 ? 4.312 -28.281 1.285 1 91.19 157 PRO B CA 1
ATOM 2664 C C . PRO B 1 157 ? 3.844 -27.25 0.261 1 91.19 157 PRO B C 1
ATOM 2666 O O . PRO B 1 157 ? 4.539 -26.266 0.013 1 91.19 157 PRO B O 1
ATOM 2669 N N . ALA B 1 158 ? 2.781 -27.562 -0.385 1 96.5 158 ALA B N 1
ATOM 2670 C CA . ALA B 1 158 ? 1.967 -26.609 -1.135 1 96.5 158 ALA B CA 1
ATOM 2671 C C . ALA B 1 158 ? 0.547 -26.547 -0.578 1 96.5 158 ALA B C 1
ATOM 2673 O O . ALA B 1 158 ? -0.282 -27.406 -0.873 1 96.5 158 ALA B O 1
ATOM 2674 N N . ALA B 1 159 ? 0.308 -25.484 0.281 1 97.44 159 ALA B N 1
ATOM 2675 C CA . ALA B 1 159 ? -0.979 -25.453 0.971 1 97.44 159 ALA B CA 1
ATOM 2676 C C . ALA B 1 159 ? -1.346 -24.031 1.387 1 97.44 159 ALA B C 1
ATOM 2678 O O . ALA B 1 159 ? -0.465 -23.203 1.663 1 97.44 159 ALA B O 1
ATOM 2679 N N . LEU B 1 160 ? -2.615 -23.781 1.41 1 97.5 160 LEU B N 1
ATOM 2680 C CA . LEU B 1 160 ? -3.146 -22.562 1.997 1 97.5 160 LEU B CA 1
ATOM 2681 C C . LEU B 1 160 ? -3.617 -22.812 3.428 1 97.5 160 LEU B C 1
ATOM 2683 O O . LEU B 1 160 ? -4.117 -23.891 3.746 1 97.5 160 LEU B O 1
ATOM 2687 N N . THR B 1 161 ? -3.42 -21.844 4.301 1 97.38 161 THR B N 1
ATOM 2688 C CA . THR B 1 161 ? -4.039 -21.953 5.617 1 97.38 161 THR B CA 1
ATOM 2689 C C . THR B 1 161 ? -5.559 -21.969 5.5 1 97.38 161 THR B C 1
ATOM 2691 O O . THR B 1 161 ? -6.117 -21.516 4.5 1 97.38 161 THR B O 1
ATOM 2694 N N . ASP B 1 162 ? -6.234 -22.469 6.5 1 97.44 162 ASP B N 1
ATOM 2695 C CA . ASP B 1 162 ? -7.688 -22.625 6.477 1 97.44 162 ASP B CA 1
ATOM 2696 C C . ASP B 1 162 ? -8.383 -21.266 6.316 1 97.44 162 ASP B C 1
ATOM 2698 O O . ASP B 1 162 ? -9.383 -21.172 5.613 1 97.44 162 ASP B O 1
ATOM 2702 N N . ASP B 1 163 ? -7.945 -20.344 6.977 1 97.75 163 ASP B N 1
ATOM 2703 C CA . ASP B 1 163 ? -8.586 -19.031 6.93 1 97.75 163 ASP B CA 1
ATOM 2704 C C . ASP B 1 163 ? -8.43 -18.391 5.551 1 97.75 163 ASP B C 1
ATOM 2706 O O . ASP B 1 163 ? -9.352 -17.75 5.047 1 97.75 163 ASP B O 1
ATOM 2710 N N . VAL B 1 164 ? -7.27 -18.562 4.91 1 98.12 164 VAL B N 1
ATOM 2711 C CA . VAL B 1 164 ? -7.055 -18.031 3.564 1 98.12 164 VAL B CA 1
ATOM 2712 C C . VAL B 1 164 ? -7.961 -18.766 2.576 1 98.12 164 VAL B C 1
ATOM 2714 O O . VAL B 1 164 ? -8.594 -18.125 1.723 1 98.12 164 VAL B O 1
ATOM 2717 N N . ARG B 1 165 ? -8.008 -20.047 2.744 1 98 165 ARG B N 1
ATOM 2718 C CA . ARG B 1 165 ? -8.883 -20.844 1.887 1 98 165 ARG B CA 1
ATOM 2719 C C . ARG B 1 165 ? -10.336 -20.406 2.043 1 98 165 ARG B C 1
ATOM 2721 O O . ARG B 1 165 ? -11.062 -20.266 1.055 1 98 165 ARG B O 1
ATOM 2728 N N . ALA B 1 166 ? -10.781 -20.25 3.232 1 97.81 166 ALA B N 1
ATOM 2729 C CA . ALA B 1 166 ? -12.148 -19.812 3.498 1 97.81 166 ALA B CA 1
ATOM 2730 C C . ALA B 1 166 ? -12.438 -18.469 2.855 1 97.81 166 ALA B C 1
ATOM 2732 O O . ALA B 1 166 ? -13.461 -18.281 2.197 1 97.81 166 ALA B O 1
ATOM 2733 N N . ALA B 1 167 ? -11.555 -17.484 3.012 1 97.5 167 ALA B N 1
ATOM 2734 C CA . ALA B 1 167 ? -11.727 -16.156 2.434 1 97.5 167 ALA B CA 1
ATOM 2735 C C . ALA B 1 167 ? -11.742 -16.219 0.909 1 97.5 167 ALA B C 1
ATOM 2737 O O . ALA B 1 167 ? -12.414 -15.422 0.256 1 97.5 167 ALA B O 1
ATOM 2738 N N . LEU B 1 168 ? -10.953 -17.141 0.385 1 97.69 168 LEU B N 1
ATOM 2739 C CA . LEU B 1 168 ? -10.797 -17.312 -1.057 1 97.69 168 LEU B CA 1
ATOM 2740 C C . LEU B 1 168 ? -12.039 -17.938 -1.675 1 97.69 168 LEU B C 1
ATOM 2742 O O . LEU B 1 168 ? -12.422 -17.594 -2.797 1 97.69 168 LEU B O 1
ATOM 2746 N N . LEU B 1 169 ? -12.742 -18.766 -0.942 1 97.56 169 LEU B N 1
ATOM 2747 C CA . LEU B 1 169 ? -13.781 -19.594 -1.538 1 97.56 169 LEU B CA 1
ATOM 2748 C C . LEU B 1 169 ? -15.164 -19.156 -1.078 1 97.56 169 LEU B C 1
ATOM 2750 O O . LEU B 1 169 ? -16.172 -19.516 -1.701 1 97.56 169 LEU B O 1
ATOM 2754 N N . THR B 1 170 ? -15.242 -18.453 0.041 1 95.38 170 THR B N 1
ATOM 2755 C CA . THR B 1 170 ? -16.531 -18.062 0.603 1 95.38 170 THR B CA 1
ATOM 2756 C C . THR B 1 170 ? -16.531 -16.594 0.984 1 95.38 170 THR B C 1
ATOM 2758 O O . THR B 1 170 ? -15.492 -15.93 0.92 1 95.38 170 THR B O 1
ATOM 2761 N N . ASP B 1 171 ? -17.672 -16.094 1.296 1 90.69 171 ASP B N 1
ATOM 2762 C CA . ASP B 1 171 ? -17.797 -14.68 1.66 1 90.69 171 ASP B CA 1
ATOM 2763 C C . ASP B 1 171 ? -17.438 -14.461 3.129 1 90.69 171 ASP B C 1
ATOM 2765 O O . ASP B 1 171 ? -18.141 -13.734 3.84 1 90.69 171 ASP B O 1
ATOM 2769 N N . THR B 1 172 ? -16.359 -15.164 3.549 1 93.06 172 THR B N 1
ATOM 2770 C CA . THR B 1 172 ? -15.844 -14.992 4.898 1 93.06 172 THR B CA 1
ATOM 2771 C C . THR B 1 172 ? -15.047 -13.695 5.012 1 93.06 172 THR B C 1
ATOM 2773 O O . THR B 1 172 ? -14.203 -13.406 4.164 1 93.06 172 THR B O 1
ATOM 2776 N N . ALA B 1 173 ? -15.352 -12.906 6.031 1 92.56 173 ALA B N 1
ATOM 2777 C CA . ALA B 1 173 ? -14.648 -11.641 6.246 1 92.56 173 ALA B CA 1
ATOM 2778 C C . ALA B 1 173 ? -13.156 -11.883 6.477 1 92.56 173 ALA B C 1
ATOM 2780 O O . ALA B 1 173 ? -12.773 -12.812 7.191 1 92.56 173 ALA B O 1
ATOM 2781 N N . PRO B 1 174 ? -12.367 -11.102 5.836 1 95.25 174 PRO B N 1
ATOM 2782 C CA . PRO B 1 174 ? -10.93 -11.25 6.082 1 95.25 174 PRO B CA 1
ATOM 2783 C C . PRO B 1 174 ? -10.539 -10.898 7.516 1 95.25 174 PRO B C 1
ATOM 2785 O O . PRO B 1 174 ? -11.109 -9.984 8.109 1 95.25 174 PRO B O 1
ATOM 2788 N N . THR B 1 175 ? -9.539 -11.609 8.008 1 93.62 175 THR B N 1
ATOM 2789 C CA . THR B 1 175 ? -9.094 -11.43 9.383 1 93.62 175 THR B CA 1
ATOM 2790 C C . THR B 1 175 ? -7.664 -10.891 9.422 1 93.62 175 THR B C 1
ATOM 2792 O O . THR B 1 175 ? -7.141 -10.57 10.492 1 93.62 175 THR B O 1
ATOM 2795 N N . GLY B 1 176 ? -6.98 -10.781 8.289 1 95 176 GLY B N 1
ATOM 2796 C CA . GLY B 1 176 ? -5.609 -10.312 8.164 1 95 176 GLY B CA 1
ATOM 2797 C C . GLY B 1 176 ? -5.215 -10.008 6.727 1 95 176 GLY B C 1
ATOM 2798 O O . GLY B 1 176 ? -6.035 -10.109 5.816 1 95 176 GLY B O 1
ATOM 2799 N N . PRO B 1 177 ? -4.016 -9.609 6.57 1 95.56 177 PRO B N 1
ATOM 2800 C CA . PRO B 1 177 ? -3.529 -9.195 5.25 1 95.56 177 PRO B CA 1
ATOM 2801 C C . PRO B 1 177 ? -3.637 -10.312 4.211 1 95.56 177 PRO B C 1
ATOM 2803 O O . PRO B 1 177 ? -4.074 -10.07 3.084 1 95.56 177 PRO B O 1
ATOM 2806 N N . LYS B 1 178 ? -3.264 -11.523 4.559 1 96.62 178 LYS B N 1
ATOM 2807 C CA . LYS B 1 178 ? -3.297 -12.625 3.605 1 96.62 178 LYS B CA 1
ATOM 2808 C C . LYS B 1 178 ? -4.73 -12.977 3.225 1 96.62 178 LYS B C 1
ATOM 2810 O O . LYS B 1 178 ? -5.031 -13.211 2.053 1 96.62 178 LYS B O 1
ATOM 2815 N N . THR B 1 179 ? -5.637 -12.984 4.23 1 97.75 179 THR B N 1
ATOM 2816 C CA . THR B 1 179 ? -7.035 -13.289 3.943 1 97.75 179 THR B CA 1
ATOM 2817 C C . THR B 1 179 ? -7.684 -12.156 3.15 1 97.75 179 THR B C 1
ATOM 2819 O O . THR B 1 179 ? -8.578 -12.398 2.334 1 97.75 179 THR B O 1
ATOM 2822 N N . ALA B 1 180 ? -7.23 -10.938 3.354 1 97.12 180 ALA B N 1
ATOM 2823 C CA . ALA B 1 180 ? -7.73 -9.812 2.564 1 97.12 180 ALA B CA 1
ATOM 2824 C C . ALA B 1 180 ? -7.355 -9.969 1.094 1 97.12 180 ALA B C 1
ATOM 2826 O O . ALA B 1 180 ? -8.172 -9.695 0.208 1 97.12 180 ALA B O 1
ATOM 2827 N N . GLN B 1 181 ? -6.145 -10.359 0.867 1 97.75 181 GLN B N 1
ATOM 2828 C CA . GLN B 1 181 ? -5.727 -10.594 -0.511 1 97.75 181 GLN B CA 1
ATOM 2829 C C . GLN B 1 181 ? -6.527 -11.734 -1.143 1 97.75 181 GLN B C 1
ATOM 2831 O O . GLN B 1 181 ? -6.891 -11.664 -2.318 1 97.75 181 GLN B O 1
ATOM 2836 N N . ALA B 1 182 ? -6.805 -12.766 -0.38 1 98.38 182 ALA B N 1
ATOM 2837 C CA . ALA B 1 182 ? -7.66 -13.844 -0.854 1 98.38 182 ALA B CA 1
ATOM 2838 C C . ALA B 1 182 ? -9.062 -13.336 -1.177 1 98.38 182 ALA B C 1
ATOM 2840 O O . ALA B 1 182 ? -9.641 -13.711 -2.201 1 98.38 182 ALA B O 1
ATOM 2841 N N . THR B 1 183 ? -9.586 -12.539 -0.305 1 97.56 183 THR B N 1
ATOM 2842 C CA . THR B 1 183 ? -10.898 -11.938 -0.521 1 97.56 183 THR B CA 1
ATOM 2843 C C . THR B 1 183 ? -10.914 -11.117 -1.806 1 97.56 183 THR B C 1
ATOM 2845 O O . THR B 1 183 ? -11.844 -11.227 -2.609 1 97.56 183 THR B O 1
ATOM 2848 N N . LEU B 1 184 ? -9.867 -10.32 -2.002 1 96.81 184 LEU B N 1
ATOM 2849 C CA . LEU B 1 184 ? -9.75 -9.547 -3.23 1 96.81 184 LEU B CA 1
ATOM 2850 C C . LEU B 1 184 ? -9.773 -10.453 -4.453 1 96.81 184 LEU B C 1
ATOM 2852 O O . LEU B 1 184 ? -10.477 -10.18 -5.426 1 96.81 184 LEU B O 1
ATOM 2856 N N . THR B 1 185 ? -8.984 -11.508 -4.402 1 97.44 185 THR B N 1
ATOM 2857 C CA . THR B 1 185 ? -8.898 -12.445 -5.512 1 97.44 185 THR B CA 1
ATOM 2858 C C . THR B 1 185 ? -10.273 -13.023 -5.844 1 97.44 185 THR B C 1
ATOM 2860 O O . THR B 1 185 ? -10.672 -13.062 -7.012 1 97.44 185 THR B O 1
ATOM 2863 N N . ARG B 1 186 ? -10.945 -13.422 -4.836 1 97.5 186 ARG B N 1
ATOM 2864 C CA . ARG B 1 186 ? -12.297 -13.93 -5.016 1 97.5 186 ARG B CA 1
ATOM 2865 C C . ARG B 1 186 ? -13.195 -12.883 -5.676 1 97.5 186 ARG B C 1
ATOM 2867 O O . ARG B 1 186 ? -13.938 -13.195 -6.609 1 97.5 186 ARG B O 1
ATOM 2874 N N . MET B 1 187 ? -13.125 -11.703 -5.207 1 95.5 187 MET B N 1
ATOM 2875 C CA . MET B 1 187 ? -13.977 -10.625 -5.707 1 95.5 187 MET B CA 1
ATOM 2876 C C . MET B 1 187 ? -13.641 -10.297 -7.156 1 95.5 187 MET B C 1
ATOM 2878 O O . MET B 1 187 ? -14.531 -9.984 -7.953 1 95.5 187 MET B O 1
ATOM 2882 N N . LEU B 1 188 ? -12.352 -10.297 -7.477 1 94.56 188 LEU B N 1
ATOM 2883 C CA . LEU B 1 188 ? -11.945 -10.055 -8.852 1 94.56 188 LEU B CA 1
ATOM 2884 C C . LEU B 1 188 ? -12.539 -11.102 -9.789 1 94.56 188 LEU B C 1
ATOM 2886 O O . LEU B 1 188 ? -13.031 -10.766 -10.867 1 94.56 188 LEU B O 1
ATOM 2890 N N . ALA B 1 189 ? -12.469 -12.367 -9.391 1 96.06 189 ALA B N 1
ATOM 2891 C CA . ALA B 1 189 ? -13.062 -13.43 -10.195 1 96.06 189 ALA B CA 1
ATOM 2892 C C . ALA B 1 189 ? -14.562 -13.227 -10.367 1 96.06 189 ALA B C 1
ATOM 2894 O O . ALA B 1 189 ? -15.094 -13.383 -11.469 1 96.06 189 ALA B O 1
ATOM 2895 N N . ALA B 1 190 ? -15.203 -12.891 -9.281 1 94.56 190 ALA B N 1
ATOM 2896 C CA . ALA B 1 190 ? -16.656 -12.672 -9.312 1 94.56 190 ALA B CA 1
ATOM 2897 C C . ALA B 1 190 ? -17.016 -11.539 -10.266 1 94.56 190 ALA B C 1
ATOM 2899 O O . ALA B 1 190 ? -18 -11.625 -11 1 94.56 190 ALA B O 1
ATOM 2900 N N . GLU B 1 191 ? -16.203 -10.469 -10.211 1 91.38 191 GLU B N 1
ATOM 2901 C CA . GLU B 1 191 ? -16.438 -9.336 -11.094 1 91.38 191 GLU B CA 1
ATOM 2902 C C . GLU B 1 191 ? -16.359 -9.75 -12.562 1 91.38 191 GLU B C 1
ATOM 2904 O O . GLU B 1 191 ? -17.047 -9.18 -13.406 1 91.38 191 GLU B O 1
ATOM 2909 N N . MET B 1 192 ? -15.617 -10.742 -12.836 1 91.81 192 MET B N 1
ATOM 2910 C CA . MET B 1 192 ? -15.445 -11.234 -14.195 1 91.81 192 MET B CA 1
ATOM 2911 C C . MET B 1 192 ? -16.453 -12.328 -14.516 1 91.81 192 MET B C 1
ATOM 2913 O O . MET B 1 192 ? -16.391 -12.953 -15.578 1 91.81 192 MET B O 1
ATOM 2917 N N . GLY B 1 193 ? -17.375 -12.586 -13.539 1 94 193 GLY B N 1
ATOM 2918 C CA . GLY B 1 193 ? -18.422 -13.586 -13.734 1 94 193 GLY B CA 1
ATOM 2919 C C . GLY B 1 193 ? -17.938 -14.992 -13.43 1 94 193 GLY B C 1
ATOM 2920 O O . GLY B 1 193 ? -18.531 -15.969 -13.906 1 94 193 GLY B O 1
ATOM 2921 N N . GLY B 1 194 ? -16.812 -15.102 -12.75 1 96.5 194 GLY B N 1
ATOM 2922 C CA . GLY B 1 194 ? -16.266 -16.406 -12.422 1 96.5 194 GLY B CA 1
ATOM 2923 C C . GLY B 1 194 ? -16.172 -16.672 -10.93 1 96.5 194 GLY B C 1
ATOM 2924 O O . GLY B 1 194 ? -16.766 -15.93 -10.133 1 96.5 194 GLY B O 1
ATOM 2925 N N . ARG B 1 195 ? -15.57 -17.781 -10.562 1 97.56 195 ARG B N 1
ATOM 2926 C CA . ARG B 1 195 ? -15.289 -18.188 -9.188 1 97.56 195 ARG B CA 1
ATOM 2927 C C . ARG B 1 195 ? -13.906 -18.812 -9.062 1 97.56 195 ARG B C 1
ATOM 2929 O O . ARG B 1 195 ? -13.273 -19.125 -10.07 1 97.56 195 ARG B O 1
ATOM 2936 N N . ILE B 1 196 ? -13.461 -18.922 -7.852 1 98.31 196 ILE B N 1
ATOM 2937 C CA . ILE B 1 196 ? -12.164 -19.531 -7.59 1 98.31 196 ILE B CA 1
ATOM 2938 C C . ILE B 1 196 ? -12.352 -20.984 -7.152 1 98.31 196 ILE B C 1
ATOM 2940 O O . ILE B 1 196 ? -13.289 -21.297 -6.406 1 98.31 196 ILE B O 1
ATOM 2944 N N . SER B 1 197 ? -11.57 -21.797 -7.586 1 98.06 197 SER B N 1
ATOM 2945 C CA . SER B 1 197 ? -11.5 -23.172 -7.125 1 98.06 197 SER B CA 1
ATOM 2946 C C . SER B 1 197 ? -10.086 -23.531 -6.668 1 98.06 197 SER B C 1
ATOM 2948 O O . SER B 1 197 ? -9.102 -23.062 -7.246 1 98.06 197 SER B O 1
ATOM 2950 N N . VAL B 1 198 ? -9.977 -24.281 -5.586 1 98.31 198 VAL B N 1
ATOM 2951 C CA . VAL B 1 198 ? -8.711 -24.766 -5.035 1 98.31 198 VAL B CA 1
ATOM 2952 C C . VAL B 1 198 ? -8.75 -26.297 -4.93 1 98.31 198 VAL B C 1
ATOM 2954 O O . VAL B 1 198 ? -9.664 -26.859 -4.324 1 98.31 198 VAL B O 1
ATOM 2957 N N . SER B 1 199 ? -7.852 -26.953 -5.508 1 97.5 199 SER B N 1
ATOM 2958 C CA . SER B 1 199 ? -7.816 -28.406 -5.461 1 97.5 199 SER B CA 1
ATOM 2959 C C . SER B 1 199 ? -6.383 -28.938 -5.43 1 97.5 199 SER B C 1
ATOM 2961 O O . SER B 1 199 ? -5.473 -28.297 -5.965 1 97.5 199 SER B O 1
ATOM 2963 N N . VAL B 1 200 ? -6.199 -30.016 -4.773 1 96.25 200 VAL B N 1
ATOM 2964 C CA . VAL B 1 200 ? -4.914 -30.703 -4.797 1 96.25 200 VAL B CA 1
ATOM 2965 C C . VAL B 1 200 ? -4.891 -31.703 -5.945 1 96.25 200 VAL B C 1
ATOM 2967 O O . VAL B 1 200 ? -5.781 -32.562 -6.059 1 96.25 200 VAL B O 1
ATOM 2970 N N . THR B 1 201 ? -3.916 -31.562 -6.812 1 94.5 201 THR B N 1
ATOM 2971 C CA . THR B 1 201 ? -3.771 -32.469 -7.957 1 94.5 201 THR B CA 1
ATOM 2972 C C . THR B 1 201 ? -2.432 -33.188 -7.91 1 94.5 201 THR B C 1
ATOM 2974 O O . THR B 1 201 ? -1.604 -32.938 -7.035 1 94.5 201 THR B O 1
ATOM 2977 N N . ALA B 1 202 ? -2.223 -34.125 -8.828 1 92.88 202 ALA B N 1
ATOM 2978 C CA . ALA B 1 202 ? -0.943 -34.812 -8.953 1 92.88 202 ALA B CA 1
ATOM 2979 C C . ALA B 1 202 ? 0.183 -33.844 -9.273 1 92.88 202 ALA B C 1
ATOM 2981 O O . ALA B 1 202 ? 1.349 -34.094 -8.969 1 92.88 202 ALA B O 1
ATOM 2982 N N . ARG B 1 203 ? -0.209 -32.719 -9.844 1 89.56 203 ARG B N 1
ATOM 2983 C CA . ARG B 1 203 ? 0.777 -31.719 -10.266 1 89.56 203 ARG B CA 1
ATOM 2984 C C . ARG B 1 203 ? 1.052 -30.703 -9.156 1 89.56 203 ARG B C 1
ATOM 2986 O O . ARG B 1 203 ? 1.952 -29.875 -9.281 1 89.56 203 ARG B O 1
ATOM 2993 N N . GLY B 1 204 ? 0.275 -30.75 -8.086 1 96 204 GLY B N 1
ATOM 2994 C CA . GLY B 1 204 ? 0.412 -29.781 -7.008 1 96 204 GLY B CA 1
ATOM 2995 C C . GLY B 1 204 ? -0.898 -29.125 -6.637 1 96 204 GLY B C 1
ATOM 2996 O O . GLY B 1 204 ? -1.975 -29.625 -6.953 1 96 204 GLY B O 1
ATOM 2997 N N . LEU B 1 205 ? -0.83 -28.031 -5.871 1 98.44 205 LEU B N 1
ATOM 2998 C CA . LEU B 1 205 ? -2 -27.266 -5.477 1 98.44 205 LEU B CA 1
ATOM 2999 C C . LEU B 1 205 ? -2.477 -26.375 -6.621 1 98.44 205 LEU B C 1
ATOM 3001 O O . LEU B 1 205 ? -1.746 -25.484 -7.066 1 98.44 205 LEU B O 1
ATOM 3005 N N . ARG B 1 206 ? -3.643 -26.641 -7.078 1 98.5 206 ARG B N 1
ATOM 3006 C CA . ARG B 1 206 ? -4.199 -25.875 -8.188 1 98.5 206 ARG B CA 1
ATOM 3007 C C . ARG B 1 206 ? -5.074 -24.734 -7.676 1 98.5 206 ARG B C 1
ATOM 3009 O O . ARG B 1 206 ? -6.031 -24.969 -6.934 1 98.5 206 ARG B O 1
ATOM 3016 N N . LEU B 1 207 ? -4.738 -23.547 -7.98 1 98.69 207 LEU B N 1
ATOM 3017 C CA . LEU B 1 207 ? -5.527 -22.344 -7.777 1 98.69 207 LEU B CA 1
ATOM 3018 C C . LEU B 1 207 ? -6.062 -21.812 -9.109 1 98.69 207 LEU B C 1
ATOM 3020 O O . LEU B 1 207 ? -5.285 -21.391 -9.969 1 98.69 207 LEU B O 1
ATOM 3024 N N . ALA B 1 208 ? -7.395 -21.828 -9.234 1 98.44 208 ALA B N 1
ATOM 3025 C CA . ALA B 1 208 ? -7.918 -21.531 -10.562 1 98.44 208 ALA B CA 1
ATOM 3026 C C . ALA B 1 208 ? -9.164 -20.656 -10.484 1 98.44 208 ALA B C 1
ATOM 3028 O O . ALA B 1 208 ? -9.992 -20.828 -9.586 1 98.44 208 ALA B O 1
ATOM 3029 N N . ALA B 1 209 ? -9.227 -19.703 -11.352 1 98.19 209 ALA B N 1
ATOM 3030 C CA . ALA B 1 209 ? -10.508 -19.062 -11.656 1 98.19 209 ALA B CA 1
ATOM 3031 C C . ALA B 1 209 ? -11.242 -19.812 -12.766 1 98.19 209 ALA B C 1
ATOM 3033 O O . ALA B 1 209 ? -10.617 -20.328 -13.688 1 98.19 209 ALA B O 1
ATOM 3034 N N . GLU B 1 210 ? -12.547 -19.844 -12.664 1 97.12 210 GLU B N 1
ATOM 3035 C CA . GLU B 1 210 ? -13.359 -20.531 -13.664 1 97.12 210 GLU B CA 1
ATOM 3036 C C . GLU B 1 210 ? -14.734 -19.875 -13.805 1 97.12 210 GLU B C 1
ATOM 3038 O O . GLU B 1 210 ? -15.195 -19.188 -12.883 1 97.12 210 GLU B O 1
ATOM 3043 N N . ALA B 1 211 ? -15.305 -20.047 -14.953 1 94.44 211 ALA B N 1
ATOM 3044 C CA . ALA B 1 211 ? -16.609 -19.469 -15.227 1 94.44 211 ALA B CA 1
ATOM 3045 C C . ALA B 1 211 ? -17.688 -20.062 -14.312 1 94.44 211 ALA B C 1
ATOM 3047 O O . ALA B 1 211 ? -17.641 -21.266 -14.016 1 94.44 211 ALA B O 1
ATOM 3048 N N . CYS B 1 212 ? -18.516 -19.109 -13.766 1 86.69 212 CYS B N 1
ATOM 3049 C CA . CYS B 1 212 ? -19.656 -19.625 -13.023 1 86.69 212 CYS B CA 1
ATOM 3050 C C . CYS B 1 212 ? -20.75 -20.094 -13.977 1 86.69 212 CYS B C 1
ATOM 3052 O O . CYS B 1 212 ? -21.016 -19.453 -15 1 86.69 212 CYS B O 1
ATOM 3054 N N . ALA B 1 213 ? -21.125 -21.312 -14.195 1 64.69 213 ALA B N 1
ATOM 3055 C CA . ALA B 1 213 ? -22.188 -21.828 -15.047 1 64.69 213 ALA B CA 1
ATOM 3056 C C . ALA B 1 213 ? -23.469 -21.031 -14.891 1 64.69 213 ALA B C 1
ATOM 3058 O O . ALA B 1 213 ? -23.984 -20.875 -13.781 1 64.69 213 ALA B O 1
ATOM 3059 N N . LEU B 1 214 ? -23.781 -19.797 -15.398 1 50.78 214 LEU B N 1
ATOM 3060 C CA . LEU B 1 214 ? -25.125 -19.219 -15.43 1 50.78 214 LEU B CA 1
ATOM 3061 C C . LEU B 1 214 ? -26.188 -20.312 -15.586 1 50.78 214 LEU B C 1
ATOM 3063 O O . LEU B 1 214 ? -27.375 -20.016 -15.688 1 50.78 214 LEU B O 1
ATOM 3067 N N . GLY B 1 215 ? -26.156 -21.391 -16.219 1 38.59 215 GLY B N 1
ATOM 3068 C CA . GLY B 1 215 ? -27.344 -22.016 -16.766 1 38.59 215 GLY B CA 1
ATOM 3069 C C . GLY B 1 215 ? -28.438 -22.234 -15.727 1 38.59 215 GLY B C 1
ATOM 3070 O O . GLY B 1 215 ? -29.594 -21.906 -15.969 1 38.59 215 GLY B O 1
ATOM 3071 N N . MET B 1 216 ? -28.562 -23.5 -14.812 1 33.47 216 MET B N 1
ATOM 3072 C CA . MET B 1 216 ? -29.812 -24.203 -14.484 1 33.47 216 MET B CA 1
ATOM 3073 C C . MET B 1 216 ? -30.578 -23.438 -13.406 1 33.47 216 MET B C 1
ATOM 3075 O O . MET B 1 216 ? -30.484 -23.781 -12.219 1 33.47 216 MET B O 1
ATOM 3079 N N . ILE B 1 217 ? -30.391 -22.094 -13.148 1 28.27 217 ILE B N 1
ATOM 3080 C CA . ILE B 1 217 ? -31.656 -21.719 -12.531 1 28.27 217 ILE B CA 1
ATOM 3081 C C . ILE B 1 217 ? -32.656 -21.297 -13.602 1 28.27 217 ILE B C 1
ATOM 3083 O O . ILE B 1 217 ? -32.281 -20.609 -14.562 1 28.27 217 ILE B O 1
#

Foldseek 3Di:
DVVVVVVVVLVVQLVVQQVVLLCVLLVVLVVLLVVLVVVCVVVVVPDVVSVVSNVLSVLQNVLSVVLSCLQVPDPLQAKDFPVNLVVSLQSNQCSPADPQAHGAAEAEDADDRIAGRLQSNLQSLVSVLLSVQASRHYYWYWHQDVNWTKIFRDHVGRDDDPLLVCLQAHVDRDDHNSSSSSVVSQVSLVVVQWGWDWDQDPRHIMIIIDHDPPPDD/DVVVVVVVVLVVQLVVQQVVLLCVLLVVLVVLLVVLVVVCVVVVVPDVVSVVSNVLSVLQNVLSVVLSCLQVPDPLQAKDFPVRLVVSLQSNQCSPADPQAHGAAEAEDAADRIAGRLQSNLQSLVSVLLSVQASRHYYWYWHQDVNWTKIFRDHVRRDDDPLLVCLQAHVDRDDHNSSSSSVVSQVSLVVVQWGWDWDQDPRHIMIIIDHDPPPDD

Secondary structure (DSSP, 8-state):
-HHHHHHHHHHHHHHHHHHHHHHHHHHHHHHHHHHHHHHHHHTTS--HHHHHHHHHHHHHHHHHHHHHHHHHSS-TTS-EEHHHHHHHHHHHHHHH--SSSPPPEEEE-S--SEE-HHHHHHHHHHHHHHHHT-TT--EEEEEEETTEEEEEEESSS----HHHHHHHHS-PPP-SHHHHHHHHHHHHHHHTTEEEEEEEETTEEEEEEEE------/-HHHHHHHHHHHHHHHHHHHHHHHHHHHHHHHHHHHHHHHHHTTS--HHHHHHHHHHHHHHHHHHHHHHHHHSSGGGS-EEHHHHHHHHHHHHHHT--SSSPPPEEEE-S--SEE-HHHHHHHHHHHHHHHHT-TT--EEEEEEETTEEEEEEESSS----HHHHHHHHS-PPP-SHHHHHHHHHHHHHHHTTEEEEEEEETTEEEEEEEE------

pLDDT: mean 90.93, std 12.59, range [27.88, 98.69]

Sequence (434 aa):
MGSDHQNNTDTLMLAELLCARVCHDLAGPVGATAAGAELFQDLGGGDPETLAMVSTSAAGAAARLRLLRAALGPAASMPQGLSALRTMTEAHLNSLASTAAPTIACRWTDCPDQIDGPRARLLLNLMLLGRDALPRGGALDFALTDGWPTVIAHGEPAALTDDVRAALLTDTAPTGPKTAQATLTRMLAAEMGGRISVSVTARGLRLAAEACALGMIMGSDHQNNTDTLMLAELLCARVCHDLAGPVGATAAGAELFQDLGGGDPETLAMVSTSAAGAAARLRLLRAALGPAASMPQGLSALRTMTEAHLNSLASTAAPTIACRWTDCPDQIDGPRARLLLNLMLLGRDALPRGGALDFALTDGWPTVIAHGEPAALTDDVRAALLTDTAPTGPKTAQATLTRMLAAEMGGRISVSVTARGLRLAAEACALGMI

Solvent-accessible surface area (backbone atoms only — not comparable to full-atom values): 21200 Å² total; per-residue (Å²): 115,69,67,60,50,52,51,47,50,54,31,48,48,46,24,19,24,41,32,34,36,55,44,57,70,40,45,57,29,34,45,50,18,27,52,31,36,51,50,34,57,74,64,69,56,74,51,67,66,46,51,51,51,22,35,52,23,21,45,26,32,38,28,41,48,54,42,46,36,50,42,47,20,71,73,30,76,47,67,40,46,39,68,58,51,50,51,39,52,50,44,31,39,54,48,64,38,43,91,79,21,44,57,48,44,77,42,81,44,68,60,62,66,63,33,52,10,68,53,45,24,50,36,45,40,43,45,55,51,39,52,67,16,24,72,56,15,42,34,38,38,35,29,41,59,96,79,21,33,31,32,32,21,30,44,80,58,44,53,71,57,69,64,34,45,41,10,31,68,41,96,45,80,58,87,42,35,68,15,21,50,26,33,49,46,29,49,54,29,43,73,73,52,23,37,54,48,77,48,81,50,99,76,25,29,36,41,29,41,40,76,54,81,78,63,96,117,115,70,66,61,50,51,51,47,50,55,29,49,48,45,22,18,24,41,33,34,36,55,40,58,71,40,45,57,30,35,46,50,18,27,54,29,35,50,48,32,56,74,66,67,57,73,50,67,67,45,51,50,50,23,34,52,22,21,45,25,32,37,27,41,48,54,42,47,39,48,41,46,18,68,80,25,76,48,68,40,46,39,68,58,51,50,51,39,50,50,43,32,39,54,48,63,38,42,92,78,20,44,57,49,44,77,42,79,45,69,60,60,66,64,33,52,10,67,53,46,23,49,36,45,41,44,44,55,52,37,51,66,16,24,74,55,16,42,34,40,38,36,30,42,60,97,80,21,34,31,31,30,22,30,43,79,56,42,52,71,56,69,65,35,47,43,11,30,66,41,95,45,80,57,86,42,36,68,16,22,49,25,33,48,46,28,49,53,28,42,74,72,52,24,36,55,48,77,47,83,52,98,77,25,30,34,42,31,41,40,77,52,82,77,64,96,116

Organism: Magnetospirillum gryphiswaldense (strain DSM 6361 / JCM 21280 / NBRC 15271 / MSR-1) (NCBI:txid431944)

Radius of gyration: 22.66 Å; Cα contacts (8 Å, |Δi|>4): 802; chains: 2; bounding box: 68×68×51 Å

Nearest PDB structures (foldseek):
  4u7n-assembly1_B  TM=4.866E-01  e=3.726E-07  Lactiplantibacillus plantarum JDM1
  8isi-assembly1_A  TM=4.841E-01  e=9.273E-07  Arabidopsis thaliana
  8isj-assembly1_B  TM=5.078E-01  e=4.730E-05  Arabidopsis thaliana
  8iff-assembly1_B  TM=4.620E-01  e=1.275E-05  Arabidopsis thaliana
  4bix-assembly1_B  TM=4.399E-01  e=2.527E-05  Escherichia coli K-12